Protein AF-0000000076919824 (afdb_homodimer)

Organism: Aegilops tauschii subsp. strangulata (NCBI:txid200361)

pLDDT: mean 93.97, std 6.74, range [42.75, 98.94]

InterPro domains:
  IPR000719 Protein kinase domain [PF00069] (9-227)
  IPR000719 Protein kinase domain [PS50011] (9-284)
  IPR000719 Protein kinase domain [SM00220] (9-273)
  IPR008271 Serine/threonine-protein kinase, active site [PS00108] (124-136)
  IPR011009 Protein kinase-like domain superfamily [SSF56112] (4-278)
  IPR017441 Protein kinase, ATP binding site [PS00107] (15-38)
  IPR050235 Casein kinase 1/Serine/threonine-protein kinase-like [PTHR11909] (8-278)

Secondary structure (DSSP, 8-state):
---EETTTEEEEEEEEEETTEEEEEEEETTT--EEEEEEEETTSSS--HHHHHHHHHHHTT-TTBPPEEEEEEETTEEEEEEE----BHHHHHHHTTS---HHHHHHHHHHHHHHHHHHHHTTEE-----GGGEEE--GGGTT-EEE---TT-EE-B-TTT-PBPPP--SPPP-S-TTT--HHHHTTPPP-HHHHHHHHHHHHHHHHHSS-TTSS---SSHHHHHHHHHHHHHHS-HHHHTTTS-HHHHHHHHHHHH--TTPPP-HHHHHHHHHHHHHHTT---/---EETTTEEEEEEEEEETTEEEEEEEETTT--EEEEEEEETTSSS--HHHHHHHHHHHTT-TTBPPEEEEEEETTEEEEEEE----BHHHHHHHTTS---HHHHHHHHHHHHHHHHHHHHTTEE-----GGGEEE--GGGTT-EEE---TT-EE-B-TTT-PBPPP--SPPP-S-TTT--HHHHTTPPP-HHHHHHHHHHHHHHHHHSS-TTSS---SSHHHHHHHHHHHHHHS-HHHHTTTS-HHHHHHHHHHHH--TTPPP-HHHHHHHHHHHHHHTT---

Radius of gyration: 25.81 Å; Cα contacts (8 Å, |Δi|>4): 1021; chains: 2; bounding box: 51×73×63 Å

Structure (mmCIF, N/CA/C/O backbone):
data_AF-0000000076919824-model_v1
#
loop_
_entity.id
_entity.type
_entity.pdbx_description
1 polymer 'non-specific serine/threonine protein kinase'
#
loop_
_atom_site.group_PDB
_atom_site.id
_atom_site.type_symbol
_atom_site.label_atom_id
_atom_site.label_alt_id
_atom_site.label_comp_id
_atom_site.label_asym_id
_atom_site.label_entity_id
_atom_site.label_seq_id
_atom_site.pdbx_PDB_ins_code
_atom_site.Cartn_x
_atom_site.Cartn_y
_atom_site.Cartn_z
_atom_site.occupancy
_atom_site.B_iso_or_equiv
_atom_site.auth_seq_id
_atom_site.auth_comp_id
_atom_site.auth_asym_id
_atom_site.auth_atom_id
_atom_site.pdbx_PDB_model_num
ATOM 1 N N . MET A 1 1 ? 11.969 2.91 20.094 1 42.75 1 MET A N 1
ATOM 2 C CA . MET A 1 1 ? 13.352 2.828 19.625 1 42.75 1 MET A CA 1
ATOM 3 C C . MET A 1 1 ? 13.391 2.412 18.156 1 42.75 1 MET A C 1
ATOM 5 O O . MET A 1 1 ? 12.594 1.583 17.719 1 42.75 1 MET A O 1
ATOM 9 N N . ASP A 1 2 ? 14.078 3.242 17.328 1 68.31 2 ASP A N 1
ATOM 10 C CA . ASP A 1 2 ? 14.367 2.854 15.953 1 68.31 2 ASP A CA 1
ATOM 11 C C . ASP A 1 2 ? 15.086 1.509 15.898 1 68.31 2 ASP A C 1
ATOM 13 O O . ASP A 1 2 ? 16.172 1.361 16.453 1 68.31 2 ASP A O 1
ATOM 17 N N . ARG A 1 3 ? 14.445 0.541 15.812 1 85.44 3 ARG A N 1
ATOM 18 C CA . ARG A 1 3 ? 14.953 -0.825 15.773 1 85.44 3 ARG A CA 1
ATOM 19 C C . ARG A 1 3 ? 15.836 -1.04 14.547 1 85.44 3 ARG A C 1
ATOM 21 O O . ARG A 1 3 ? 15.438 -0.716 13.422 1 85.44 3 ARG A O 1
ATOM 28 N N . ILE A 1 4 ? 17.156 -1.299 14.883 1 91 4 ILE A N 1
ATOM 29 C CA . ILE A 1 4 ? 18.078 -1.631 13.805 1 91 4 ILE A CA 1
ATOM 30 C C . ILE A 1 4 ? 18.203 -3.148 13.68 1 91 4 ILE A C 1
ATOM 32 O O . ILE A 1 4 ? 18.438 -3.842 14.672 1 91 4 ILE A O 1
ATOM 36 N N . VAL A 1 5 ? 18.062 -3.646 12.492 1 92.75 5 VAL A N 1
ATOM 37 C CA . VAL A 1 5 ? 18.203 -5.078 12.258 1 92.75 5 VAL A CA 1
ATOM 38 C C . VAL A 1 5 ? 19.422 -5.34 11.367 1 92.75 5 VAL A C 1
ATOM 40 O O . VAL A 1 5 ? 19.812 -4.48 10.578 1 92.75 5 VAL A O 1
ATOM 43 N N . GLY A 1 6 ? 20.047 -6.488 11.539 1 92.44 6 GLY A N 1
ATOM 44 C CA . GLY A 1 6 ? 21.219 -6.828 10.758 1 92.44 6 GLY A CA 1
ATOM 45 C C . GLY A 1 6 ? 22.344 -5.816 10.898 1 92.44 6 GLY A C 1
ATOM 46 O O . GLY A 1 6 ? 23.125 -5.609 9.969 1 92.44 6 GLY A O 1
ATOM 47 N N . SER A 1 7 ? 22.297 -5.066 11.898 1 90.75 7 SER A N 1
ATOM 48 C CA . SER A 1 7 ? 23.312 -4.09 12.297 1 90.75 7 SER A CA 1
ATOM 49 C C . SER A 1 7 ? 23.328 -2.898 11.344 1 90.75 7 SER A C 1
ATOM 51 O O . SER A 1 7 ? 24.016 -1.903 11.609 1 90.75 7 SER A O 1
ATOM 53 N N . LYS A 1 8 ? 22.547 -3.02 10.312 1 94.5 8 LYS A N 1
ATOM 54 C CA . LYS A 1 8 ? 22.766 -1.996 9.297 1 94.5 8 LYS A CA 1
ATOM 55 C C . LYS A 1 8 ? 21.438 -1.399 8.836 1 94.5 8 LYS A C 1
ATOM 57 O O . LYS A 1 8 ? 21.422 -0.402 8.109 1 94.5 8 LYS A O 1
ATOM 62 N N . TYR A 1 9 ? 20.359 -1.959 9.227 1 95.5 9 TYR A N 1
ATOM 63 C CA . TYR A 1 9 ? 19.094 -1.506 8.664 1 95.5 9 TYR A CA 1
ATOM 64 C C . TYR A 1 9 ? 18.172 -0.953 9.75 1 95.5 9 TYR A C 1
ATOM 66 O O . TYR A 1 9 ? 17.672 -1.702 10.594 1 95.5 9 TYR A O 1
ATOM 74 N N . LYS A 1 10 ? 18.016 0.28 9.695 1 91.81 10 LYS A N 1
ATOM 75 C CA . LYS A 1 10 ? 17.125 0.955 10.633 1 91.81 10 LYS A CA 1
ATOM 76 C C . LYS A 1 10 ? 15.672 0.829 10.203 1 91.81 10 LYS A C 1
ATOM 78 O O . LYS A 1 10 ? 15.289 1.322 9.133 1 91.81 10 LYS A O 1
ATOM 83 N N . LEU A 1 11 ? 14.82 0.204 11.055 1 90.88 11 LEU A N 1
ATOM 84 C CA . LEU A 1 11 ? 13.422 -0.028 10.711 1 90.88 11 LEU A CA 1
ATOM 85 C C . LEU A 1 11 ? 12.633 1.277 10.734 1 90.88 11 LEU A C 1
ATOM 87 O O . LEU A 1 11 ? 12.82 2.105 11.625 1 90.88 11 LEU A O 1
ATOM 91 N N . GLY A 1 12 ? 11.867 1.421 9.672 1 84.12 12 GLY A N 1
ATOM 92 C CA . GLY A 1 12 ? 10.93 2.533 9.594 1 84.12 12 GLY A CA 1
ATOM 93 C C . GLY A 1 12 ? 9.484 2.107 9.75 1 84.12 12 GLY A C 1
ATOM 94 O O . GLY A 1 12 ? 9.148 1.351 10.664 1 84.12 12 GLY A O 1
ATOM 95 N N . ARG A 1 13 ? 8.641 2.641 8.93 1 77 13 ARG A N 1
ATOM 96 C CA . ARG A 1 13 ? 7.207 2.402 9.047 1 77 13 ARG A CA 1
ATOM 97 C C . ARG A 1 13 ? 6.832 1.031 8.492 1 77 13 ARG A C 1
ATOM 99 O O . ARG A 1 13 ? 7.473 0.535 7.559 1 77 13 ARG A O 1
ATOM 106 N N . LYS A 1 14 ? 5.758 0.514 9.047 1 81.12 14 LYS A N 1
ATOM 107 C CA . LYS A 1 14 ? 5.172 -0.719 8.523 1 81.12 14 LYS A CA 1
ATOM 108 C C . LYS A 1 14 ? 4.426 -0.466 7.219 1 81.12 14 LYS A C 1
ATOM 110 O O . LYS A 1 14 ? 3.66 0.494 7.113 1 81.12 14 LYS A O 1
ATOM 115 N N . ILE A 1 15 ? 4.668 -1.283 6.211 1 79.19 15 ILE A N 1
ATOM 116 C CA . ILE A 1 15 ? 4.031 -1.035 4.926 1 79.19 15 ILE A CA 1
ATOM 117 C C . ILE A 1 15 ? 3.152 -2.227 4.543 1 79.19 15 ILE A C 1
ATOM 119 O O . ILE A 1 15 ? 2.449 -2.189 3.531 1 79.19 15 ILE A O 1
ATOM 123 N N . GLY A 1 16 ? 3.238 -3.236 5.305 1 76.62 16 GLY A N 1
ATOM 124 C 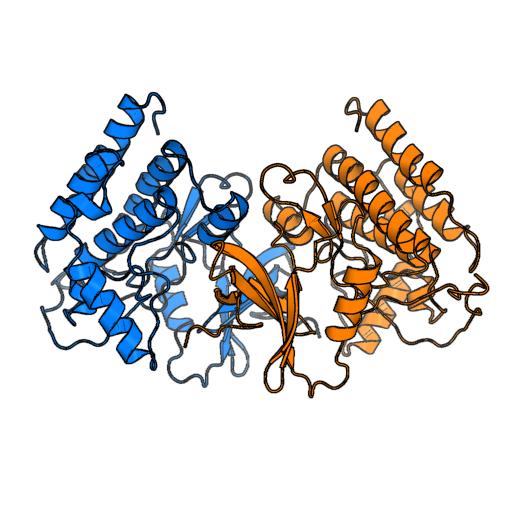CA . GLY A 1 16 ? 2.408 -4.387 4.984 1 76.62 16 GLY A CA 1
ATOM 125 C C . GLY A 1 16 ? 2.4 -5.441 6.074 1 76.62 16 GLY A C 1
ATOM 126 O O . GLY A 1 16 ? 3.232 -5.402 6.984 1 76.62 16 GLY A O 1
ATOM 127 N N . SER A 1 17 ? 1.341 -6.203 6.051 1 75.75 17 SER A N 1
ATOM 128 C CA . SER A 1 17 ? 1.255 -7.355 6.941 1 75.75 17 SER A CA 1
ATOM 129 C C . SER A 1 17 ? 0.632 -8.555 6.234 1 75.75 17 SER A C 1
ATOM 131 O O . SER A 1 17 ? -0.183 -8.391 5.324 1 75.75 17 SER A O 1
ATOM 133 N N . GLY A 1 18 ? 1.238 -9.672 6.395 1 64.25 18 GLY A N 1
ATOM 134 C CA . GLY A 1 18 ? 0.628 -10.875 5.852 1 64.25 18 GLY A CA 1
ATOM 135 C C . GLY A 1 18 ? 0.621 -12.039 6.832 1 64.25 18 GLY A C 1
ATOM 136 O O . GLY A 1 18 ? 0.884 -11.852 8.023 1 64.25 18 GLY A O 1
ATOM 137 N N . SER A 1 19 ? 0.143 -13.109 6.367 1 60.91 19 SER A N 1
ATOM 138 C CA . SER A 1 19 ? 0.034 -14.328 7.16 1 60.91 19 SER A CA 1
ATOM 139 C C . SER A 1 19 ? 1.383 -14.727 7.75 1 60.91 19 SER A C 1
ATOM 141 O O . SER A 1 19 ? 1.441 -15.391 8.789 1 60.91 19 SER A O 1
ATOM 143 N N . PHE A 1 20 ? 2.361 -14.148 7.082 1 65.62 20 PHE A N 1
ATOM 144 C CA . PHE A 1 20 ? 3.66 -14.688 7.477 1 65.62 20 PHE A CA 1
ATOM 145 C C . PHE A 1 20 ? 4.488 -13.617 8.188 1 65.62 20 PHE A C 1
ATOM 147 O O . PHE A 1 20 ? 5.652 -13.852 8.516 1 65.62 20 PHE A O 1
ATOM 154 N N . GLY A 1 21 ? 3.928 -12.578 8.32 1 78.88 21 GLY A N 1
ATOM 155 C CA . GLY A 1 21 ? 4.68 -11.586 9.062 1 78.88 21 GLY A CA 1
ATOM 156 C C . GLY A 1 21 ? 4.375 -10.164 8.633 1 78.88 21 GLY A C 1
ATOM 157 O O . GLY A 1 21 ? 3.312 -9.891 8.07 1 78.88 21 GLY A O 1
ATOM 158 N N . GLU A 1 22 ? 5.309 -9.359 9.109 1 86.94 22 GLU A N 1
ATOM 159 C CA . GLU A 1 22 ? 5.156 -7.93 8.852 1 86.94 22 GLU A CA 1
ATOM 160 C C . GLU A 1 22 ? 6.262 -7.414 7.934 1 86.94 22 GLU A C 1
ATOM 162 O O . GLU A 1 22 ? 7.367 -7.953 7.922 1 86.94 22 GLU A O 1
ATOM 167 N N . ILE A 1 23 ? 5.906 -6.422 7.129 1 89.69 23 ILE A N 1
ATOM 168 C CA . ILE A 1 23 ? 6.875 -5.824 6.215 1 89.69 23 ILE A CA 1
ATOM 169 C C . ILE A 1 23 ? 7.082 -4.352 6.574 1 89.69 23 ILE A C 1
ATOM 171 O O . ILE A 1 23 ? 6.113 -3.615 6.773 1 89.69 23 ILE A O 1
ATOM 175 N N . TYR A 1 24 ? 8.336 -3.93 6.652 1 90.25 24 TYR A N 1
ATOM 176 C CA . TYR A 1 24 ? 8.703 -2.568 7.02 1 90.25 24 TYR A CA 1
ATOM 177 C C . TYR A 1 24 ? 9.586 -1.932 5.953 1 90.25 24 TYR A C 1
ATOM 179 O O . TYR A 1 24 ? 10.328 -2.627 5.258 1 90.25 24 TYR A O 1
ATOM 187 N N . LEU A 1 25 ? 9.445 -0.603 5.883 1 89.75 25 LEU A N 1
ATOM 188 C CA . LEU A 1 25 ? 10.516 0.173 5.258 1 89.75 25 LEU A CA 1
ATOM 189 C C . LEU A 1 25 ? 11.719 0.291 6.188 1 89.75 25 LEU A C 1
ATOM 191 O O . LEU A 1 25 ? 11.555 0.384 7.406 1 89.75 25 LEU A O 1
ATOM 195 N N . ALA A 1 26 ? 12.883 0.212 5.602 1 93.12 26 ALA A N 1
ATOM 196 C CA . ALA A 1 26 ? 14.094 0.415 6.395 1 93.12 26 ALA A CA 1
ATOM 197 C C . ALA A 1 26 ? 15.148 1.176 5.598 1 93.12 26 ALA A C 1
ATOM 199 O O . ALA A 1 26 ? 15.078 1.243 4.367 1 93.12 26 ALA A O 1
ATOM 200 N N . THR A 1 27 ? 16.062 1.759 6.32 1 88.69 27 THR A N 1
ATOM 201 C CA . THR A 1 27 ? 17.125 2.543 5.715 1 88.69 27 THR A CA 1
ATOM 202 C C . THR A 1 27 ? 18.5 2.006 6.137 1 88.69 27 THR A C 1
ATOM 204 O O . THR A 1 27 ? 18.75 1.794 7.324 1 88.69 27 THR A O 1
ATOM 207 N N . HIS A 1 28 ? 19.25 1.727 5.137 1 92.88 28 HIS A N 1
ATOM 208 C CA . HIS A 1 28 ? 20.625 1.369 5.457 1 92.88 28 HIS A CA 1
ATOM 209 C C . HIS A 1 28 ? 21.359 2.523 6.141 1 92.88 28 HIS A C 1
ATOM 211 O O . HIS A 1 28 ? 21.375 3.643 5.621 1 92.88 28 HIS A O 1
ATOM 217 N N . VAL A 1 29 ? 22.047 2.201 7.18 1 88.75 29 VAL A N 1
ATOM 218 C CA . VAL A 1 29 ? 22.562 3.252 8.055 1 88.75 29 VAL A CA 1
ATOM 219 C C . VAL A 1 29 ? 23.719 3.973 7.379 1 88.75 29 VAL A C 1
ATOM 221 O O . VAL A 1 29 ? 23.938 5.168 7.602 1 88.75 29 VAL A O 1
ATOM 224 N N . ASP A 1 30 ? 24.453 3.264 6.543 1 90.06 30 ASP A N 1
ATOM 225 C CA . ASP A 1 30 ? 25.641 3.848 5.926 1 90.06 30 ASP A CA 1
ATOM 226 C C . ASP A 1 30 ? 25.297 4.461 4.566 1 90.06 30 ASP A C 1
ATOM 228 O O . ASP A 1 30 ? 25.734 5.574 4.258 1 90.06 30 ASP A O 1
ATOM 232 N N . THR A 1 31 ? 24.547 3.746 3.797 1 89.75 31 THR A N 1
ATOM 233 C CA . THR A 1 31 ? 24.344 4.141 2.408 1 89.75 31 THR A CA 1
ATOM 234 C C . THR A 1 31 ? 23.047 4.91 2.246 1 89.75 31 THR A C 1
ATOM 236 O O . THR A 1 31 ? 22.812 5.539 1.212 1 89.75 31 THR A O 1
ATOM 239 N N . TYR A 1 32 ? 22.125 4.738 3.197 1 83 32 TYR A N 1
ATOM 240 C CA . TYR A 1 32 ? 20.828 5.391 3.203 1 83 32 TYR A CA 1
ATOM 241 C C . TYR A 1 32 ? 19.906 4.793 2.141 1 83 32 TYR A C 1
ATOM 243 O O . TYR A 1 32 ? 18.891 5.383 1.79 1 83 32 TYR A O 1
ATOM 251 N N . GLU A 1 33 ? 20.391 3.719 1.608 1 88.88 33 GLU A N 1
ATOM 252 C CA . GLU A 1 33 ? 19.5 2.988 0.707 1 88.88 33 GLU A CA 1
ATOM 253 C C . GLU A 1 33 ? 18.234 2.543 1.424 1 88.88 33 GLU A C 1
ATOM 255 O O . GLU A 1 33 ? 18.281 2.07 2.561 1 88.88 33 GLU A O 1
ATOM 260 N N . ILE A 1 34 ? 17.109 2.744 0.757 1 89.31 34 ILE A N 1
ATOM 261 C CA . ILE A 1 34 ? 15.844 2.289 1.323 1 89.31 34 ILE A CA 1
ATOM 262 C C . ILE A 1 34 ? 15.562 0.859 0.87 1 89.31 34 ILE A C 1
ATOM 264 O O . ILE A 1 34 ? 15.68 0.542 -0.316 1 89.31 34 ILE A O 1
ATOM 268 N N . VAL A 1 35 ? 15.188 0.014 1.841 1 95.19 35 VAL A N 1
ATOM 269 C CA . VAL A 1 35 ? 14.961 -1.402 1.57 1 95.19 35 VAL A CA 1
ATOM 270 C C . VAL A 1 35 ? 13.68 -1.864 2.25 1 95.19 35 VAL A C 1
ATOM 272 O O . VAL A 1 35 ? 13.055 -1.104 2.996 1 95.19 35 VAL A O 1
ATOM 275 N N . ALA A 1 36 ? 13.203 -3.074 1.861 1 94.88 36 ALA A N 1
ATOM 276 C CA . ALA A 1 36 ? 12.086 -3.727 2.533 1 94.88 36 ALA A CA 1
ATOM 277 C C . ALA A 1 36 ? 12.578 -4.789 3.512 1 94.88 36 ALA A C 1
ATOM 279 O O . ALA A 1 36 ? 13.492 -5.551 3.201 1 94.88 36 ALA A O 1
ATOM 280 N N . VAL A 1 37 ? 11.984 -4.793 4.684 1 95.31 37 VAL A N 1
ATOM 281 C CA . VAL A 1 37 ? 12.336 -5.773 5.707 1 95.31 37 VAL A CA 1
ATOM 282 C C . VAL A 1 37 ? 11.102 -6.59 6.086 1 95.31 37 VAL A C 1
ATOM 284 O O . VAL A 1 37 ? 10.086 -6.031 6.508 1 95.31 37 VAL A O 1
ATOM 287 N N . LYS A 1 38 ? 11.164 -7.871 5.879 1 94.56 38 LYS A N 1
ATOM 288 C CA . LYS A 1 38 ? 10.133 -8.789 6.34 1 94.56 38 LYS A CA 1
ATOM 289 C C . LYS A 1 38 ? 10.508 -9.406 7.684 1 94.56 38 LYS A C 1
ATOM 291 O O . LYS A 1 38 ? 11.633 -9.875 7.863 1 94.56 38 LYS A O 1
ATOM 296 N N . ILE A 1 39 ? 9.609 -9.352 8.641 1 94.06 39 ILE A N 1
ATOM 297 C CA . ILE A 1 39 ? 9.859 -9.875 9.977 1 94.06 39 ILE A CA 1
ATOM 298 C C . ILE A 1 39 ? 8.797 -10.906 10.344 1 94.06 39 ILE A C 1
ATOM 300 O O . ILE A 1 39 ? 7.605 -10.688 10.109 1 94.06 39 ILE A O 1
ATOM 304 N N . GLU A 1 40 ? 9.203 -12 10.805 1 92.12 40 GLU A N 1
ATOM 305 C CA . GLU A 1 40 ? 8.336 -13.086 11.25 1 92.12 40 GLU A CA 1
ATOM 306 C C . GLU A 1 40 ? 8.75 -13.594 12.625 1 92.12 40 GLU A C 1
ATOM 308 O O . GLU A 1 40 ? 9.945 -13.703 12.914 1 92.12 40 GLU A O 1
ATOM 313 N N . ASN A 1 41 ? 7.785 -13.844 13.453 1 90.06 41 ASN A N 1
ATOM 314 C CA . ASN A 1 41 ? 8.094 -14.477 14.734 1 90.06 41 ASN A CA 1
ATOM 315 C C . ASN A 1 41 ? 8.633 -15.891 14.547 1 90.06 41 ASN A C 1
ATOM 317 O O . ASN A 1 41 ? 8.031 -16.703 13.836 1 90.06 41 ASN A O 1
ATOM 321 N N . SER A 1 42 ? 9.742 -16.188 15.219 1 87.75 42 SER A N 1
ATOM 322 C CA . SER A 1 42 ? 10.398 -17.484 15.031 1 87.75 42 SER A CA 1
ATOM 323 C C . SER A 1 42 ? 9.594 -18.609 15.672 1 87.75 42 SER A C 1
ATOM 325 O O . SER A 1 42 ? 9.797 -19.781 15.352 1 87.75 42 SER A O 1
ATOM 327 N N . LYS A 1 43 ? 8.695 -18.297 16.609 1 87.44 43 LYS A N 1
ATOM 328 C CA . LYS A 1 43 ? 7.941 -19.312 17.344 1 87.44 43 LYS A CA 1
ATOM 329 C C . LYS A 1 43 ? 6.621 -19.609 16.641 1 87.44 43 LYS A C 1
ATOM 331 O O . LYS A 1 43 ? 5.816 -20.406 17.125 1 87.44 43 LYS A O 1
ATOM 336 N N . THR A 1 44 ? 6.484 -19.031 15.438 1 84.31 44 THR A N 1
ATOM 337 C CA . THR A 1 44 ? 5.27 -19.328 14.688 1 84.31 44 THR A CA 1
ATOM 338 C C . THR A 1 44 ? 5.242 -20.781 14.258 1 84.31 44 THR A C 1
ATOM 340 O O . THR A 1 44 ? 6.285 -21.438 14.211 1 84.31 44 THR A O 1
ATOM 343 N N . ASN A 1 45 ? 4.121 -21.375 14.102 1 80.62 45 ASN A N 1
ATOM 344 C CA . ASN A 1 45 ? 3.945 -22.797 13.82 1 80.62 45 ASN A CA 1
ATOM 345 C C . ASN A 1 45 ? 4.719 -23.219 12.578 1 80.62 45 ASN A C 1
ATOM 347 O O . ASN A 1 45 ? 5.316 -24.297 12.547 1 80.62 45 ASN A O 1
ATOM 351 N N . HIS A 1 46 ? 4.688 -22.422 11.547 1 81.75 46 HIS A N 1
ATOM 352 C CA . HIS A 1 46 ? 5.367 -22.75 10.297 1 81.75 46 HIS A CA 1
ATOM 353 C C . HIS A 1 46 ? 6.211 -21.578 9.812 1 81.75 46 HIS A C 1
ATOM 355 O O . HIS A 1 46 ? 5.887 -20.953 8.805 1 81.75 46 HIS A O 1
ATOM 361 N N . PRO A 1 47 ? 7.352 -21.422 10.523 1 83.94 47 PRO A N 1
ATOM 362 C CA . PRO A 1 47 ? 8.203 -20.328 10.047 1 83.94 47 PRO A CA 1
ATOM 363 C C . PRO A 1 47 ? 8.703 -20.547 8.617 1 83.94 47 PRO A C 1
ATOM 365 O O . PRO A 1 47 ? 9.109 -21.672 8.273 1 83.94 47 PRO A O 1
ATOM 368 N N . GLN A 1 48 ? 8.609 -19.578 7.812 1 89.38 48 GLN A N 1
ATOM 369 C CA . GLN A 1 48 ? 8.898 -19.75 6.395 1 89.38 48 GLN A CA 1
ATOM 370 C C . GLN A 1 48 ? 9.953 -18.766 5.922 1 89.38 48 GLN A C 1
ATOM 372 O O . GLN A 1 48 ? 10.516 -18.922 4.836 1 89.38 48 GLN A O 1
ATOM 377 N N . LEU A 1 49 ? 10.328 -17.828 6.691 1 92.19 49 LEU A N 1
ATOM 378 C CA . LEU A 1 49 ? 11.078 -16.688 6.199 1 92.19 49 LEU A CA 1
ATOM 379 C C . LEU A 1 49 ? 12.516 -17.078 5.871 1 92.19 49 LEU A C 1
ATOM 381 O O . LEU A 1 49 ? 13.094 -16.594 4.895 1 92.19 49 LEU A O 1
ATOM 385 N N . LEU A 1 50 ? 13.141 -17.875 6.684 1 92.5 50 LEU A N 1
ATOM 386 C CA . LEU A 1 50 ? 14.508 -18.312 6.406 1 92.5 50 LEU A CA 1
ATOM 387 C C . LEU A 1 50 ? 14.562 -19.172 5.148 1 92.5 50 LEU A C 1
ATOM 389 O O . LEU A 1 50 ? 15.531 -19.094 4.387 1 92.5 50 LEU A O 1
ATOM 393 N N . TYR A 1 51 ? 13.609 -20.016 5.035 1 93.56 51 TYR A N 1
ATOM 394 C CA . TYR A 1 51 ? 13.5 -20.781 3.795 1 93.56 51 TYR A CA 1
ATOM 395 C C . TYR A 1 51 ? 13.344 -19.844 2.598 1 93.56 51 TYR A C 1
ATOM 397 O O . TYR A 1 51 ? 13.977 -20.047 1.56 1 93.56 51 TYR A O 1
ATOM 405 N N . GLU A 1 52 ? 12.469 -18.906 2.715 1 94.25 52 GLU A N 1
ATOM 406 C CA . GLU A 1 52 ? 12.281 -17.906 1.668 1 94.25 52 GLU A CA 1
ATOM 407 C C . GLU A 1 52 ? 13.594 -17.219 1.317 1 94.25 52 GLU A C 1
ATOM 409 O O . GLU A 1 52 ? 13.883 -16.969 0.143 1 94.25 52 GLU A O 1
ATOM 414 N N . ALA A 1 53 ? 14.383 -16.922 2.285 1 95.81 53 ALA A N 1
ATOM 415 C CA . ALA A 1 53 ? 15.688 -16.297 2.064 1 95.81 53 ALA A CA 1
ATOM 416 C C . ALA A 1 53 ? 16.594 -17.188 1.222 1 95.81 53 ALA A C 1
ATOM 418 O O . ALA A 1 53 ? 17.281 -16.703 0.325 1 95.81 53 ALA A O 1
ATOM 419 N N . LYS A 1 54 ? 16.609 -18.438 1.521 1 96 54 LYS A N 1
ATOM 420 C CA . LYS A 1 54 ? 17.406 -19.375 0.751 1 96 54 LYS A CA 1
ATOM 421 C C . LYS A 1 54 ? 16.984 -19.375 -0.718 1 96 54 LYS A C 1
ATOM 423 O O . LYS A 1 54 ? 17.844 -19.453 -1.606 1 96 54 LYS A O 1
ATOM 428 N N . LEU A 1 55 ? 15.766 -19.297 -0.912 1 96.56 55 LEU A N 1
ATOM 429 C CA . LEU A 1 55 ? 15.266 -19.297 -2.283 1 96.56 55 LEU A CA 1
ATOM 430 C C . LEU A 1 55 ? 15.664 -18.016 -3.006 1 96.56 55 LEU A C 1
ATOM 432 O O . LEU A 1 55 ? 16.047 -18.047 -4.18 1 96.56 55 LEU A O 1
ATOM 436 N N . TYR A 1 56 ? 15.523 -16.891 -2.326 1 97.31 56 TYR A N 1
ATOM 437 C CA . TYR A 1 56 ? 15.992 -15.641 -2.926 1 97.31 56 TYR A CA 1
ATOM 438 C C . TYR A 1 56 ? 17.453 -15.758 -3.34 1 97.31 56 TYR A C 1
ATOM 440 O O . TYR A 1 56 ? 17.844 -15.32 -4.426 1 97.31 56 TYR A O 1
ATOM 448 N N . ASN A 1 57 ? 18.203 -16.344 -2.492 1 97.12 57 ASN A N 1
ATOM 449 C CA . ASN A 1 57 ? 19.625 -16.516 -2.811 1 97.12 57 ASN A CA 1
ATOM 450 C C . ASN A 1 57 ? 19.812 -17.406 -4.043 1 97.12 57 ASN A C 1
ATOM 452 O O . ASN A 1 57 ? 20.625 -17.078 -4.918 1 97.12 57 ASN A O 1
ATOM 456 N N . ALA A 1 58 ? 19.094 -18.438 -4.098 1 95.75 58 ALA A N 1
ATOM 457 C CA . ALA A 1 58 ? 19.219 -19.375 -5.207 1 95.75 58 ALA A CA 1
ATOM 458 C C . ALA A 1 58 ? 18.75 -18.75 -6.516 1 95.75 58 ALA A C 1
ATOM 460 O O . ALA A 1 58 ? 19.188 -19.156 -7.598 1 95.75 58 ALA A O 1
ATOM 461 N N . LEU A 1 59 ? 17.922 -17.734 -6.434 1 97.62 59 LEU A N 1
ATOM 462 C CA . LEU A 1 59 ? 17.297 -17.156 -7.617 1 97.62 59 LEU A CA 1
ATOM 463 C C . LEU A 1 59 ? 17.984 -15.867 -8.023 1 97.62 59 LEU A C 1
ATOM 465 O O . LEU A 1 59 ? 17.609 -15.242 -9.023 1 97.62 59 LEU A O 1
ATOM 469 N N . GLN A 1 60 ? 18.969 -15.43 -7.273 1 97 60 GLN A N 1
ATOM 470 C CA . GLN A 1 60 ? 19.641 -14.164 -7.574 1 97 60 GLN A CA 1
ATOM 471 C C . GLN A 1 60 ? 20.141 -14.125 -9.016 1 97 60 GLN A C 1
ATOM 473 O O . GLN A 1 60 ? 20.578 -15.148 -9.547 1 97 60 GLN A O 1
ATOM 478 N N . GLY A 1 61 ? 20.047 -12.93 -9.641 1 94.5 61 GLY A N 1
ATOM 479 C CA . GLY A 1 61 ? 20.484 -12.742 -11.016 1 94.5 61 GLY A CA 1
ATOM 480 C C . GLY A 1 61 ? 19.344 -12.859 -12.016 1 94.5 61 GLY A C 1
ATOM 481 O O . GLY A 1 61 ? 19.484 -12.445 -13.172 1 94.5 61 GLY A O 1
ATOM 482 N N . GLY A 1 62 ? 18.25 -13.406 -11.594 1 97.06 62 GLY A N 1
ATOM 483 C CA . GLY A 1 62 ? 17.078 -13.484 -12.461 1 97.06 62 GLY A CA 1
ATOM 484 C C . GLY A 1 62 ? 16.375 -12.148 -12.641 1 97.06 62 GLY A C 1
ATOM 485 O O . GLY A 1 62 ? 16.297 -11.352 -11.703 1 97.06 62 GLY A O 1
ATOM 486 N N . THR A 1 63 ? 15.891 -11.945 -13.859 1 97.88 63 THR A N 1
ATOM 487 C CA . THR A 1 63 ? 15.086 -10.758 -14.117 1 97.88 63 THR A CA 1
ATOM 488 C C . THR A 1 63 ? 13.781 -10.805 -13.32 1 97.88 63 THR A C 1
ATOM 490 O O . THR A 1 63 ? 13.078 -11.82 -13.344 1 97.88 63 THR A O 1
ATOM 493 N N . GLY A 1 64 ? 13.469 -9.711 -12.594 1 98.38 64 GLY A N 1
ATOM 494 C CA . GLY A 1 64 ? 12.227 -9.656 -11.844 1 98.38 64 GLY A CA 1
ATOM 495 C C . GLY A 1 64 ? 12.312 -10.375 -10.508 1 98.38 64 GLY A C 1
ATOM 496 O O . GLY A 1 64 ? 11.297 -10.82 -9.969 1 98.38 64 GLY A O 1
ATOM 497 N N . ILE A 1 65 ? 13.539 -10.617 -10.016 1 98.69 65 ILE A N 1
ATOM 498 C CA . ILE A 1 65 ? 13.805 -11.141 -8.68 1 98.69 65 ILE A CA 1
ATOM 499 C C . ILE A 1 65 ? 14.445 -10.055 -7.82 1 98.69 65 ILE A C 1
ATOM 501 O O . ILE A 1 65 ? 15.461 -9.469 -8.203 1 98.69 65 ILE A O 1
ATOM 505 N N . ALA A 1 66 ? 13.836 -9.789 -6.695 1 97.81 66 ALA A N 1
ATOM 506 C CA . ALA A 1 66 ? 14.414 -8.797 -5.793 1 97.81 66 ALA A CA 1
ATOM 507 C C . ALA A 1 66 ? 15.758 -9.266 -5.25 1 97.81 66 ALA A C 1
ATOM 509 O O . ALA A 1 66 ? 15.93 -10.445 -4.938 1 97.81 66 ALA A O 1
ATOM 510 N N . ASN A 1 67 ? 16.656 -8.398 -5.102 1 97.5 67 ASN A N 1
ATOM 511 C CA . ASN A 1 67 ? 17.922 -8.75 -4.473 1 97.5 67 ASN A CA 1
ATOM 512 C C . ASN A 1 67 ? 17.781 -8.914 -2.965 1 97.5 67 ASN A C 1
ATOM 514 O O . ASN A 1 67 ? 17.094 -8.125 -2.314 1 97.5 67 ASN A O 1
ATOM 518 N N . ILE A 1 68 ? 18.344 -9.922 -2.494 1 97.25 68 ILE A N 1
ATOM 519 C CA . ILE A 1 68 ? 18.422 -10.094 -1.048 1 97.25 68 ILE A CA 1
ATOM 520 C C . ILE A 1 68 ? 19.641 -9.328 -0.51 1 97.25 68 ILE A C 1
ATOM 522 O O . ILE A 1 68 ? 20.719 -9.398 -1.082 1 97.25 68 ILE A O 1
ATOM 526 N N . LYS A 1 69 ? 19.422 -8.609 0.554 1 97 69 LYS A N 1
ATOM 527 C CA . LYS A 1 69 ? 20.484 -7.801 1.146 1 97 69 LYS A CA 1
ATOM 528 C C . LYS A 1 69 ? 21.031 -8.453 2.412 1 97 69 LYS A C 1
ATOM 530 O O . LYS A 1 69 ? 22.219 -8.367 2.697 1 97 69 LYS A O 1
ATOM 535 N N . TRP A 1 70 ? 20.156 -9.039 3.145 1 96.81 70 TRP A N 1
ATOM 536 C CA . TRP A 1 70 ? 20.547 -9.664 4.406 1 96.81 70 TRP A CA 1
ATOM 537 C C . TRP A 1 70 ? 19.422 -10.57 4.922 1 96.81 70 TRP A C 1
ATOM 539 O O . TRP A 1 70 ? 18.25 -10.336 4.656 1 96.81 70 TRP A O 1
ATOM 549 N N . CYS A 1 71 ? 19.797 -11.602 5.598 1 96.75 71 CYS A N 1
ATOM 550 C CA . CYS A 1 71 ? 18.859 -12.438 6.328 1 96.75 71 CYS A CA 1
ATOM 551 C C . CYS A 1 71 ? 19.469 -12.938 7.633 1 96.75 71 CYS A C 1
ATOM 553 O O . CYS A 1 71 ? 20.688 -13.133 7.719 1 96.75 71 CYS A O 1
ATOM 555 N N . GLY A 1 72 ? 18.609 -13.047 8.656 1 95.19 72 GLY A N 1
ATOM 556 C CA . GLY A 1 72 ? 19.109 -13.539 9.93 1 95.19 72 GLY A CA 1
ATOM 557 C C . GLY A 1 72 ? 18.062 -13.531 11.031 1 95.19 72 GLY A C 1
ATOM 558 O O . GLY A 1 72 ? 16.859 -13.445 10.75 1 95.19 72 GLY A O 1
ATOM 559 N N . ILE A 1 73 ? 18.547 -13.812 12.156 1 93.56 73 ILE A N 1
ATOM 560 C CA . ILE A 1 73 ? 17.703 -13.867 13.336 1 93.56 73 ILE A CA 1
ATOM 561 C C . ILE A 1 73 ? 17.984 -12.672 14.242 1 93.56 73 ILE A C 1
ATOM 563 O O . ILE A 1 73 ? 19.141 -12.32 14.469 1 93.56 73 ILE A O 1
ATOM 567 N N . ASP A 1 74 ? 17 -11.977 14.648 1 91.62 74 ASP A N 1
ATOM 568 C CA . ASP A 1 74 ? 17.047 -10.875 15.602 1 91.62 74 ASP A CA 1
ATOM 569 C C . ASP A 1 74 ? 16.141 -11.133 16.797 1 91.62 74 ASP A C 1
ATOM 571 O O . ASP A 1 74 ? 14.938 -10.883 16.734 1 91.62 74 ASP A O 1
ATOM 575 N N . GLY A 1 75 ? 16.734 -11.586 17.922 1 91.19 75 GLY A N 1
ATOM 576 C CA . GLY A 1 75 ? 15.914 -12.047 19.031 1 91.19 75 GLY A CA 1
ATOM 577 C C . GLY A 1 75 ? 15.07 -13.266 18.703 1 91.19 75 GLY A C 1
ATOM 578 O O . GLY A 1 75 ? 15.609 -14.297 18.297 1 91.19 75 GLY A O 1
ATOM 579 N N . GLU A 1 76 ? 13.797 -13.086 18.828 1 92.94 76 GLU A N 1
ATOM 580 C CA . GLU A 1 76 ? 12.875 -14.18 18.531 1 92.94 76 GLU A CA 1
ATOM 581 C C . GLU A 1 76 ? 12.242 -14.008 17.156 1 92.94 76 GLU A C 1
ATOM 583 O O . GLU A 1 76 ? 11.195 -14.594 16.859 1 92.94 76 GLU A O 1
ATOM 588 N N . GLU A 1 77 ? 12.844 -13.211 16.406 1 94.5 77 GLU A N 1
ATOM 589 C CA . GLU A 1 77 ? 12.266 -12.922 15.094 1 94.5 77 GLU A CA 1
ATOM 590 C C . GLU A 1 77 ? 13.227 -13.305 13.977 1 94.5 77 GLU A C 1
ATOM 592 O O . GLU A 1 77 ? 14.438 -13.109 14.094 1 94.5 77 GLU A O 1
ATOM 597 N N . ASN A 1 78 ? 12.688 -13.906 12.93 1 95.44 78 ASN A N 1
ATOM 598 C CA . ASN A 1 78 ? 13.398 -14.047 11.664 1 95.44 78 ASN A CA 1
ATOM 599 C C . ASN A 1 78 ? 13.266 -12.797 10.797 1 95.44 78 ASN A C 1
ATOM 601 O O . ASN A 1 78 ? 12.195 -12.195 10.734 1 95.44 78 ASN A O 1
ATOM 605 N N . VAL A 1 79 ? 14.375 -12.422 10.195 1 96.19 79 VAL A N 1
ATOM 606 C CA . VAL A 1 79 ? 14.391 -11.164 9.445 1 96.19 79 VAL A CA 1
ATOM 607 C C . VAL A 1 79 ? 14.938 -11.406 8.047 1 96.19 79 VAL A C 1
ATOM 609 O O . VAL A 1 79 ? 15.922 -12.117 7.871 1 96.19 79 VAL A O 1
ATOM 612 N N . LEU A 1 80 ? 14.273 -10.898 7.062 1 96.38 80 LEU A N 1
ATOM 613 C CA . LEU A 1 80 ? 14.688 -10.922 5.664 1 96.38 80 LEU A CA 1
ATOM 614 C C . LEU A 1 80 ? 14.68 -9.516 5.07 1 96.38 80 LEU A C 1
ATOM 616 O O . LEU A 1 80 ? 13.648 -8.836 5.09 1 96.38 80 LEU A O 1
ATOM 620 N N . VAL A 1 81 ? 15.836 -9.062 4.582 1 96.88 81 VAL A N 1
ATOM 621 C CA . VAL A 1 81 ? 15.992 -7.746 3.975 1 96.88 81 VAL A CA 1
ATOM 622 C C . VAL A 1 81 ? 16.156 -7.891 2.463 1 96.88 81 VAL A C 1
ATOM 624 O O . VAL A 1 81 ? 17.078 -8.562 1.995 1 96.88 81 VAL A O 1
ATOM 627 N N . ILE A 1 82 ? 15.289 -7.25 1.704 1 97.06 82 ILE A N 1
ATOM 628 C CA . ILE A 1 82 ? 15.344 -7.348 0.25 1 97.06 82 ILE A CA 1
ATOM 629 C C . ILE A 1 82 ? 15.141 -5.965 -0.367 1 97.06 82 ILE A C 1
ATOM 631 O O . ILE A 1 82 ? 14.844 -5 0.341 1 97.06 82 ILE A O 1
ATOM 635 N N . ASP A 1 83 ? 15.336 -5.883 -1.682 1 96.31 83 ASP A N 1
ATOM 636 C CA . ASP A 1 83 ? 15.039 -4.648 -2.404 1 96.31 83 ASP A CA 1
ATOM 637 C C . ASP A 1 83 ? 13.625 -4.164 -2.104 1 96.31 83 ASP A C 1
ATOM 639 O O . ASP A 1 83 ? 12.688 -4.965 -2.027 1 96.31 83 ASP A O 1
ATOM 643 N N . LEU A 1 84 ? 13.547 -2.893 -1.911 1 94.38 84 LEU A N 1
ATOM 644 C CA . LEU A 1 84 ? 12.211 -2.307 -1.923 1 94.38 84 LEU A CA 1
ATOM 645 C C . LEU A 1 84 ? 11.641 -2.285 -3.336 1 94.38 84 LEU A C 1
ATOM 647 O O . LEU A 1 84 ? 12.328 -1.906 -4.285 1 94.38 84 LEU A O 1
ATOM 651 N N . LEU A 1 85 ? 10.422 -2.68 -3.441 1 95 85 LEU A N 1
ATOM 652 C CA . LEU A 1 85 ? 9.742 -2.67 -4.73 1 95 85 LEU A CA 1
ATOM 653 C C . LEU A 1 85 ? 8.539 -1.732 -4.699 1 95 85 LEU A C 1
ATOM 655 O O . LEU A 1 85 ? 8.289 -1.064 -3.691 1 95 85 LEU A O 1
ATOM 659 N N . GLY A 1 86 ? 7.926 -1.554 -5.883 1 93.31 86 GLY A N 1
ATOM 660 C CA . GLY A 1 86 ? 6.746 -0.71 -6.004 1 93.31 86 GLY A CA 1
ATOM 661 C C . GLY A 1 86 ? 5.465 -1.421 -5.621 1 93.31 86 GLY A C 1
ATOM 662 O O . GLY A 1 86 ? 5.488 -2.387 -4.855 1 93.31 86 GLY A O 1
ATOM 663 N N . PRO A 1 87 ? 4.309 -0.905 -6.043 1 91.94 87 PRO A N 1
ATOM 664 C CA . PRO A 1 87 ? 3.02 -1.497 -5.688 1 91.94 87 PRO A CA 1
ATOM 665 C C . PRO A 1 87 ? 2.812 -2.879 -6.305 1 91.94 87 PRO A C 1
ATOM 667 O O . PRO A 1 87 ? 3.369 -3.174 -7.363 1 91.94 87 PRO A O 1
ATOM 670 N N . SER A 1 88 ? 2.041 -3.676 -5.594 1 94.31 88 SER A N 1
ATOM 671 C CA . SER A 1 88 ? 1.628 -4.953 -6.164 1 94.31 88 SER A CA 1
ATOM 672 C C . SER A 1 88 ? 0.658 -4.754 -7.324 1 94.31 88 SER A C 1
ATOM 674 O O . SER A 1 88 ? 0.038 -3.695 -7.445 1 94.31 88 SER A O 1
ATOM 676 N N . LEU A 1 89 ? 0.522 -5.754 -8.117 1 97.56 89 LEU A N 1
ATOM 677 C CA . LEU A 1 89 ? -0.447 -5.691 -9.211 1 97.56 89 LEU A CA 1
ATOM 678 C C . LEU A 1 89 ? -1.868 -5.586 -8.664 1 97.56 89 LEU A C 1
ATOM 680 O O . LEU A 1 89 ? -2.725 -4.945 -9.273 1 97.56 89 LEU A O 1
ATOM 684 N N . GLU A 1 90 ? -2.111 -6.199 -7.484 1 94.25 90 GLU A N 1
ATOM 685 C CA . GLU A 1 90 ? -3.42 -6.039 -6.855 1 94.25 90 GLU A CA 1
ATOM 686 C C . GLU A 1 90 ? -3.688 -4.578 -6.504 1 94.25 90 GLU A C 1
ATOM 688 O O . GLU A 1 90 ? -4.781 -4.066 -6.754 1 94.25 90 GLU A O 1
ATOM 693 N N . ASP A 1 91 ? -2.674 -3.939 -5.914 1 89.94 91 ASP A N 1
ATOM 694 C CA . ASP A 1 91 ? -2.826 -2.529 -5.574 1 89.94 91 ASP A CA 1
ATOM 695 C C . ASP A 1 91 ? -3.109 -1.689 -6.816 1 89.94 91 ASP A C 1
ATOM 697 O O . ASP A 1 91 ? -4.012 -0.851 -6.812 1 89.94 91 ASP A O 1
ATOM 701 N N . LEU A 1 92 ? -2.32 -1.867 -7.832 1 92.62 92 LEU A N 1
ATOM 702 C CA . LEU A 1 92 ? -2.496 -1.113 -9.07 1 92.62 92 LEU A CA 1
ATOM 703 C C . LEU A 1 92 ? -3.877 -1.363 -9.664 1 92.62 92 LEU A C 1
ATOM 705 O O . LEU A 1 92 ? -4.52 -0.437 -10.164 1 92.62 92 LEU A O 1
ATOM 709 N N . PHE A 1 93 ? -4.285 -2.58 -9.578 1 94.81 93 PHE A N 1
ATOM 710 C CA . PHE A 1 93 ? -5.598 -2.971 -10.086 1 94.81 93 PHE A CA 1
ATOM 711 C C . PHE A 1 93 ? -6.703 -2.203 -9.375 1 94.81 93 PHE A C 1
ATOM 713 O O . PHE A 1 93 ? -7.621 -1.69 -10.016 1 94.81 93 PHE A O 1
ATOM 720 N N . VAL A 1 94 ? -6.586 -2.129 -8.109 1 86.88 94 VAL A N 1
ATOM 721 C CA . VAL A 1 94 ? -7.555 -1.396 -7.301 1 86.88 94 VAL A CA 1
ATOM 722 C C . VAL A 1 94 ? -7.484 0.092 -7.637 1 86.88 94 VAL A C 1
ATOM 724 O O . VAL A 1 94 ? -8.516 0.746 -7.797 1 86.88 94 VAL A O 1
ATOM 727 N N . TYR A 1 95 ? -6.293 0.612 -7.82 1 84.94 95 TYR A N 1
ATOM 728 C CA . TYR A 1 95 ? -6.094 2.027 -8.109 1 84.94 95 TYR A CA 1
ATOM 729 C C . TYR A 1 95 ? -6.707 2.404 -9.453 1 84.94 95 TYR A C 1
ATOM 731 O O . TYR A 1 95 ? -7.109 3.553 -9.656 1 84.94 95 TYR A O 1
ATOM 739 N N . CYS A 1 96 ? -6.797 1.453 -10.297 1 88.06 96 CYS A N 1
ATOM 740 C CA . CYS A 1 96 ? -7.316 1.707 -11.633 1 88.06 96 CYS A CA 1
ATOM 741 C C . CYS A 1 96 ? -8.797 1.37 -11.719 1 88.06 96 CYS A C 1
ATOM 743 O O . CYS A 1 96 ? -9.336 1.175 -12.812 1 88.06 96 CYS A O 1
ATOM 745 N N . GLY A 1 97 ? -9.453 1.172 -10.625 1 82.12 97 GLY A N 1
ATOM 746 C CA . GLY A 1 97 ? -10.875 0.894 -10.609 1 82.12 97 GLY A CA 1
ATOM 747 C C . GLY A 1 97 ? -11.211 -0.535 -11 1 82.12 97 GLY A C 1
ATOM 748 O O . GLY A 1 97 ? -12.25 -0.793 -11.602 1 82.12 97 GLY A O 1
ATOM 749 N N . ARG A 1 98 ? -10.203 -1.447 -10.875 1 88.19 98 ARG A N 1
ATOM 750 C CA . ARG A 1 98 ? -10.359 -2.881 -11.094 1 88.19 98 ARG A CA 1
ATOM 751 C C . ARG A 1 98 ? -10.672 -3.176 -12.562 1 88.19 98 ARG A C 1
ATOM 753 O O . ARG A 1 98 ? -11.555 -3.982 -12.859 1 88.19 98 ARG A O 1
ATOM 760 N N . ARG A 1 99 ? -10.055 -2.447 -13.336 1 87.88 99 ARG A N 1
ATOM 761 C CA . ARG A 1 99 ? -10.117 -2.693 -14.773 1 87.88 99 ARG A CA 1
ATOM 762 C C . ARG A 1 99 ? -8.797 -2.355 -15.453 1 87.88 99 ARG A C 1
ATOM 764 O O . ARG A 1 99 ? -8.445 -1.182 -15.586 1 87.88 99 ARG A O 1
ATOM 771 N N . PHE A 1 100 ? -8.07 -3.371 -15.844 1 96.31 100 PHE A N 1
ATOM 772 C CA . PHE A 1 100 ? -6.906 -3.158 -16.703 1 96.31 100 PHE A CA 1
ATOM 773 C C . PHE A 1 100 ? -7.289 -3.229 -18.172 1 96.31 100 PHE A C 1
ATOM 775 O O . PHE A 1 100 ? -8.211 -3.961 -18.547 1 96.31 100 PHE A O 1
ATOM 782 N N . SER A 1 101 ? -6.617 -2.432 -19 1 96.06 101 SER A N 1
ATOM 783 C CA . SER A 1 101 ? -6.785 -2.562 -20.453 1 96.06 101 SER A CA 1
ATOM 784 C C . SER A 1 101 ? -6.211 -3.881 -20.953 1 96.06 101 SER A C 1
ATOM 786 O O . SER A 1 101 ? -5.348 -4.477 -20.312 1 96.06 101 SER A O 1
ATOM 788 N N . LEU A 1 102 ? -6.695 -4.309 -22.078 1 97.12 102 LEU A N 1
ATOM 789 C CA . LEU A 1 102 ? -6.148 -5.504 -22.703 1 97.12 102 LEU A CA 1
ATOM 790 C C . LEU A 1 102 ? -4.645 -5.367 -22.922 1 97.12 102 LEU A C 1
ATOM 792 O O . LEU A 1 102 ? -3.891 -6.309 -22.656 1 97.12 102 LEU A O 1
ATOM 796 N N . LYS A 1 103 ? -4.191 -4.242 -23.344 1 96.44 103 LYS A N 1
ATOM 797 C CA . LYS A 1 103 ? -2.771 -4 -23.578 1 96.44 103 LYS A CA 1
ATOM 798 C C . LYS A 1 103 ? -1.964 -4.234 -22.297 1 96.44 103 LYS A C 1
ATOM 800 O O . LYS A 1 103 ? -0.927 -4.898 -22.328 1 96.44 103 LYS A O 1
ATOM 805 N N . THR A 1 104 ? -2.441 -3.664 -21.203 1 97.25 104 THR A N 1
ATOM 806 C CA . THR A 1 104 ? -1.782 -3.83 -19.906 1 97.25 104 THR A CA 1
ATOM 807 C C . THR A 1 104 ? -1.71 -5.305 -19.531 1 97.25 104 THR A C 1
ATOM 809 O O . THR A 1 104 ? -0.655 -5.797 -19.125 1 97.25 104 THR A O 1
ATOM 812 N N . VAL A 1 105 ? -2.807 -6.027 -19.734 1 98.31 105 VAL A N 1
ATOM 813 C CA . VAL A 1 105 ? -2.877 -7.43 -19.344 1 98.31 105 VAL A CA 1
ATOM 814 C C . VAL A 1 105 ? -1.9 -8.25 -20.188 1 98.31 105 VAL A C 1
ATOM 816 O O . VAL A 1 105 ? -1.232 -9.148 -19.672 1 98.31 105 VAL A O 1
ATOM 819 N N . LEU A 1 106 ? -1.806 -7.902 -21.438 1 98.44 106 LEU A N 1
ATOM 820 C CA . LEU A 1 106 ? -0.907 -8.641 -22.328 1 98.44 106 LEU A CA 1
ATOM 821 C C . LEU A 1 106 ? 0.55 -8.391 -21.953 1 98.44 106 LEU A C 1
ATOM 823 O O . LEU A 1 106 ? 1.369 -9.312 -21.969 1 98.44 106 LEU A O 1
ATOM 827 N N . MET A 1 107 ? 0.886 -7.191 -21.578 1 98 107 MET A N 1
ATOM 828 C CA . MET A 1 107 ? 2.234 -6.871 -21.109 1 98 107 MET A CA 1
ATOM 829 C C . MET A 1 107 ? 2.564 -7.629 -19.844 1 98 107 MET A C 1
ATOM 831 O O . MET A 1 107 ? 3.666 -8.164 -19.688 1 98 107 MET A O 1
ATOM 835 N N . LEU A 1 108 ? 1.644 -7.676 -18.984 1 98.56 108 LEU A N 1
ATOM 836 C CA . LEU A 1 108 ? 1.823 -8.406 -17.734 1 98.56 108 LEU A CA 1
ATOM 837 C C . LEU A 1 108 ? 1.979 -9.906 -18 1 98.56 108 LEU A C 1
ATOM 839 O O . LEU A 1 108 ? 2.811 -10.562 -17.375 1 98.56 108 LEU A O 1
ATOM 843 N N . ALA A 1 109 ? 1.179 -10.414 -18.891 1 98.75 109 ALA A N 1
ATOM 844 C CA . ALA A 1 109 ? 1.237 -11.836 -19.203 1 98.75 109 ALA A CA 1
ATOM 845 C C . ALA A 1 109 ? 2.646 -12.242 -19.625 1 98.75 109 ALA A C 1
ATOM 847 O O . ALA A 1 109 ? 3.188 -13.234 -19.125 1 98.75 109 ALA A O 1
ATOM 848 N N . ASP A 1 110 ? 3.209 -11.453 -20.484 1 98.56 110 ASP A N 1
ATOM 849 C CA . ASP A 1 110 ? 4.547 -11.758 -20.984 1 98.56 110 ASP A CA 1
ATOM 850 C C . ASP A 1 110 ? 5.559 -11.797 -19.844 1 98.56 110 ASP A C 1
ATOM 852 O O . ASP A 1 110 ? 6.344 -12.742 -19.734 1 98.56 110 ASP A O 1
ATOM 856 N N . GLN A 1 111 ? 5.508 -10.852 -19.031 1 98.69 111 GLN A N 1
ATOM 857 C CA . GLN A 1 111 ? 6.496 -10.766 -17.969 1 98.69 111 GLN A CA 1
ATOM 858 C C . GLN A 1 111 ? 6.242 -11.828 -16.891 1 98.69 111 GLN A C 1
ATOM 860 O O . GLN A 1 111 ? 7.18 -12.461 -16.422 1 98.69 111 GLN A O 1
ATOM 865 N N . MET A 1 112 ? 4.996 -12.078 -16.562 1 98.88 112 MET A N 1
ATOM 866 C CA . MET A 1 112 ? 4.672 -13.047 -15.523 1 98.88 112 MET A CA 1
ATOM 867 C C . MET A 1 112 ? 5.066 -14.453 -15.953 1 98.88 112 MET A C 1
ATOM 869 O O . MET A 1 112 ? 5.617 -15.219 -15.156 1 98.88 112 MET A O 1
ATOM 873 N N . ILE A 1 113 ? 4.773 -14.781 -17.188 1 98.88 113 ILE A N 1
ATOM 874 C CA . ILE A 1 113 ? 5.137 -16.094 -17.703 1 98.88 113 ILE A CA 1
ATOM 875 C C . ILE A 1 113 ? 6.656 -16.25 -17.688 1 98.88 113 ILE A C 1
ATOM 877 O O . ILE A 1 113 ? 7.176 -17.312 -17.328 1 98.88 113 ILE A O 1
ATOM 881 N N . THR A 1 114 ? 7.363 -15.18 -18.016 1 98.75 114 THR A N 1
ATOM 882 C CA . THR A 1 114 ? 8.82 -15.234 -18.016 1 98.75 114 THR A CA 1
ATOM 883 C C . THR A 1 114 ? 9.359 -15.414 -16.609 1 98.75 114 THR A C 1
ATOM 885 O O . THR A 1 114 ? 10.336 -16.141 -16.391 1 98.75 114 THR A O 1
ATOM 888 N N . ARG A 1 115 ? 8.773 -14.758 -15.625 1 98.81 115 ARG A N 1
ATOM 889 C CA . ARG A 1 115 ? 9.188 -14.906 -14.234 1 98.81 115 ARG A CA 1
ATOM 890 C C . ARG A 1 115 ? 9.008 -16.344 -13.766 1 98.81 115 ARG A C 1
ATOM 892 O O . ARG A 1 115 ? 9.898 -16.922 -13.141 1 98.81 115 ARG A O 1
ATOM 899 N N . ILE A 1 116 ? 7.887 -16.938 -14.109 1 98.81 116 ILE A N 1
ATOM 900 C CA . ILE A 1 116 ? 7.586 -18.281 -13.648 1 98.81 116 ILE A CA 1
ATOM 901 C C . ILE A 1 116 ? 8.477 -19.281 -14.383 1 98.81 116 ILE A C 1
ATOM 903 O O . ILE A 1 116 ? 8.914 -20.281 -13.797 1 98.81 116 ILE A O 1
ATOM 907 N N . GLU A 1 117 ? 8.68 -19 -15.68 1 98.81 117 GLU A N 1
ATOM 908 C CA . GLU A 1 117 ? 9.594 -19.844 -16.438 1 98.81 117 GLU A CA 1
ATOM 909 C C . GLU A 1 117 ? 10.969 -19.906 -15.773 1 98.81 117 GLU A C 1
ATOM 911 O O . GLU A 1 117 ? 11.57 -20.969 -15.664 1 98.81 117 GLU A O 1
ATOM 916 N N . PHE A 1 118 ? 11.469 -18.844 -15.391 1 98.69 118 PHE A N 1
ATOM 917 C CA . PHE A 1 118 ? 12.766 -18.781 -14.727 1 98.69 118 PHE A CA 1
ATOM 918 C C . PHE A 1 118 ? 12.75 -19.594 -13.438 1 98.69 118 PHE A C 1
ATOM 920 O O . PHE A 1 118 ? 13.648 -20.391 -13.188 1 98.69 118 PHE A O 1
ATOM 927 N N . LEU A 1 119 ? 11.766 -19.406 -12.633 1 98.44 119 LEU A N 1
ATOM 928 C CA . LEU A 1 119 ? 11.633 -20.156 -11.383 1 98.44 119 LEU A CA 1
ATOM 929 C C . LEU A 1 119 ? 11.609 -21.656 -11.648 1 98.44 119 LEU A C 1
ATOM 931 O O . LEU A 1 119 ? 12.297 -22.422 -10.977 1 98.44 119 LEU A O 1
ATOM 935 N N . HIS A 1 120 ? 10.812 -22.031 -12.633 1 98.31 120 HIS A N 1
ATOM 936 C CA . HIS A 1 120 ? 10.727 -23.438 -13.023 1 98.31 120 HIS A CA 1
ATOM 937 C C . HIS A 1 120 ? 12.078 -23.969 -13.492 1 98.31 120 HIS A C 1
ATOM 939 O O . HIS A 1 120 ? 12.438 -25.109 -13.211 1 98.31 120 HIS A O 1
ATOM 945 N N . SER A 1 121 ? 12.781 -23.125 -14.227 1 97.25 121 SER A N 1
ATOM 946 C CA . SER A 1 121 ? 14.078 -23.531 -14.75 1 97.25 121 SER A CA 1
ATOM 947 C C . SER A 1 121 ? 15.07 -23.797 -13.617 1 97.25 121 SER A C 1
ATOM 949 O O . SER A 1 121 ? 16.031 -24.547 -13.797 1 97.25 121 SER A O 1
ATOM 951 N N . LYS A 1 122 ? 14.812 -23.234 -12.477 1 96.62 122 LYS A N 1
ATOM 952 C CA . LYS A 1 122 ? 15.672 -23.438 -11.312 1 96.62 122 LYS A CA 1
ATOM 953 C C . LYS A 1 122 ? 15.164 -24.594 -10.453 1 96.62 122 LYS A C 1
ATOM 955 O O . LYS A 1 122 ? 15.719 -24.875 -9.391 1 96.62 122 LYS A O 1
ATOM 960 N N . GLY A 1 123 ? 14.102 -25.203 -10.883 1 97.06 123 GLY A N 1
ATOM 961 C CA . GLY A 1 123 ? 13.625 -26.438 -10.258 1 97.06 123 GLY A CA 1
ATOM 962 C C . GLY A 1 123 ? 12.578 -26.188 -9.188 1 97.06 123 GLY A C 1
ATOM 963 O O . GLY A 1 123 ? 12.281 -27.078 -8.391 1 97.06 123 GLY A O 1
ATOM 964 N N . TYR A 1 124 ? 11.961 -24.984 -9.188 1 98.06 124 TYR A N 1
ATOM 965 C CA . TYR A 1 124 ? 11.023 -24.656 -8.125 1 98.06 124 TYR A CA 1
ATOM 966 C C . TYR A 1 124 ? 9.648 -24.312 -8.688 1 98.06 124 TYR A C 1
ATOM 968 O O . TYR A 1 124 ? 9.547 -23.734 -9.773 1 98.06 124 TYR A O 1
ATOM 976 N N . LEU A 1 125 ? 8.633 -24.719 -7.945 1 98.75 125 LEU A N 1
ATOM 977 C CA . LEU A 1 125 ? 7.281 -24.188 -8.094 1 98.75 125 LEU A CA 1
ATOM 978 C C . LEU A 1 125 ? 7.039 -23.031 -7.133 1 98.75 125 LEU A C 1
ATOM 980 O O . LEU A 1 125 ? 7.531 -23.047 -6 1 98.75 125 LEU A O 1
ATOM 984 N N . HIS A 1 126 ? 6.266 -22.031 -7.555 1 98.62 126 HIS A N 1
ATOM 985 C CA . HIS A 1 126 ? 5.926 -20.938 -6.656 1 98.62 126 HIS A CA 1
ATOM 986 C C . HIS A 1 126 ? 4.828 -21.344 -5.68 1 98.62 126 HIS A C 1
ATOM 988 O O . HIS A 1 126 ? 4.977 -21.172 -4.465 1 98.62 126 HIS A O 1
ATOM 994 N N . ARG A 1 127 ? 3.688 -21.844 -6.211 1 98.44 127 ARG A N 1
ATOM 995 C CA . ARG A 1 127 ? 2.57 -22.5 -5.531 1 98.44 127 ARG A CA 1
ATOM 996 C C . ARG A 1 127 ? 1.665 -21.469 -4.863 1 98.44 127 ARG A C 1
ATOM 998 O O . ARG A 1 127 ? 0.666 -21.812 -4.238 1 98.44 127 ARG A O 1
ATOM 1005 N N . ASP A 1 128 ? 1.891 -20.141 -5.004 1 97 128 ASP A N 1
ATOM 1006 C CA . ASP A 1 128 ? 0.999 -19.094 -4.488 1 97 128 ASP A CA 1
ATOM 1007 C C . ASP A 1 128 ? 0.918 -17.922 -5.449 1 97 128 ASP A C 1
ATOM 1009 O O . ASP A 1 128 ? 1.129 -16.766 -5.047 1 97 128 ASP A O 1
ATOM 1013 N N . ILE A 1 129 ? 0.62 -18.203 -6.648 1 98.56 129 ILE A N 1
ATOM 1014 C CA . ILE A 1 129 ? 0.454 -17.188 -7.688 1 98.56 129 ILE A CA 1
ATOM 1015 C C . ILE A 1 129 ? -0.838 -16.406 -7.449 1 98.56 129 ILE A C 1
ATOM 1017 O O . ILE A 1 129 ? -1.924 -17 -7.414 1 98.56 129 ILE A O 1
ATOM 1021 N N . LYS A 1 130 ? -0.725 -15.148 -7.238 1 97.75 130 LYS A N 1
ATOM 1022 C CA . LYS A 1 130 ? -1.798 -14.172 -7.059 1 97.75 130 LYS A CA 1
ATOM 1023 C C . LYS A 1 130 ? -1.306 -12.75 -7.332 1 97.75 130 LYS A C 1
ATOM 1025 O O . LYS A 1 130 ? -0.099 -12.5 -7.344 1 97.75 130 LYS A O 1
ATOM 1030 N N . PRO A 1 131 ? -2.209 -11.852 -7.605 1 97.44 131 PRO A N 1
ATOM 1031 C CA . PRO A 1 131 ? -1.798 -10.5 -7.977 1 97.44 131 PRO A CA 1
ATOM 1032 C C . PRO A 1 131 ? -0.903 -9.844 -6.922 1 97.44 131 PRO A C 1
ATOM 1034 O O . PRO A 1 131 ? 0.004 -9.086 -7.266 1 97.44 131 PRO A O 1
ATOM 1037 N N . ASP A 1 132 ? -1.079 -10.195 -5.613 1 94.69 132 ASP A N 1
ATOM 1038 C CA . ASP A 1 132 ? -0.333 -9.594 -4.516 1 94.69 132 ASP A CA 1
ATOM 1039 C C . ASP A 1 132 ? 1.137 -10 -4.555 1 94.69 132 ASP A C 1
ATOM 1041 O O . ASP A 1 132 ? 1.998 -9.305 -4.016 1 94.69 132 ASP A O 1
ATOM 1045 N N . ASN A 1 133 ? 1.433 -11.07 -5.227 1 96.25 133 ASN A N 1
ATOM 1046 C CA . ASN A 1 133 ? 2.787 -11.609 -5.195 1 96.25 133 ASN A CA 1
ATOM 1047 C C . ASN A 1 133 ? 3.576 -11.219 -6.441 1 96.25 133 ASN A C 1
ATOM 1049 O O . ASN A 1 133 ? 4.637 -11.781 -6.711 1 96.25 133 ASN A O 1
ATOM 1053 N N . PHE A 1 134 ? 3 -10.297 -7.191 1 98.56 134 PHE A N 1
ATOM 1054 C CA . PHE A 1 134 ? 3.693 -9.625 -8.281 1 98.56 134 PHE A CA 1
ATOM 1055 C C . PHE A 1 134 ? 3.711 -8.117 -8.062 1 98.56 134 PHE A C 1
ATOM 1057 O O . PHE A 1 134 ? 2.662 -7.5 -7.855 1 98.56 134 PHE A O 1
ATOM 1064 N N . LEU A 1 135 ? 4.863 -7.562 -8.086 1 97.44 135 LEU A N 1
ATOM 1065 C CA . LEU A 1 135 ? 5.027 -6.137 -7.836 1 97.44 135 LEU A CA 1
ATOM 1066 C C . LEU A 1 135 ? 5.746 -5.457 -8.992 1 97.44 135 LEU A C 1
ATOM 1068 O O . LEU A 1 135 ? 6.543 -6.086 -9.695 1 97.44 135 LEU A O 1
ATOM 1072 N N . MET A 1 136 ? 5.473 -4.168 -9.156 1 97 136 MET A N 1
ATOM 1073 C CA . MET A 1 136 ? 6.258 -3.377 -10.102 1 97 136 MET A CA 1
ATOM 1074 C C . MET A 1 136 ? 7.555 -2.895 -9.461 1 97 136 MET A C 1
ATOM 1076 O O . MET A 1 136 ? 7.629 -2.73 -8.242 1 97 136 MET A O 1
ATOM 1080 N N . GLY A 1 137 ? 8.57 -2.736 -10.312 1 95.94 137 GLY A N 1
ATOM 1081 C CA . GLY A 1 137 ? 9.805 -2.121 -9.844 1 95.94 137 GLY A CA 1
ATOM 1082 C C . GLY A 1 137 ? 9.664 -0.634 -9.578 1 95.94 137 GLY A C 1
ATOM 1083 O O . GLY A 1 137 ? 8.578 -0.071 -9.727 1 95.94 137 GLY A O 1
ATOM 1084 N N . LEU A 1 138 ? 10.719 -0.061 -9.148 1 91.88 138 LEU A N 1
ATOM 1085 C CA . LEU A 1 138 ? 10.773 1.369 -8.867 1 91.88 138 LEU A CA 1
ATOM 1086 C C . LEU A 1 138 ? 11.734 2.074 -9.82 1 91.88 138 LEU A C 1
ATOM 1088 O O . LEU A 1 138 ? 12.609 1.438 -10.406 1 91.88 138 LEU A O 1
ATOM 1092 N N . GLY A 1 139 ? 11.586 3.432 -9.953 1 86.38 139 GLY A N 1
ATOM 1093 C CA . GLY A 1 139 ? 12.5 4.242 -10.742 1 86.38 139 GLY A CA 1
ATOM 1094 C C . GLY A 1 139 ? 12.617 3.781 -12.188 1 86.38 139 GLY A C 1
ATOM 1095 O O . GLY A 1 139 ? 11.609 3.635 -12.875 1 86.38 139 GLY A O 1
ATOM 1096 N N . ARG A 1 140 ? 13.875 3.393 -12.586 1 87.56 140 ARG A N 1
ATOM 1097 C CA . ARG A 1 140 ? 14.141 2.975 -13.961 1 87.56 140 ARG A CA 1
ATOM 1098 C C . ARG A 1 140 ? 13.516 1.614 -14.25 1 87.56 140 ARG A C 1
ATOM 1100 O O . ARG A 1 140 ? 13.352 1.237 -15.414 1 87.56 140 ARG A O 1
ATOM 1107 N N . LYS A 1 141 ? 13.141 0.916 -13.203 1 93.06 141 LYS A N 1
ATOM 1108 C CA . LYS A 1 141 ? 12.562 -0.414 -13.359 1 93.06 141 LYS A CA 1
ATOM 1109 C C . LYS A 1 141 ? 11.055 -0.39 -13.109 1 93.06 141 LYS A C 1
ATOM 1111 O O . LYS A 1 141 ? 10.445 -1.429 -12.836 1 93.06 141 LYS A O 1
ATOM 1116 N N . ALA A 1 142 ? 10.477 0.787 -13.227 1 90.25 142 ALA A N 1
ATOM 1117 C CA . ALA A 1 142 ? 9.062 0.978 -12.906 1 90.25 142 ALA A CA 1
ATOM 1118 C C . ALA A 1 142 ? 8.18 0.114 -13.797 1 90.25 142 ALA A C 1
ATOM 1120 O O . ALA A 1 142 ? 7.043 -0.202 -13.438 1 90.25 142 ALA A O 1
ATOM 1121 N N . ASN A 1 143 ? 8.633 -0.304 -14.953 1 94.25 143 ASN A N 1
ATOM 1122 C CA . ASN A 1 143 ? 7.832 -1.096 -15.883 1 94.25 143 ASN A CA 1
ATOM 1123 C C . ASN A 1 143 ? 8.172 -2.58 -15.789 1 94.25 143 ASN A C 1
ATOM 1125 O O . ASN A 1 143 ? 7.672 -3.387 -16.578 1 94.25 143 ASN A O 1
ATOM 1129 N N . GLN A 1 144 ? 9.008 -2.93 -14.883 1 97.56 144 GLN A N 1
ATOM 1130 C CA . GLN A 1 144 ? 9.414 -4.32 -14.719 1 97.56 144 GLN A CA 1
ATOM 1131 C C . GLN A 1 144 ? 8.594 -5 -13.625 1 97.56 144 GLN A C 1
ATOM 1133 O O . GLN A 1 144 ? 8.406 -4.441 -12.539 1 97.56 144 GLN A O 1
ATOM 1138 N N . VAL A 1 145 ? 8.086 -6.215 -13.875 1 98.75 145 VAL A N 1
ATOM 1139 C CA . VAL A 1 145 ? 7.328 -7.004 -12.914 1 98.75 145 VAL A CA 1
ATOM 1140 C C . VAL A 1 145 ? 8.281 -7.871 -12.094 1 98.75 145 VAL A C 1
ATOM 1142 O O . VAL A 1 145 ? 9.18 -8.516 -12.648 1 98.75 145 VAL A O 1
ATOM 1145 N N . TYR A 1 146 ? 8.141 -7.871 -10.828 1 98.75 146 TYR A N 1
ATOM 1146 C CA . TYR A 1 146 ? 8.875 -8.719 -9.898 1 98.75 146 TYR A CA 1
ATOM 1147 C C . TYR A 1 146 ? 7.961 -9.766 -9.281 1 98.75 146 TYR A C 1
ATOM 1149 O O . TYR A 1 146 ? 6.793 -9.492 -9 1 98.75 146 TYR A O 1
ATOM 1157 N N . ILE A 1 147 ? 8.438 -10.914 -9.102 1 98.62 147 ILE A N 1
ATOM 1158 C CA . ILE A 1 147 ? 7.727 -11.969 -8.383 1 98.62 147 ILE A CA 1
ATOM 1159 C C . ILE A 1 147 ? 8.305 -12.117 -6.977 1 98.62 147 ILE A C 1
ATOM 1161 O O . ILE A 1 147 ? 9.523 -12.062 -6.793 1 98.62 147 ILE A O 1
ATOM 1165 N N . ILE A 1 148 ? 7.398 -12.164 -6.004 1 96 148 ILE A N 1
ATOM 1166 C CA . ILE A 1 148 ? 7.852 -12.227 -4.621 1 96 148 ILE A CA 1
ATOM 1167 C C . ILE A 1 148 ? 7.117 -13.352 -3.889 1 96 148 ILE A C 1
ATOM 1169 O O . ILE A 1 148 ? 6.305 -14.062 -4.488 1 96 148 ILE A O 1
ATOM 1173 N N . ASP A 1 149 ? 7.461 -13.516 -2.557 1 93.25 149 ASP A N 1
ATOM 1174 C CA . ASP A 1 149 ? 6.816 -14.414 -1.603 1 93.25 149 ASP A CA 1
ATOM 1175 C C . ASP A 1 149 ? 7.008 -15.875 -2.004 1 93.25 149 ASP A C 1
ATOM 1177 O O . ASP A 1 149 ? 6.051 -16.547 -2.396 1 93.25 149 ASP A O 1
ATOM 1181 N N . PHE A 1 150 ? 8.211 -16.422 -1.781 1 95.81 150 PHE A N 1
ATOM 1182 C CA . PHE A 1 150 ? 8.57 -17.797 -2.107 1 95.81 150 PHE A CA 1
ATOM 1183 C C . PHE A 1 150 ? 8.383 -18.703 -0.901 1 95.81 150 PHE A C 1
ATOM 1185 O O . PHE A 1 150 ? 9 -19.766 -0.817 1 95.81 150 PHE A O 1
ATOM 1192 N N . GLY A 1 151 ? 7.621 -18.328 -0.002 1 91.94 151 GLY A N 1
ATOM 1193 C CA . GLY A 1 151 ? 7.418 -19.078 1.222 1 91.94 151 GLY A CA 1
ATOM 1194 C C . GLY A 1 151 ? 6.805 -20.453 0.982 1 91.94 151 GLY A C 1
ATOM 1195 O O . GLY A 1 151 ? 7.082 -21.391 1.717 1 91.94 151 GLY A O 1
ATOM 1196 N N . LEU A 1 152 ? 6.016 -20.594 -0.024 1 94.44 152 LEU A N 1
ATOM 1197 C CA . LEU A 1 152 ? 5.344 -21.859 -0.324 1 94.44 152 LEU A CA 1
ATOM 1198 C C . LEU A 1 152 ? 6.035 -22.578 -1.475 1 94.44 152 LEU A C 1
ATOM 1200 O O . LEU A 1 152 ? 5.582 -23.656 -1.9 1 94.44 152 LEU A O 1
ATOM 1204 N N . ALA A 1 153 ? 7.102 -21.969 -1.955 1 97.12 153 ALA A N 1
ATOM 1205 C CA . ALA A 1 153 ? 7.801 -22.578 -3.082 1 97.12 153 ALA A CA 1
ATOM 1206 C C . ALA A 1 153 ? 8.312 -23.969 -2.723 1 97.12 153 ALA A C 1
ATOM 1208 O O . ALA A 1 153 ? 8.625 -24.234 -1.561 1 97.12 153 ALA A O 1
ATOM 1209 N N . LYS A 1 154 ? 8.359 -24.781 -3.703 1 96.62 154 LYS A N 1
ATOM 1210 C CA . LYS A 1 154 ? 8.773 -26.156 -3.504 1 96.62 154 LYS A CA 1
ATOM 1211 C C . LYS A 1 154 ? 9.578 -26.672 -4.695 1 96.62 154 LYS A C 1
ATOM 1213 O O . LYS A 1 154 ? 9.25 -26.375 -5.848 1 96.62 154 LYS A O 1
ATOM 1218 N N . ARG A 1 155 ? 10.531 -27.453 -4.387 1 96.88 155 ARG A N 1
ATOM 1219 C CA . ARG A 1 155 ? 11.273 -28.109 -5.465 1 96.88 155 ARG A CA 1
ATOM 1220 C C . ARG A 1 155 ? 10.422 -29.188 -6.137 1 96.88 155 ARG A C 1
ATOM 1222 O O . ARG A 1 155 ? 9.82 -30.031 -5.465 1 96.88 155 ARG A O 1
ATOM 1229 N N . TYR A 1 156 ? 10.359 -29.109 -7.457 1 97.94 156 TYR A N 1
ATOM 1230 C CA . TYR A 1 156 ? 9.586 -30.125 -8.156 1 97.94 156 TYR A CA 1
ATOM 1231 C C . TYR A 1 156 ? 10.492 -31.125 -8.859 1 97.94 156 TYR A C 1
ATOM 1233 O O . TYR A 1 156 ? 10.031 -32.125 -9.414 1 97.94 156 TYR A O 1
ATOM 1241 N N . ARG A 1 157 ? 11.773 -30.766 -8.812 1 95.12 157 ARG A N 1
ATOM 1242 C CA . ARG A 1 157 ? 12.789 -31.641 -9.391 1 95.12 157 ARG A CA 1
ATOM 1243 C C . ARG A 1 157 ? 13.969 -31.812 -8.445 1 95.12 157 ARG A C 1
ATOM 1245 O O . ARG A 1 157 ? 14.375 -30.859 -7.777 1 95.12 157 ARG A O 1
ATOM 1252 N N . ASP A 1 158 ? 14.5 -33.031 -8.461 1 91.75 158 ASP A N 1
ATOM 1253 C CA . ASP A 1 158 ? 15.711 -33.281 -7.684 1 91.75 158 ASP A CA 1
ATOM 1254 C C . ASP A 1 158 ? 16.906 -32.5 -8.258 1 91.75 158 ASP A C 1
ATOM 1256 O O . ASP A 1 158 ? 17.109 -32.5 -9.469 1 91.75 158 ASP A O 1
ATOM 1260 N N . SER A 1 159 ? 17.656 -31.891 -7.402 1 86.25 159 SER A N 1
ATOM 1261 C CA . SER A 1 159 ? 18.75 -31.016 -7.859 1 86.25 159 SER A CA 1
ATOM 1262 C C . SER A 1 159 ? 19.875 -31.828 -8.484 1 86.25 159 SER A C 1
ATOM 1264 O O . SER A 1 159 ? 20.594 -31.328 -9.352 1 86.25 159 SER A O 1
ATOM 1266 N N . THR A 1 160 ? 20 -33.031 -8.102 1 90.06 160 THR A N 1
ATOM 1267 C CA . THR A 1 160 ? 21.094 -33.875 -8.562 1 90.06 160 THR A CA 1
ATOM 1268 C C . THR A 1 160 ? 20.656 -34.75 -9.742 1 90.06 160 THR A C 1
ATOM 1270 O O . THR A 1 160 ? 21.312 -34.781 -10.781 1 90.06 160 THR A O 1
ATOM 1273 N N . THR A 1 161 ? 19.562 -35.375 -9.633 1 92.19 161 THR A N 1
ATOM 1274 C CA . THR A 1 161 ? 19.141 -36.344 -10.633 1 92.19 161 THR A CA 1
ATOM 1275 C C . THR A 1 161 ? 18.219 -35.719 -11.664 1 92.19 161 THR A C 1
ATOM 1277 O O . THR A 1 161 ? 17.969 -36.281 -12.727 1 92.19 161 THR A O 1
ATOM 1280 N N . ASN A 1 162 ? 17.672 -34.562 -11.32 1 91 162 ASN A N 1
ATOM 1281 C CA . ASN A 1 162 ? 16.734 -33.844 -12.164 1 91 162 ASN A CA 1
ATOM 1282 C C . ASN A 1 162 ? 15.43 -34.625 -12.336 1 91 162 ASN A C 1
ATOM 1284 O O . ASN A 1 162 ? 14.633 -34.312 -13.227 1 91 162 ASN A O 1
ATOM 1288 N N . ARG A 1 163 ? 15.289 -35.562 -11.453 1 95.25 163 ARG A N 1
ATOM 1289 C CA . ARG A 1 163 ? 14.047 -36.344 -11.508 1 95.25 163 ARG A CA 1
ATOM 1290 C C . ARG A 1 163 ? 12.883 -35.531 -10.945 1 95.25 163 ARG A C 1
ATOM 1292 O O . ARG A 1 163 ? 13.023 -34.875 -9.914 1 95.25 163 ARG A O 1
ATOM 1299 N N . HIS A 1 164 ? 11.773 -35.594 -11.656 1 97.44 164 HIS A N 1
ATOM 1300 C CA . HIS A 1 164 ? 10.555 -34.938 -11.195 1 97.44 164 HIS A CA 1
ATOM 1301 C C . HIS A 1 164 ? 10.016 -35.594 -9.93 1 97.44 164 HIS A C 1
ATOM 1303 O O . HIS A 1 164 ? 10.133 -36.812 -9.758 1 97.44 164 HIS A O 1
ATOM 1309 N N . ILE A 1 165 ? 9.438 -34.875 -9.07 1 97.44 165 ILE A N 1
ATOM 1310 C CA . ILE A 1 165 ? 8.789 -35.469 -7.902 1 97.44 165 ILE A CA 1
ATOM 1311 C C . ILE A 1 165 ? 7.664 -36.406 -8.344 1 97.44 165 ILE A C 1
ATOM 1313 O O . ILE A 1 165 ? 7.129 -36.25 -9.445 1 97.44 165 ILE A O 1
ATOM 1317 N N . PRO A 1 166 ? 7.344 -37.312 -7.48 1 96.69 166 PRO A N 1
ATOM 1318 C CA . PRO A 1 166 ? 6.289 -38.25 -7.879 1 96.69 166 PRO A CA 1
ATOM 1319 C C . PRO A 1 166 ? 4.895 -37.625 -7.82 1 96.69 166 PRO A C 1
ATOM 1321 O O . PRO A 1 166 ? 4.645 -36.75 -7 1 96.69 166 PRO A O 1
ATOM 1324 N N . TYR A 1 167 ? 4.02 -38.125 -8.742 1 97.69 167 TYR A N 1
ATOM 1325 C CA . TYR A 1 167 ? 2.594 -37.812 -8.688 1 97.69 167 TYR A CA 1
ATOM 1326 C C . TYR A 1 167 ? 1.967 -38.312 -7.398 1 97.69 167 TYR A C 1
ATOM 1328 O O . TYR A 1 167 ? 2.221 -39.438 -6.984 1 97.69 167 TYR A O 1
ATOM 1336 N N . ARG A 1 168 ? 1.25 -37.469 -6.668 1 98.06 168 ARG A N 1
ATOM 1337 C CA . ARG A 1 168 ? 0.541 -37.844 -5.445 1 98.06 168 ARG A CA 1
ATOM 1338 C C . ARG A 1 168 ? -0.857 -37.219 -5.418 1 98.06 168 ARG A C 1
ATOM 1340 O O . ARG A 1 168 ? -1.131 -36.25 -6.129 1 98.06 168 ARG A O 1
ATOM 1347 N N . GLU A 1 169 ? -1.769 -37.812 -4.637 1 97.75 169 GLU A N 1
ATOM 1348 C CA . GLU A 1 169 ? -3.127 -37.312 -4.445 1 97.75 169 GLU A CA 1
ATOM 1349 C C . GLU A 1 169 ? -3.43 -37.094 -2.965 1 97.75 169 GLU A C 1
ATOM 1351 O O . GLU A 1 169 ? -2.541 -37.219 -2.119 1 97.75 169 GLU A O 1
ATOM 1356 N N . ASN A 1 170 ? -4.52 -36.562 -2.678 1 97.06 170 ASN A N 1
ATOM 1357 C CA . ASN A 1 170 ? -5.008 -36.344 -1.323 1 97.06 170 ASN A CA 1
ATOM 1358 C C . ASN A 1 170 ? -4.16 -35.281 -0.599 1 97.06 170 ASN A C 1
ATOM 1360 O O . ASN A 1 170 ? -3.799 -35.469 0.563 1 97.06 170 ASN A O 1
ATOM 1364 N N . LYS A 1 171 ? -3.73 -34.344 -1.33 1 96.94 171 LYS A N 1
ATOM 1365 C CA . LYS A 1 171 ? -3.01 -33.219 -0.761 1 96.94 171 LYS A CA 1
ATOM 1366 C C . LYS A 1 171 ? -3.975 -32.125 -0.25 1 96.94 171 LYS A C 1
ATOM 1368 O O . LYS A 1 171 ? -5.062 -31.953 -0.806 1 96.94 171 LYS A O 1
ATOM 1373 N N . ASN A 1 172 ? -3.607 -31.453 0.779 1 94.56 172 ASN A N 1
ATOM 1374 C CA . ASN A 1 172 ? -4.352 -30.266 1.214 1 94.56 172 ASN A CA 1
ATOM 1375 C C . ASN A 1 172 ? -4.195 -29.109 0.23 1 94.56 172 ASN A C 1
ATOM 1377 O O . ASN A 1 172 ? -3.195 -29.031 -0.487 1 94.56 172 ASN A O 1
ATOM 1381 N N . LEU A 1 173 ? -5.199 -28.25 0.3 1 95.5 173 LEU A N 1
ATOM 1382 C CA . LEU A 1 173 ? -5.133 -27.078 -0.56 1 95.5 173 LEU A CA 1
ATOM 1383 C C . LEU A 1 173 ? -3.973 -26.172 -0.155 1 95.5 173 LEU A C 1
ATOM 1385 O O . LEU A 1 173 ? -3.854 -25.797 1.012 1 95.5 173 LEU A O 1
ATOM 1389 N N . THR A 1 174 ? -3.084 -25.875 -1.068 1 95 174 THR A N 1
ATOM 1390 C CA . THR A 1 174 ? -1.938 -25 -0.873 1 95 174 THR A CA 1
ATOM 1391 C C . THR A 1 174 ? -2.006 -23.797 -1.818 1 95 174 THR A C 1
ATOM 1393 O O . THR A 1 174 ? -2.207 -23.953 -3.023 1 95 174 THR A O 1
ATOM 1396 N N . GLY A 1 175 ? -1.826 -22.609 -1.296 1 94.62 175 GLY A N 1
ATOM 1397 C CA . GLY A 1 175 ? -1.922 -21.391 -2.08 1 94.62 175 GLY A CA 1
ATOM 1398 C C . GLY A 1 175 ? -3.189 -20.594 -1.807 1 94.62 175 GLY A C 1
ATOM 1399 O O . GLY A 1 175 ? -3.818 -20.766 -0.76 1 94.62 175 GLY A O 1
ATOM 1400 N N . THR A 1 176 ? -3.502 -19.641 -2.631 1 94.81 176 THR A N 1
ATOM 1401 C CA . THR A 1 176 ? -4.734 -18.859 -2.553 1 94.81 176 THR A CA 1
ATOM 1402 C C . THR A 1 176 ? -5.836 -19.5 -3.383 1 94.81 176 THR A C 1
ATOM 1404 O O . THR A 1 176 ? -5.746 -19.562 -4.609 1 94.81 176 THR A O 1
ATOM 1407 N N . ALA A 1 177 ? -6.875 -19.906 -2.74 1 96.06 177 ALA A N 1
ATOM 1408 C CA . ALA A 1 177 ? -7.934 -20.719 -3.336 1 96.06 177 ALA A CA 1
ATOM 1409 C C . ALA A 1 177 ? -8.461 -20.078 -4.617 1 96.06 177 ALA A C 1
ATOM 1411 O O . ALA A 1 177 ? -8.703 -20.766 -5.609 1 96.06 177 ALA A O 1
ATOM 1412 N N . ARG A 1 178 ? -8.562 -18.812 -4.688 1 95.06 178 ARG A N 1
ATOM 1413 C CA . ARG A 1 178 ? -9.125 -18.062 -5.812 1 95.06 178 ARG A CA 1
ATOM 1414 C C . ARG A 1 178 ? -8.328 -18.312 -7.086 1 95.06 178 ARG A C 1
ATOM 1416 O O . ARG A 1 178 ? -8.891 -18.359 -8.18 1 95.06 178 ARG A O 1
ATOM 1423 N N . TYR A 1 179 ? -7.039 -18.562 -6.906 1 98.44 179 TYR A N 1
ATOM 1424 C CA . TYR A 1 179 ? -6.191 -18.641 -8.094 1 98.44 179 TYR A CA 1
ATOM 1425 C C . TYR A 1 179 ? -5.582 -20.031 -8.25 1 98.44 179 TYR A C 1
ATOM 1427 O O . TYR A 1 179 ? -4.918 -20.312 -9.242 1 98.44 179 TYR A O 1
ATOM 1435 N N . ALA A 1 180 ? -5.84 -20.875 -7.285 1 98.56 180 ALA A N 1
ATOM 1436 C CA . ALA A 1 180 ? -5.277 -22.219 -7.332 1 98.56 180 ALA A CA 1
ATOM 1437 C C . ALA A 1 180 ? -5.816 -23 -8.523 1 98.56 180 ALA A C 1
ATOM 1439 O O . ALA A 1 180 ? -6.977 -22.844 -8.914 1 98.56 180 ALA A O 1
ATOM 1440 N N . SER A 1 181 ? -5 -23.859 -9.086 1 98.69 181 SER A N 1
ATOM 1441 C CA . SER A 1 181 ? -5.406 -24.672 -10.234 1 98.69 181 SER A CA 1
ATOM 1442 C C . SER A 1 181 ? -6.496 -25.656 -9.852 1 98.69 181 SER A C 1
ATOM 1444 O O . SER A 1 181 ? -6.688 -25.953 -8.672 1 98.69 181 SER A O 1
ATOM 1446 N N . CYS A 1 182 ? -7.168 -26.188 -10.859 1 98.19 182 CYS A N 1
ATOM 1447 C CA . CYS A 1 182 ? -8.164 -27.219 -10.641 1 98.19 182 CYS A CA 1
ATOM 1448 C C . CYS A 1 182 ? -7.543 -28.438 -9.969 1 98.19 182 CYS A C 1
ATOM 1450 O O . CYS A 1 182 ? -8.117 -29 -9.031 1 98.19 182 CYS A O 1
ATOM 1452 N N . ASN A 1 183 ? -6.375 -28.828 -10.422 1 98.44 183 ASN A N 1
ATOM 1453 C CA . ASN A 1 183 ? -5.684 -29.969 -9.844 1 98.44 183 ASN A CA 1
ATOM 1454 C C . ASN A 1 183 ? -5.391 -29.75 -8.359 1 98.44 183 ASN A C 1
ATOM 1456 O O . ASN A 1 183 ? -5.504 -30.688 -7.559 1 98.44 183 ASN A O 1
ATOM 1460 N N . THR A 1 184 ? -5 -28.547 -8.016 1 98.5 184 THR A N 1
ATOM 1461 C CA . THR A 1 184 ? -4.719 -28.234 -6.621 1 98.5 184 THR A CA 1
ATOM 1462 C C . THR A 1 184 ? -5.973 -28.391 -5.766 1 98.5 184 THR A C 1
ATOM 1464 O O . THR A 1 184 ? -5.914 -28.953 -4.668 1 98.5 184 THR A O 1
ATOM 1467 N N . HIS A 1 185 ? -7.094 -27.906 -6.27 1 98.06 185 HIS A N 1
ATOM 1468 C CA . HIS A 1 185 ? -8.367 -28.047 -5.566 1 98.06 185 HIS A CA 1
ATOM 1469 C C . HIS A 1 185 ? -8.734 -29.516 -5.379 1 98.06 185 HIS A C 1
ATOM 1471 O O . HIS A 1 185 ? -9.344 -29.891 -4.375 1 98.06 185 HIS A O 1
ATOM 1477 N N . LEU A 1 186 ? -8.359 -30.328 -6.285 1 97.69 186 LEU A N 1
ATOM 1478 C CA . LEU A 1 186 ? -8.711 -31.75 -6.273 1 97.69 186 LEU A CA 1
ATOM 1479 C C . LEU A 1 186 ? -7.734 -32.531 -5.41 1 97.69 186 LEU A C 1
ATOM 1481 O O . LEU A 1 186 ? -7.828 -33.781 -5.324 1 97.69 186 LEU A O 1
ATOM 1485 N N . GLY A 1 187 ? -6.746 -31.891 -4.875 1 97.94 187 GLY A N 1
ATOM 1486 C CA . GLY A 1 187 ? -5.805 -32.531 -3.973 1 97.94 187 GLY A CA 1
ATOM 1487 C C . GLY A 1 187 ? -4.668 -33.25 -4.695 1 97.94 187 GLY A C 1
ATOM 1488 O O . GLY A 1 187 ? -4.074 -34.188 -4.164 1 97.94 187 GLY A O 1
ATOM 1489 N N . ILE A 1 188 ? -4.488 -32.906 -5.883 1 98.38 188 ILE A N 1
ATOM 1490 C CA . ILE A 1 188 ? -3.402 -33.469 -6.664 1 98.38 188 ILE A CA 1
ATOM 1491 C C . ILE A 1 188 ? -2.113 -32.719 -6.41 1 98.38 188 ILE A C 1
ATOM 1493 O O . ILE A 1 188 ? -2.125 -31.469 -6.348 1 98.38 188 ILE A O 1
ATOM 1497 N N . GLU A 1 189 ? -1 -33.438 -6.344 1 98.56 189 GLU A N 1
ATOM 1498 C CA . GLU A 1 189 ? 0.317 -32.812 -6.199 1 98.56 189 GLU A CA 1
ATOM 1499 C C . GLU A 1 189 ? 0.56 -31.766 -7.273 1 98.56 189 GLU A C 1
ATOM 1501 O O . GLU A 1 189 ? 0.314 -32 -8.461 1 98.56 189 GLU A O 1
ATOM 1506 N N . GLN A 1 190 ? 1.036 -30.562 -6.824 1 98.69 190 GLN A N 1
ATOM 1507 C CA . GLN A 1 190 ? 1.235 -29.484 -7.773 1 98.69 190 GLN A CA 1
ATOM 1508 C C . GLN A 1 190 ? 2.486 -29.703 -8.617 1 98.69 190 GLN A C 1
ATOM 1510 O O . GLN A 1 190 ? 3.471 -30.281 -8.141 1 98.69 190 GLN A O 1
ATOM 1515 N N . SER A 1 191 ? 2.475 -29.312 -9.805 1 98.69 191 SER A N 1
ATOM 1516 C CA . SER A 1 191 ? 3.594 -29.281 -10.734 1 98.69 191 SER A CA 1
ATOM 1517 C C . SER A 1 191 ? 3.609 -27.969 -11.531 1 98.69 191 SER A C 1
ATOM 1519 O O . SER A 1 191 ? 2.883 -27.031 -11.203 1 98.69 191 SER A O 1
ATOM 1521 N N . ARG A 1 192 ? 4.457 -27.844 -12.547 1 98.69 192 ARG A N 1
ATOM 1522 C CA . ARG A 1 192 ? 4.664 -26.609 -13.297 1 98.69 192 ARG A CA 1
ATOM 1523 C C . ARG A 1 192 ? 3.361 -26.125 -13.922 1 98.69 192 ARG A C 1
ATOM 1525 O O . ARG A 1 192 ? 3.104 -24.922 -13.984 1 98.69 192 ARG A O 1
ATOM 1532 N N . ARG A 1 193 ? 2.539 -27.047 -14.359 1 98.88 193 ARG A N 1
ATOM 1533 C CA . ARG A 1 193 ? 1.284 -26.719 -15.023 1 98.88 193 ARG A CA 1
ATOM 1534 C C . ARG A 1 193 ? 0.367 -25.938 -14.086 1 98.88 193 ARG A C 1
ATOM 1536 O O . ARG A 1 193 ? -0.419 -25.094 -14.539 1 98.88 193 ARG A O 1
ATOM 1543 N N . ASP A 1 194 ? 0.43 -26.156 -12.797 1 98.94 194 ASP A N 1
ATOM 1544 C CA . ASP A 1 194 ? -0.46 -25.531 -11.828 1 98.94 194 ASP A CA 1
ATOM 1545 C C . ASP A 1 194 ? -0.13 -24.047 -11.648 1 98.94 194 ASP A C 1
ATOM 1547 O O . ASP A 1 194 ? -1.031 -23.219 -11.562 1 98.94 194 ASP A O 1
ATOM 1551 N N . ASP A 1 195 ? 1.179 -23.719 -11.633 1 98.94 195 ASP A N 1
ATOM 1552 C CA . ASP A 1 195 ? 1.58 -22.312 -11.617 1 98.94 195 ASP A CA 1
ATOM 1553 C C . ASP A 1 195 ? 1.052 -21.594 -12.852 1 98.94 195 ASP A C 1
ATOM 1555 O O . ASP A 1 195 ? 0.566 -20.453 -12.75 1 98.94 195 ASP A O 1
ATOM 1559 N N . LEU A 1 196 ? 1.131 -22.266 -13.938 1 98.94 196 LEU A N 1
ATOM 1560 C CA . LEU A 1 196 ? 0.728 -21.641 -15.195 1 98.94 196 LEU A CA 1
ATOM 1561 C C . LEU A 1 196 ? -0.782 -21.438 -15.242 1 98.94 196 LEU A C 1
ATOM 1563 O O . LEU A 1 196 ? -1.257 -20.391 -15.695 1 98.94 196 LEU A O 1
ATOM 1567 N N . GLU A 1 197 ? -1.529 -22.406 -14.797 1 98.94 197 GLU A N 1
ATOM 1568 C CA . GLU A 1 197 ? -2.977 -22.234 -14.734 1 98.94 197 GLU A CA 1
ATOM 1569 C C . GLU A 1 197 ? -3.348 -21.062 -13.828 1 98.94 197 GLU A C 1
ATOM 1571 O O . GLU A 1 197 ? -4.23 -20.266 -14.156 1 98.94 197 GLU A O 1
ATOM 1576 N N . SER A 1 198 ? -2.693 -20.953 -12.695 1 98.94 198 SER A N 1
ATOM 1577 C CA . SER A 1 198 ? -2.934 -19.859 -11.758 1 98.94 198 SER A 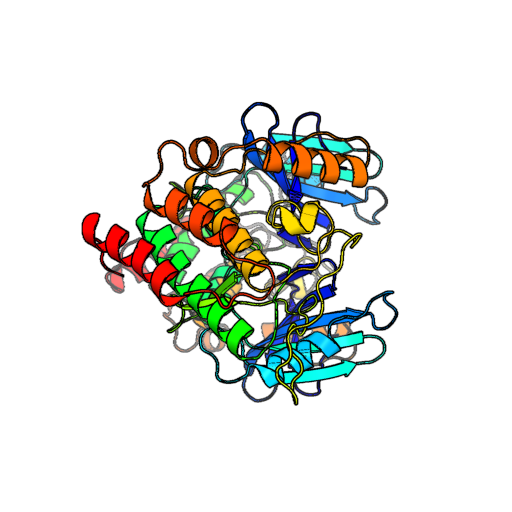CA 1
ATOM 1578 C C . SER A 1 198 ? -2.668 -18.516 -12.414 1 98.94 198 SER A C 1
ATOM 1580 O O . SER A 1 198 ? -3.41 -17.547 -12.195 1 98.94 198 SER A O 1
ATOM 1582 N N . ILE A 1 199 ? -1.578 -18.422 -13.219 1 98.94 199 ILE A N 1
ATOM 1583 C CA . ILE A 1 199 ? -1.3 -17.188 -13.953 1 98.94 199 ILE A CA 1
ATOM 1584 C C . ILE A 1 199 ? -2.486 -16.844 -14.852 1 98.94 199 ILE A C 1
ATOM 1586 O O . ILE A 1 199 ? -2.898 -15.688 -14.93 1 98.94 199 ILE A O 1
ATOM 1590 N N . GLY A 1 200 ? -3.012 -17.859 -15.492 1 98.88 200 GLY A N 1
ATOM 1591 C CA . GLY A 1 200 ? -4.188 -17.641 -16.312 1 98.88 200 GLY A CA 1
ATOM 1592 C C . GLY A 1 200 ? -5.344 -17.016 -15.555 1 98.88 200 GLY A C 1
ATOM 1593 O O . GLY A 1 200 ? -5.988 -16.094 -16.047 1 98.88 200 GLY A O 1
ATOM 1594 N N . TYR A 1 201 ? -5.629 -17.516 -14.359 1 98.81 201 TYR A N 1
ATOM 1595 C CA . TYR A 1 201 ? -6.703 -16.969 -13.547 1 98.81 201 TYR A CA 1
ATOM 1596 C C . TYR A 1 201 ? -6.418 -15.516 -13.172 1 98.81 201 TYR A C 1
ATOM 1598 O O . TYR A 1 201 ? -7.328 -14.688 -13.148 1 98.81 201 TYR A O 1
ATOM 1606 N N . VAL A 1 202 ? -5.16 -15.188 -12.859 1 98.81 202 VAL A N 1
ATOM 1607 C CA . VAL A 1 202 ? -4.785 -13.812 -12.523 1 98.81 202 VAL A CA 1
ATOM 1608 C C . VAL A 1 202 ? -5.035 -12.906 -13.727 1 98.81 202 VAL A C 1
ATOM 1610 O O . VAL A 1 202 ? -5.582 -11.812 -13.578 1 98.81 202 VAL A O 1
ATOM 1613 N N . LEU A 1 203 ? -4.641 -13.367 -14.922 1 98.75 203 LEU A N 1
ATOM 1614 C CA . LEU A 1 203 ? -4.824 -12.562 -16.125 1 98.75 203 LEU A CA 1
ATOM 1615 C C . LEU A 1 203 ? -6.309 -12.328 -16.391 1 98.75 203 LEU A C 1
ATOM 1617 O O . LEU A 1 203 ? -6.715 -11.211 -16.719 1 98.75 203 LEU A O 1
ATOM 1621 N N . LEU A 1 204 ? -7.129 -13.328 -16.219 1 98.38 204 LEU A N 1
ATOM 1622 C CA . LEU A 1 204 ? -8.562 -13.172 -16.438 1 98.38 204 LEU A CA 1
ATOM 1623 C C . LEU A 1 204 ? -9.18 -12.281 -15.359 1 98.38 204 LEU A C 1
ATOM 1625 O O . LEU A 1 204 ? -10.102 -11.508 -15.641 1 98.38 204 LEU A O 1
ATOM 1629 N N . TYR A 1 205 ? -8.734 -12.445 -14.141 1 97.81 205 TYR A N 1
ATOM 1630 C CA . TYR A 1 205 ? -9.156 -11.562 -13.062 1 97.81 205 TYR A CA 1
ATOM 1631 C C . TYR A 1 205 ? -8.953 -10.102 -13.445 1 97.81 205 TYR A C 1
ATOM 1633 O O . TYR A 1 205 ? -9.852 -9.273 -13.25 1 97.81 205 TYR A O 1
ATOM 1641 N N . PHE A 1 206 ? -7.789 -9.766 -14.039 1 97.94 206 PHE A N 1
ATOM 1642 C CA . PHE A 1 206 ? -7.461 -8.398 -14.43 1 97.94 206 PHE A CA 1
ATOM 1643 C C . PHE A 1 206 ? -8.352 -7.941 -15.578 1 97.94 206 PHE A C 1
ATOM 1645 O O . PHE A 1 206 ? -8.68 -6.754 -15.68 1 97.94 206 PHE A O 1
ATOM 1652 N N . LEU A 1 207 ? -8.789 -8.852 -16.406 1 96.88 207 LEU A N 1
ATOM 1653 C CA . LEU A 1 207 ? -9.609 -8.5 -17.562 1 96.88 207 LEU A CA 1
ATOM 1654 C C . LEU A 1 207 ? -11.078 -8.383 -17.172 1 96.88 207 LEU A C 1
ATOM 1656 O O . LEU A 1 207 ? -11.789 -7.496 -17.641 1 96.88 207 LEU A O 1
ATOM 1660 N N . ARG A 1 208 ? -11.5 -9.242 -16.219 1 94.81 208 ARG A N 1
ATOM 1661 C CA . ARG A 1 208 ? -12.914 -9.367 -15.898 1 94.81 208 ARG A CA 1
ATOM 1662 C C . ARG A 1 208 ? -13.297 -8.461 -14.742 1 94.81 208 ARG A C 1
ATOM 1664 O O . ARG A 1 208 ? -14.477 -8.117 -14.57 1 94.81 208 ARG A O 1
ATOM 1671 N N . GLY A 1 209 ? -12.328 -8.195 -14 1 92.06 209 GLY A N 1
ATOM 1672 C CA . GLY A 1 209 ? -12.648 -7.477 -12.773 1 92.06 209 GLY A CA 1
ATOM 1673 C C . GLY A 1 209 ? -12.914 -8.398 -11.594 1 92.06 209 GLY A C 1
ATOM 1674 O O . GLY A 1 209 ? -12.719 -8.008 -10.438 1 92.06 209 GLY A O 1
ATOM 1675 N N . SER A 1 210 ? -13.414 -9.562 -11.898 1 91.62 210 SER A N 1
ATOM 1676 C CA . SER A 1 210 ? -13.688 -10.578 -10.891 1 91.62 210 SER A CA 1
ATOM 1677 C C . SER A 1 210 ? -13.727 -11.977 -11.508 1 91.62 210 SER A C 1
ATOM 1679 O O . SER A 1 210 ? -13.906 -12.117 -12.719 1 91.62 210 SER A O 1
ATOM 1681 N N . LEU A 1 211 ? -13.508 -12.93 -10.68 1 95.25 211 LEU A N 1
ATOM 1682 C CA . LEU A 1 211 ? -13.656 -14.32 -11.102 1 95.25 211 LEU A CA 1
ATOM 1683 C C . LEU A 1 211 ? -15 -14.883 -10.648 1 95.25 211 LEU A C 1
ATOM 1685 O O . LEU A 1 211 ? -15.547 -14.461 -9.625 1 95.25 211 LEU A O 1
ATOM 1689 N N . PRO A 1 212 ? -15.562 -15.844 -11.383 1 95.88 212 PRO A N 1
ATOM 1690 C CA . PRO A 1 212 ? -16.922 -16.328 -11.117 1 95.88 212 PRO A CA 1
ATOM 1691 C C . PRO A 1 212 ? -17.062 -16.969 -9.734 1 95.88 212 PRO A C 1
ATOM 1693 O O . PRO A 1 212 ? -18.172 -17.109 -9.227 1 95.88 212 PRO A O 1
ATOM 1696 N N . TRP A 1 213 ? -16 -17.375 -9.18 1 96.5 213 TRP A N 1
ATOM 1697 C CA . TRP A 1 213 ? -16.062 -18.094 -7.914 1 96.5 213 TRP A CA 1
ATOM 1698 C C . TRP A 1 213 ? -15.656 -17.188 -6.754 1 96.5 213 TRP A C 1
ATOM 1700 O O . TRP A 1 213 ? -15.203 -17.672 -5.715 1 96.5 213 TRP A O 1
ATOM 1710 N N . GLN A 1 214 ? -15.781 -15.93 -6.945 1 89.31 214 GLN A N 1
ATOM 1711 C CA . GLN A 1 214 ? -15.578 -14.969 -5.867 1 89.31 214 GLN A CA 1
ATOM 1712 C C . GLN A 1 214 ? -16.891 -14.641 -5.16 1 89.31 214 GLN A C 1
ATOM 1714 O O . GLN A 1 214 ? -17.953 -14.695 -5.766 1 89.31 214 GLN A O 1
ATOM 1719 N N . GLY A 1 215 ? -16.828 -14.328 -3.938 1 81.25 215 GLY A N 1
ATOM 1720 C CA . GLY A 1 215 ? -17.984 -13.844 -3.184 1 81.25 215 GLY A CA 1
ATOM 1721 C C . GLY A 1 215 ? -18.922 -14.953 -2.768 1 81.25 215 GLY A C 1
ATOM 1722 O O . GLY A 1 215 ? -20.094 -14.703 -2.461 1 81.25 215 GLY A O 1
ATOM 1723 N N . LEU A 1 216 ? -18.453 -16.109 -2.785 1 85.88 216 LEU A N 1
ATOM 1724 C CA . LEU A 1 216 ? -19.281 -17.234 -2.393 1 85.88 216 LEU A CA 1
ATOM 1725 C C . LEU A 1 216 ? -19.438 -17.312 -0.876 1 85.88 216 LEU A C 1
ATOM 1727 O O . LEU A 1 216 ? -18.469 -17.078 -0.144 1 85.88 216 LEU A O 1
ATOM 1731 N N . LYS A 1 217 ? -20.641 -17.594 -0.445 1 82.38 217 LYS A N 1
ATOM 1732 C CA . LYS A 1 217 ? -20.922 -17.656 0.985 1 82.38 217 LYS A CA 1
ATOM 1733 C C . LYS A 1 217 ? -20.812 -19.094 1.501 1 82.38 217 LYS A C 1
ATOM 1735 O O . LYS A 1 217 ? -21.219 -20.031 0.826 1 82.38 217 LYS A O 1
ATOM 1740 N N . ALA A 1 218 ? -20.156 -19.203 2.58 1 87.56 218 ALA A N 1
ATOM 1741 C CA . ALA A 1 218 ? -20.047 -20.5 3.232 1 87.56 218 ALA A CA 1
ATOM 1742 C C . ALA A 1 218 ? -19.891 -20.344 4.742 1 87.56 218 ALA A C 1
ATOM 1744 O O . ALA A 1 218 ? -19.453 -19.297 5.223 1 87.56 218 ALA A O 1
ATOM 1745 N N . ALA A 1 219 ? -20.266 -21.359 5.473 1 86.94 219 ALA A N 1
ATOM 1746 C CA . ALA A 1 219 ? -20.25 -21.312 6.934 1 86.94 219 ALA A CA 1
ATOM 1747 C C . ALA A 1 219 ? -18.828 -21.469 7.461 1 86.94 219 ALA A C 1
ATOM 1749 O O . ALA A 1 219 ? -18.469 -20.922 8.508 1 86.94 219 ALA A O 1
ATOM 1750 N N . THR A 1 220 ? -18.109 -22.297 6.812 1 89.56 220 THR A N 1
ATOM 1751 C CA . THR A 1 220 ? -16.75 -22.562 7.242 1 89.56 220 THR A CA 1
ATOM 1752 C C . THR A 1 220 ? -15.766 -22.312 6.102 1 89.56 220 THR A C 1
ATOM 1754 O O . THR A 1 220 ? -16.156 -22.25 4.938 1 89.56 220 THR A O 1
ATOM 1757 N N . LYS A 1 221 ? -14.547 -22.188 6.445 1 85.69 221 LYS A N 1
ATOM 1758 C CA . LYS A 1 221 ? -13.492 -22.031 5.453 1 85.69 221 LYS A CA 1
ATOM 1759 C C . LYS A 1 221 ? -13.438 -23.234 4.52 1 85.69 221 LYS A C 1
ATOM 1761 O O . LYS A 1 221 ? -13.266 -23.094 3.309 1 85.69 221 LYS A O 1
ATOM 1766 N N . LYS A 1 222 ? -13.508 -24.406 5.062 1 89.88 222 LYS A N 1
ATOM 1767 C CA . LYS A 1 222 ? -13.477 -25.625 4.27 1 89.88 222 LYS A CA 1
ATOM 1768 C C . LYS A 1 222 ? -14.617 -25.656 3.256 1 89.88 222 LYS A C 1
ATOM 1770 O O . LYS A 1 222 ? -14.406 -26 2.088 1 89.88 222 LYS A O 1
ATOM 1775 N N . GLN A 1 223 ? -15.773 -25.297 3.67 1 93.44 223 GLN A N 1
ATOM 1776 C CA . GLN A 1 223 ? -16.922 -25.25 2.779 1 93.44 223 GLN A CA 1
ATOM 1777 C C . GLN A 1 223 ? -16.719 -24.234 1.666 1 93.44 223 GLN A C 1
ATOM 1779 O O . GLN A 1 223 ? -17.141 -24.453 0.529 1 93.44 223 GLN A O 1
ATOM 1784 N N . LYS A 1 224 ? -16.156 -23.141 2.016 1 91.69 224 LYS A N 1
ATOM 1785 C CA . LYS A 1 224 ? -15.883 -22.109 1.021 1 91.69 224 LYS A CA 1
ATOM 1786 C C . LYS A 1 224 ? -14.945 -22.625 -0.067 1 91.69 224 LYS A C 1
ATOM 1788 O O . LYS A 1 224 ? -15.18 -22.406 -1.256 1 91.69 224 LYS A O 1
ATOM 1793 N N . TYR A 1 225 ? -13.883 -23.328 0.374 1 93.88 225 TYR A N 1
ATOM 1794 C CA . TYR A 1 225 ? -12.938 -23.891 -0.583 1 93.88 225 TYR A CA 1
ATOM 1795 C C . TYR A 1 225 ? -13.609 -24.922 -1.477 1 93.88 225 TYR A C 1
ATOM 1797 O O . TYR A 1 225 ? -13.336 -24.984 -2.676 1 93.88 225 TYR A O 1
ATOM 1805 N N . ASP A 1 226 ? -14.469 -25.641 -0.9 1 95.75 226 ASP A N 1
ATOM 1806 C CA . ASP A 1 226 ? -15.211 -26.625 -1.675 1 95.75 226 ASP A CA 1
ATOM 1807 C C . ASP A 1 226 ? -16.094 -25.953 -2.719 1 95.75 226 ASP A C 1
ATOM 1809 O O . ASP A 1 226 ? -16.203 -26.422 -3.855 1 95.75 226 ASP A O 1
ATOM 1813 N N . LYS A 1 227 ? -16.703 -24.906 -2.311 1 96.56 227 LYS A N 1
ATOM 1814 C CA . LYS A 1 227 ? -17.578 -24.188 -3.232 1 96.56 227 LYS A CA 1
ATOM 1815 C C . LYS A 1 227 ? -16.781 -23.562 -4.371 1 96.56 227 LYS A C 1
ATOM 1817 O O . LYS A 1 227 ? -17.219 -23.578 -5.523 1 96.56 227 LYS A O 1
ATOM 1822 N N . ILE A 1 228 ? -15.641 -23.016 -4.02 1 96.94 228 ILE A N 1
ATOM 1823 C CA . ILE A 1 228 ? -14.766 -22.453 -5.039 1 96.94 228 ILE A CA 1
ATOM 1824 C C . ILE A 1 228 ? -14.352 -23.531 -6.023 1 96.94 228 ILE A C 1
ATOM 1826 O O . ILE A 1 228 ? -14.422 -23.344 -7.238 1 96.94 228 ILE A O 1
ATOM 1830 N N . SER A 1 229 ? -13.977 -24.672 -5.461 1 97.75 229 SER A N 1
ATOM 1831 C CA . SER A 1 229 ? -13.57 -25.812 -6.281 1 97.75 229 SER A CA 1
ATOM 1832 C C . SER A 1 229 ? -14.695 -26.25 -7.211 1 97.75 229 SER A C 1
ATOM 1834 O O . SER A 1 229 ? -14.484 -26.406 -8.414 1 97.75 229 SER A O 1
ATOM 1836 N N . GLU A 1 230 ? -15.82 -26.391 -6.652 1 97.88 230 GLU A N 1
ATOM 1837 C CA . GLU A 1 230 ? -16.984 -26.844 -7.426 1 97.88 230 GLU A CA 1
ATOM 1838 C C . GLU A 1 230 ? -17.297 -25.875 -8.562 1 97.88 230 GLU A C 1
ATOM 1840 O O . GLU A 1 230 ? -17.516 -26.297 -9.695 1 97.88 230 GLU A O 1
ATOM 1845 N N . LYS A 1 231 ? -17.328 -24.641 -8.227 1 97.94 231 LYS A N 1
ATOM 1846 C CA . LYS A 1 231 ? -17.641 -23.641 -9.242 1 97.94 231 LYS A CA 1
ATOM 1847 C C . LYS A 1 231 ? -16.578 -23.594 -10.32 1 97.94 231 LYS A C 1
ATOM 1849 O O . LYS A 1 231 ? -16.891 -23.469 -11.508 1 97.94 231 LYS A O 1
ATOM 1854 N N . LYS A 1 232 ? -15.359 -23.641 -9.938 1 97.75 232 LYS A N 1
ATOM 1855 C CA . LYS A 1 232 ? -14.25 -23.641 -10.883 1 97.75 232 LYS A CA 1
ATOM 1856 C C . LYS A 1 232 ? -14.344 -24.828 -11.844 1 97.75 232 LYS A C 1
ATOM 1858 O O . LYS A 1 232 ? -14.211 -24.672 -13.055 1 97.75 232 LYS A O 1
ATOM 1863 N N . LEU A 1 233 ? -14.547 -26.031 -11.312 1 97.12 233 LEU A N 1
ATOM 1864 C CA . LEU A 1 233 ? -14.586 -27.266 -12.094 1 97.12 233 LEU A CA 1
ATOM 1865 C C . LEU A 1 233 ? -15.797 -27.297 -13.008 1 97.12 233 LEU A C 1
ATOM 1867 O O . LEU A 1 233 ? -15.766 -27.922 -14.07 1 97.12 233 LEU A O 1
ATOM 1871 N N . SER A 1 234 ? -16.797 -26.562 -12.609 1 97.69 234 SER A N 1
ATOM 1872 C CA . SER A 1 234 ? -18.031 -26.594 -13.398 1 97.69 234 SER A CA 1
ATOM 1873 C C . SER A 1 234 ? -18.062 -25.438 -14.406 1 97.69 234 SER A C 1
ATOM 1875 O O . SER A 1 234 ? -19 -25.312 -15.18 1 97.69 234 SER A O 1
ATOM 1877 N N . THR A 1 235 ? -17.109 -24.562 -14.391 1 97.94 235 THR A N 1
ATOM 1878 C CA . THR A 1 235 ? -17.047 -23.453 -15.336 1 97.94 235 THR A CA 1
ATOM 1879 C C . THR A 1 235 ? -16.188 -23.812 -16.531 1 97.94 235 THR A C 1
ATOM 1881 O O . THR A 1 235 ? -14.953 -23.828 -16.453 1 97.94 235 THR A O 1
ATOM 1884 N N . PRO A 1 236 ? -16.844 -24.062 -17.656 1 97.75 236 PRO A N 1
ATOM 1885 C CA . PRO A 1 236 ? -16.031 -24.359 -18.844 1 97.75 236 PRO A CA 1
ATOM 1886 C C . PRO A 1 236 ? -15.133 -23.188 -19.25 1 97.75 236 PRO A C 1
ATOM 1888 O O . PRO A 1 236 ? -15.484 -22.031 -19.031 1 97.75 236 PRO A O 1
ATOM 1891 N N . ILE A 1 237 ? -14.031 -23.516 -19.891 1 98.31 237 ILE A N 1
ATOM 1892 C CA . ILE A 1 237 ? -13.055 -22.531 -20.328 1 98.31 237 ILE A CA 1
ATOM 1893 C C . ILE A 1 237 ? -13.727 -21.5 -21.234 1 98.31 237 ILE A C 1
ATOM 1895 O O . ILE A 1 237 ? -13.469 -20.297 -21.125 1 98.31 237 ILE A O 1
ATOM 1899 N N . GLU A 1 238 ? -14.633 -21.969 -22.078 1 97.81 238 GLU A N 1
ATOM 1900 C CA . GLU A 1 238 ? -15.312 -21.109 -23.031 1 97.81 238 GLU A CA 1
ATOM 1901 C C . GLU A 1 238 ? -16.188 -20.078 -22.312 1 97.81 238 GLU A C 1
ATOM 1903 O O . GLU A 1 238 ? -16.328 -18.938 -22.781 1 97.81 238 GLU A O 1
ATOM 1908 N N . VAL A 1 239 ? -16.75 -20.469 -21.188 1 97.75 239 VAL A N 1
ATOM 1909 C CA . VAL A 1 239 ? -17.578 -19.562 -20.391 1 97.75 239 VAL A CA 1
ATOM 1910 C C . VAL A 1 239 ? -16.672 -18.578 -19.641 1 97.75 239 VAL A C 1
ATOM 1912 O O . VAL A 1 239 ? -16.953 -17.375 -19.594 1 97.75 239 VAL A O 1
ATOM 1915 N N . LEU A 1 240 ? -15.609 -19.078 -19.094 1 97.81 240 LEU A N 1
ATOM 1916 C CA . LEU A 1 240 ? -14.656 -18.266 -18.344 1 97.81 240 LEU A CA 1
ATOM 1917 C C . LEU A 1 240 ? -14.047 -17.188 -19.234 1 97.81 240 LEU A C 1
ATOM 1919 O O . LEU A 1 240 ? -13.852 -16.047 -18.797 1 97.81 240 LEU A O 1
ATOM 1923 N N . CYS A 1 241 ? -13.742 -17.484 -20.406 1 98.12 241 CYS A N 1
ATOM 1924 C CA . CYS A 1 241 ? -13.047 -16.594 -21.328 1 98.12 241 CYS A CA 1
ATOM 1925 C C . CYS A 1 241 ? -14.023 -15.938 -22.297 1 98.12 241 CYS A C 1
ATOM 1927 O O . CYS A 1 241 ? -13.617 -15.398 -23.328 1 98.12 241 CYS A O 1
ATOM 1929 N N . LYS A 1 242 ? -15.32 -15.984 -21.844 1 94.44 242 LYS A N 1
ATOM 1930 C CA . LYS A 1 242 ? -16.344 -15.461 -22.75 1 94.44 242 LYS A CA 1
ATOM 1931 C C . LYS A 1 242 ? -16.125 -13.977 -23.016 1 94.44 242 LYS A C 1
ATOM 1933 O O . LYS A 1 242 ? -15.812 -13.211 -22.094 1 94.44 242 LYS A O 1
ATOM 1938 N N . THR A 1 243 ? -16.141 -13.414 -24.125 1 94 243 THR A N 1
ATOM 1939 C CA . THR A 1 243 ? -16.078 -12.031 -24.578 1 94 243 THR A CA 1
ATOM 1940 C C . THR A 1 243 ? -14.633 -11.531 -24.594 1 94 243 THR A C 1
ATOM 1942 O O . THR A 1 243 ? -14.383 -10.328 -24.672 1 94 243 THR A O 1
ATOM 1945 N N . HIS A 1 244 ? -13.695 -12.391 -24.25 1 96.81 244 HIS A N 1
ATOM 1946 C CA . HIS A 1 244 ? -12.273 -12.062 -24.312 1 96.81 244 HIS A CA 1
ATOM 1947 C C . HIS A 1 244 ? -11.617 -12.734 -25.516 1 96.81 244 HIS A C 1
ATOM 1949 O O . HIS A 1 244 ? -12.172 -13.672 -26.094 1 96.81 244 HIS A O 1
ATOM 1955 N N . PRO A 1 245 ? -10.508 -12.211 -25.969 1 97.38 245 PRO A N 1
ATOM 1956 C CA . PRO A 1 245 ? -9.828 -12.797 -27.141 1 97.38 245 PRO A CA 1
ATOM 1957 C C . PRO A 1 245 ? -9.594 -14.297 -26.984 1 97.38 245 PRO A C 1
ATOM 1959 O O . PRO A 1 245 ? -9.328 -14.773 -25.875 1 97.38 245 PRO A O 1
ATOM 1962 N N . VAL A 1 246 ? -9.656 -15.023 -28.016 1 97.62 246 VAL A N 1
ATOM 1963 C CA . VAL A 1 246 ? -9.648 -16.484 -28.062 1 97.62 246 VAL A CA 1
ATOM 1964 C C . VAL A 1 246 ? -8.328 -17 -27.484 1 97.62 246 VAL A C 1
ATOM 1966 O O . VAL A 1 246 ? -8.258 -18.141 -27.016 1 97.62 246 VAL A O 1
ATOM 1969 N N . GLU A 1 247 ? -7.277 -16.188 -27.547 1 98.31 247 GLU A N 1
ATOM 1970 C CA . GLU A 1 247 ? -5.961 -16.562 -27.047 1 98.31 247 GLU A CA 1
ATOM 1971 C C . GLU A 1 247 ? -6.02 -16.953 -25.562 1 98.31 247 GLU A C 1
ATOM 1973 O O . GLU A 1 247 ? -5.266 -17.812 -25.109 1 98.31 247 GLU A O 1
ATOM 1978 N N . PHE A 1 248 ? -6.93 -16.391 -24.812 1 98.69 248 PHE A N 1
ATOM 1979 C CA . PHE A 1 248 ? -7.062 -16.734 -23.406 1 98.69 248 PHE A CA 1
ATOM 1980 C C . PHE A 1 248 ? -7.613 -18.156 -23.234 1 98.69 248 PHE A C 1
ATOM 1982 O O . PHE A 1 248 ? -7.141 -18.906 -22.391 1 98.69 248 PHE A O 1
ATOM 1989 N N . ALA A 1 249 ? -8.617 -18.453 -24.031 1 98.69 249 ALA A N 1
ATOM 1990 C CA . ALA A 1 249 ? -9.109 -19.828 -24 1 98.69 249 ALA A CA 1
ATOM 1991 C C . ALA A 1 249 ? -8.023 -20.812 -24.422 1 98.69 249 ALA A C 1
ATOM 1993 O O . ALA A 1 249 ? -7.859 -21.875 -23.797 1 98.69 249 ALA A O 1
ATOM 1994 N N . SER A 1 250 ? -7.285 -20.469 -25.484 1 98.69 250 SER A N 1
ATOM 1995 C CA . SER A 1 250 ? -6.188 -21.312 -25.953 1 98.69 250 SER A CA 1
ATOM 1996 C C . SER A 1 250 ? -5.156 -21.531 -24.859 1 98.69 250 SER A C 1
ATOM 1998 O O . SER A 1 250 ? -4.629 -22.641 -24.703 1 98.69 250 SER A O 1
ATOM 2000 N N . TYR A 1 251 ? -4.848 -20.516 -24.141 1 98.81 251 TYR A N 1
ATOM 2001 C CA . TYR A 1 251 ? -3.926 -20.594 -23.016 1 98.81 251 TYR A CA 1
ATOM 2002 C C . TYR A 1 251 ? -4.383 -21.656 -22.016 1 98.81 251 TYR A C 1
ATOM 2004 O O . TYR A 1 251 ? -3.602 -22.516 -21.625 1 98.81 251 TYR A O 1
ATOM 2012 N N . PHE A 1 252 ? -5.621 -21.625 -21.609 1 98.81 252 PHE A N 1
ATOM 2013 C CA . PHE A 1 252 ? -6.145 -22.547 -20.609 1 98.81 252 PHE A CA 1
ATOM 2014 C C . PHE A 1 252 ? -6.203 -23.969 -21.156 1 98.81 252 PHE A C 1
ATOM 2016 O O . PHE A 1 252 ? -5.906 -24.938 -20.453 1 98.81 252 PHE A O 1
ATOM 2023 N N . HIS A 1 253 ? -6.625 -24.062 -22.406 1 98.81 253 HIS A N 1
ATOM 2024 C CA . HIS A 1 253 ? -6.637 -25.375 -23.016 1 98.81 253 HIS A CA 1
ATOM 2025 C C . HIS A 1 253 ? -5.246 -26 -23 1 98.81 253 HIS A C 1
ATOM 2027 O O . HIS A 1 253 ? -5.105 -27.203 -22.703 1 98.81 253 HIS A O 1
ATOM 2033 N N . TYR A 1 254 ? -4.285 -25.234 -23.359 1 98.81 254 TYR A N 1
ATOM 2034 C CA . TYR A 1 254 ? -2.914 -25.719 -23.328 1 98.81 254 TYR A CA 1
ATOM 2035 C C . TYR A 1 254 ? -2.521 -26.172 -21.922 1 98.81 254 TYR A C 1
ATOM 2037 O O . TYR A 1 254 ? -1.999 -27.266 -21.75 1 98.81 254 TYR A O 1
ATOM 2045 N N . CYS A 1 255 ? -2.791 -25.344 -20.891 1 98.69 255 CYS A N 1
ATOM 2046 C CA . CYS A 1 255 ? -2.441 -25.688 -19.516 1 98.69 255 CYS A CA 1
ATOM 2047 C C . CYS A 1 255 ? -3.109 -26.984 -19.094 1 98.69 255 CYS A C 1
ATOM 2049 O O . CYS A 1 255 ? -2.48 -27.828 -18.438 1 98.69 255 CYS A O 1
ATOM 2051 N N . HIS A 1 256 ? -4.336 -27.109 -19.5 1 98.25 256 HIS A N 1
ATOM 2052 C CA . HIS A 1 256 ? -5.105 -28.297 -19.109 1 98.25 256 HIS A CA 1
ATOM 2053 C C . HIS A 1 256 ? -4.633 -29.531 -19.844 1 98.25 256 HIS A C 1
ATOM 2055 O O . HIS A 1 256 ? -4.906 -30.656 -19.422 1 98.25 256 HIS A O 1
ATOM 2061 N N . SER A 1 257 ? -3.996 -29.328 -20.969 1 98.56 257 SER A N 1
ATOM 2062 C CA . SER A 1 257 ? -3.527 -30.469 -21.75 1 98.56 257 SER A CA 1
ATOM 2063 C C . SER A 1 257 ? -2.225 -31.031 -21.203 1 98.56 257 SER A C 1
ATOM 2065 O O . SER A 1 257 ? -1.815 -32.125 -21.547 1 98.56 257 SER A O 1
ATOM 2067 N N . LEU A 1 258 ? -1.548 -30.297 -20.359 1 98.75 258 LEU A N 1
ATOM 2068 C CA . LEU A 1 258 ? -0.26 -30.719 -19.812 1 98.75 258 LEU A CA 1
ATOM 2069 C C . LEU A 1 258 ? -0.435 -31.844 -18.797 1 98.75 258 LEU A C 1
ATOM 2071 O O . LEU A 1 258 ? -1.311 -31.781 -17.938 1 98.75 258 LEU A O 1
ATOM 2075 N N . THR A 1 259 ? 0.383 -32.844 -18.938 1 98.25 259 THR A N 1
ATOM 2076 C CA . THR A 1 259 ? 0.427 -33.875 -17.922 1 98.25 259 THR A CA 1
ATOM 2077 C C . THR A 1 259 ? 1.253 -33.438 -16.719 1 98.25 259 THR A C 1
ATOM 2079 O O . THR A 1 259 ? 1.899 -32.375 -16.766 1 98.25 259 THR A O 1
ATOM 2082 N N . PHE A 1 260 ? 1.26 -34.25 -15.742 1 98.44 260 PHE A N 1
ATOM 2083 C CA . PHE A 1 260 ? 1.859 -33.875 -14.461 1 98.44 260 PHE A CA 1
ATOM 2084 C C . PHE A 1 260 ? 3.328 -33.531 -14.633 1 98.44 260 PHE A C 1
ATOM 2086 O O . PHE A 1 260 ? 3.793 -32.531 -14.102 1 98.44 260 PHE A O 1
ATOM 2093 N N . ASP A 1 261 ? 4.09 -34.281 -15.383 1 97.69 261 ASP A N 1
ATOM 2094 C CA . ASP A 1 261 ? 5.539 -34.094 -15.422 1 97.69 261 ASP A CA 1
ATOM 2095 C C . ASP A 1 261 ? 5.98 -33.5 -16.75 1 97.69 261 ASP A C 1
ATOM 2097 O O . ASP A 1 261 ? 7.18 -33.406 -17.031 1 97.69 261 ASP A O 1
ATOM 2101 N N . GLN A 1 262 ? 5.02 -33.125 -17.594 1 98.06 262 GLN A N 1
ATOM 2102 C CA . GLN A 1 262 ? 5.344 -32.562 -18.891 1 98.06 262 GLN A CA 1
ATOM 2103 C C . GLN A 1 262 ? 5.949 -31.172 -18.766 1 98.06 262 GLN A C 1
ATOM 2105 O O . GLN A 1 262 ? 5.469 -30.344 -18 1 98.06 262 GLN A O 1
ATOM 2110 N N . ARG A 1 263 ? 7.074 -30.938 -19.469 1 97.88 263 ARG A N 1
ATOM 2111 C CA . ARG A 1 263 ? 7.633 -29.594 -19.516 1 97.88 263 ARG A CA 1
ATOM 2112 C C . ARG A 1 263 ? 6.766 -28.672 -20.375 1 97.88 263 ARG A C 1
ATOM 2114 O O . ARG A 1 263 ? 6.516 -28.953 -21.547 1 97.88 263 ARG A O 1
ATOM 2121 N N . PRO A 1 264 ? 6.289 -27.531 -19.828 1 98.81 264 PRO A N 1
ATOM 2122 C CA . PRO A 1 264 ? 5.48 -26.594 -20.625 1 98.81 264 PRO A CA 1
ATOM 2123 C C . PRO A 1 264 ? 6.277 -25.906 -21.734 1 98.81 264 PRO A C 1
ATOM 2125 O O . PRO A 1 264 ? 7.484 -25.688 -21.578 1 98.81 264 PRO A O 1
ATOM 2128 N N . ASP A 1 265 ? 5.625 -25.609 -22.812 1 98.81 265 ASP A N 1
ATOM 2129 C CA . ASP A 1 265 ? 6.172 -24.719 -23.844 1 98.81 265 ASP A CA 1
ATOM 2130 C C . ASP A 1 265 ? 5.887 -23.266 -23.5 1 98.81 265 ASP A C 1
ATOM 2132 O O . ASP A 1 265 ? 4.941 -22.672 -24.031 1 98.81 265 ASP A O 1
ATOM 2136 N N . TYR A 1 266 ? 6.781 -22.719 -22.672 1 98.81 266 TYR A N 1
ATOM 2137 C CA . TYR A 1 266 ? 6.605 -21.344 -22.219 1 98.81 266 TYR A CA 1
ATOM 2138 C C . TYR A 1 266 ? 6.617 -20.375 -23.406 1 98.81 266 TYR A C 1
ATOM 2140 O O . TYR A 1 266 ? 5.883 -19.391 -23.406 1 98.81 266 TYR A O 1
ATOM 2148 N N . GLY A 1 267 ? 7.512 -20.641 -24.312 1 98.44 267 GLY A N 1
ATOM 2149 C CA . GLY A 1 267 ? 7.574 -19.812 -25.516 1 98.44 267 GLY A CA 1
ATOM 2150 C C . GLY A 1 267 ? 6.262 -19.75 -26.266 1 98.44 267 GLY A C 1
ATOM 2151 O O . GLY A 1 267 ? 5.855 -18.688 -26.734 1 98.44 267 GLY A O 1
ATOM 2152 N N . PHE A 1 268 ? 5.625 -20.891 -26.406 1 98.5 268 PHE A N 1
ATOM 2153 C CA . PHE A 1 268 ? 4.316 -20.953 -27.047 1 98.5 268 PHE A CA 1
ATOM 2154 C C . PHE A 1 268 ? 3.32 -20.047 -26.312 1 98.5 268 PHE A C 1
ATOM 2156 O O . PHE A 1 268 ? 2.588 -19.281 -26.953 1 98.5 268 PHE A O 1
ATOM 2163 N N . LEU A 1 269 ? 3.271 -20.156 -24.984 1 98.62 269 LEU A N 1
ATOM 2164 C CA . LEU A 1 269 ? 2.34 -19.375 -24.172 1 98.62 269 LEU A CA 1
ATOM 2165 C C . LEU A 1 269 ? 2.59 -17.875 -24.344 1 98.62 269 LEU A C 1
ATOM 2167 O O . LEU A 1 269 ? 1.645 -17.094 -24.484 1 98.62 269 LEU A O 1
ATOM 2171 N N . ARG A 1 270 ? 3.818 -17.469 -24.359 1 98.31 270 ARG A N 1
ATOM 2172 C CA . ARG A 1 270 ? 4.16 -16.062 -24.547 1 98.31 270 ARG A CA 1
ATOM 2173 C C . ARG A 1 270 ? 3.783 -15.602 -25.953 1 98.31 270 ARG A C 1
ATOM 2175 O O . ARG A 1 270 ? 3.266 -14.5 -26.141 1 98.31 270 ARG A O 1
ATOM 2182 N N . ARG A 1 271 ? 4.035 -16.438 -26.953 1 97.94 271 ARG A N 1
ATOM 2183 C CA . ARG A 1 271 ? 3.734 -16.094 -28.328 1 97.94 271 ARG A CA 1
ATOM 2184 C C . ARG A 1 271 ? 2.236 -15.891 -28.531 1 97.94 271 ARG A C 1
ATOM 2186 O O . ARG A 1 271 ? 1.819 -15.055 -29.344 1 97.94 271 ARG A O 1
ATOM 2193 N N . LEU A 1 272 ? 1.424 -16.703 -27.859 1 97.75 272 LEU A N 1
ATOM 2194 C CA . LEU A 1 272 ? -0.022 -16.531 -27.922 1 97.75 272 LEU A CA 1
ATOM 2195 C C . LEU A 1 272 ? -0.405 -15.078 -27.641 1 97.75 272 LEU A C 1
ATOM 2197 O O . LEU A 1 272 ? -1.188 -14.484 -28.391 1 97.75 272 LEU A O 1
ATOM 2201 N N . PHE A 1 273 ? 0.2 -14.5 -26.609 1 97.75 273 PHE A N 1
ATOM 2202 C CA . PHE A 1 273 ? -0.196 -13.164 -26.172 1 97.75 273 PHE A CA 1
ATOM 2203 C C . PHE A 1 273 ? 0.539 -12.094 -26.969 1 97.75 273 PHE A C 1
ATOM 2205 O O . PHE A 1 273 ? -0.006 -11.016 -27.219 1 97.75 273 PHE A O 1
ATOM 2212 N N . ARG A 1 274 ? 1.741 -12.352 -27.406 1 97.12 274 ARG A N 1
ATOM 2213 C CA . ARG A 1 274 ? 2.461 -11.422 -28.266 1 97.12 274 ARG A CA 1
ATOM 2214 C C . ARG A 1 274 ? 1.758 -11.25 -29.609 1 97.12 274 ARG A C 1
ATOM 2216 O O . ARG A 1 274 ? 1.641 -10.133 -30.125 1 97.12 274 ARG A O 1
ATOM 2223 N N . ASP A 1 275 ? 1.328 -12.383 -30.141 1 96.44 275 ASP A N 1
ATOM 2224 C CA . ASP A 1 275 ? 0.587 -12.328 -31.406 1 96.44 275 ASP A CA 1
ATOM 2225 C C . ASP A 1 275 ? -0.697 -11.516 -31.25 1 96.44 275 ASP A C 1
ATOM 2227 O O . ASP A 1 275 ? -1.054 -10.742 -32.125 1 96.44 275 ASP A O 1
ATOM 2231 N N . LEU A 1 276 ? -1.379 -11.773 -30.203 1 97.06 276 LEU A N 1
ATOM 2232 C CA . LEU A 1 276 ? -2.588 -11.008 -29.922 1 97.06 276 LEU A CA 1
ATOM 2233 C C . LEU A 1 276 ? -2.273 -9.523 -29.797 1 97.06 276 LEU A C 1
ATOM 2235 O O . LEU A 1 276 ? -3.016 -8.68 -30.328 1 97.06 276 LEU A O 1
ATOM 2239 N N . SER A 1 277 ? -1.225 -9.188 -29.062 1 96.06 277 SER A N 1
ATOM 2240 C CA . SER A 1 277 ? -0.815 -7.793 -28.906 1 96.06 277 SER A CA 1
ATOM 2241 C C . SER A 1 277 ? -0.543 -7.145 -30.266 1 96.06 277 SER A C 1
ATOM 2243 O O . SER A 1 277 ? -0.938 -6 -30.5 1 96.06 277 SER A O 1
ATOM 2245 N N . ASP A 1 278 ? 0.116 -7.844 -31.141 1 94.81 278 ASP A N 1
ATOM 2246 C CA . ASP A 1 278 ? 0.405 -7.355 -32.469 1 94.81 278 ASP A CA 1
ATOM 2247 C C . ASP A 1 278 ? -0.883 -7.09 -33.25 1 94.81 278 ASP A C 1
ATOM 2249 O O . ASP A 1 278 ? -1.012 -6.062 -33.938 1 94.81 278 ASP A O 1
ATOM 2253 N N . ARG A 1 279 ? -1.747 -7.992 -33.188 1 94.5 279 ARG A N 1
ATOM 2254 C CA . ARG A 1 279 ? -3.016 -7.863 -33.875 1 94.5 279 ARG A CA 1
ATOM 2255 C C . ARG A 1 279 ? -3.811 -6.664 -33.375 1 94.5 279 ARG A C 1
ATOM 2257 O O . ARG A 1 279 ? -4.535 -6.023 -34.156 1 94.5 279 ARG A O 1
ATOM 2264 N N . GLU A 1 280 ? -3.662 -6.391 -32.094 1 93 280 GLU A N 1
ATOM 2265 C CA . GLU A 1 280 ? -4.375 -5.273 -31.484 1 93 280 GLU A CA 1
ATOM 2266 C C . GLU A 1 280 ? -3.648 -3.955 -31.719 1 93 280 GLU A C 1
ATOM 2268 O O . GLU A 1 280 ? -4.113 -2.896 -31.297 1 93 280 GLU A O 1
ATOM 2273 N N . GLY A 1 281 ? -2.441 -3.92 -32.406 1 88.31 281 GLY A N 1
ATOM 2274 C CA . GLY A 1 281 ? -1.708 -2.717 -32.75 1 88.31 281 GLY A CA 1
ATOM 2275 C C . GLY A 1 281 ? -0.884 -2.156 -31.609 1 88.31 281 GLY A C 1
ATOM 2276 O O . GLY A 1 281 ? -0.586 -0.959 -31.594 1 88.31 281 GLY A O 1
ATOM 2277 N N . ALA A 1 282 ? -0.67 -2.971 -30.609 1 84.94 282 ALA A N 1
ATOM 2278 C CA . ALA A 1 282 ? 0.13 -2.555 -29.469 1 84.94 282 ALA A CA 1
ATOM 2279 C C . ALA A 1 282 ? 1.185 -3.604 -29.125 1 84.94 282 ALA A C 1
ATOM 2281 O O . ALA A 1 282 ? 1.102 -4.258 -28.078 1 84.94 282 ALA A O 1
ATOM 2282 N N . PRO A 1 283 ? 2.275 -3.617 -30.016 1 83.19 283 PRO A N 1
ATOM 2283 C CA . PRO A 1 283 ? 3.271 -4.672 -29.812 1 83.19 283 PRO A CA 1
ATOM 2284 C C . PRO A 1 283 ? 4.004 -4.543 -28.484 1 83.19 283 PRO A C 1
ATOM 2286 O O . PRO A 1 283 ? 4.289 -3.43 -28.031 1 83.19 283 PRO A O 1
ATOM 2289 N N . ILE A 1 284 ? 4.293 -5.707 -27.828 1 83 284 ILE A N 1
ATOM 2290 C CA . ILE A 1 284 ? 4.957 -5.75 -26.531 1 83 284 ILE A CA 1
ATOM 2291 C C . ILE A 1 284 ? 6.316 -6.43 -26.672 1 83 284 ILE A C 1
ATOM 2293 O O . ILE A 1 284 ? 6.52 -7.254 -27.562 1 83 284 ILE A O 1
ATOM 2297 N N . MET B 1 1 ? -14.406 -16.891 7.406 1 42.78 1 MET B N 1
ATOM 2298 C CA . MET B 1 1 ? -15.695 -16.344 6.973 1 42.78 1 MET B CA 1
ATOM 2299 C C . MET B 1 1 ? -15.539 -14.93 6.441 1 42.78 1 MET B C 1
ATOM 2301 O O . MET B 1 1 ? -14.758 -14.141 6.98 1 42.78 1 MET B O 1
ATOM 2305 N N . ASP B 1 2 ? -16 -14.719 5.18 1 67.75 2 ASP B N 1
ATOM 2306 C CA . ASP B 1 2 ? -16.125 -13.367 4.648 1 67.75 2 ASP B CA 1
ATOM 2307 C C . ASP B 1 2 ? -16.922 -12.477 5.59 1 67.75 2 ASP B C 1
ATOM 2309 O O . ASP B 1 2 ? -18.094 -12.75 5.867 1 67.75 2 ASP B O 1
ATOM 2313 N N . ARG B 1 3 ? -16.359 -11.883 6.414 1 85.44 3 ARG B N 1
ATOM 2314 C CA . ARG B 1 3 ? -16.969 -11.008 7.414 1 85.44 3 ARG B CA 1
ATOM 2315 C C . ARG B 1 3 ? -17.656 -9.82 6.75 1 85.44 3 ARG B C 1
ATOM 2317 O O . ARG B 1 3 ? -17.062 -9.141 5.91 1 85.44 3 ARG B O 1
ATOM 2324 N N . ILE B 1 4 ? -19.016 -9.836 6.949 1 91.19 4 ILE B N 1
ATOM 2325 C CA . ILE B 1 4 ? -19.797 -8.695 6.461 1 91.19 4 ILE B CA 1
ATOM 2326 C C . ILE B 1 4 ? -20.016 -7.695 7.594 1 91.19 4 ILE B C 1
ATOM 2328 O O . ILE B 1 4 ? -20.453 -8.07 8.688 1 91.19 4 ILE B O 1
ATOM 2332 N N . VAL B 1 5 ? -19.719 -6.469 7.34 1 92.81 5 VAL B N 1
ATOM 2333 C CA . VAL B 1 5 ? -19.938 -5.426 8.336 1 92.81 5 VAL B CA 1
ATOM 2334 C C . VAL B 1 5 ? -21.016 -4.461 7.855 1 92.81 5 VAL B C 1
ATOM 2336 O O . VAL B 1 5 ? -21.219 -4.297 6.648 1 92.81 5 VAL B O 1
ATOM 2339 N N . GLY B 1 6 ? -21.734 -3.875 8.789 1 92.56 6 GLY B N 1
ATOM 2340 C CA . GLY B 1 6 ? -22.797 -2.949 8.43 1 92.56 6 GLY B CA 1
ATOM 2341 C C . GLY B 1 6 ? -23.859 -3.564 7.527 1 92.56 6 GLY B C 1
ATOM 2342 O O . GLY B 1 6 ? -24.453 -2.873 6.703 1 92.56 6 GLY B O 1
ATOM 2343 N N . SER B 1 7 ? -23.906 -4.812 7.488 1 90.88 7 SER B N 1
ATOM 2344 C CA . SER B 1 7 ? -24.891 -5.625 6.773 1 90.88 7 SER B CA 1
ATOM 2345 C C . SER B 1 7 ? -24.672 -5.551 5.266 1 90.88 7 SER B C 1
ATOM 2347 O O . SER B 1 7 ? -25.312 -6.289 4.508 1 90.88 7 SER B O 1
ATOM 2349 N N . LYS B 1 8 ? -23.766 -4.719 4.902 1 94.5 8 LYS B N 1
ATOM 2350 C CA . LYS B 1 8 ? -23.734 -4.477 3.463 1 94.5 8 LYS B CA 1
ATOM 2351 C C . LYS B 1 8 ? -22.312 -4.566 2.92 1 94.5 8 LYS B C 1
ATOM 2353 O O . LYS B 1 8 ? -22.109 -4.562 1.705 1 94.5 8 LYS B O 1
ATOM 2358 N N . TYR B 1 9 ? -21.344 -4.645 3.764 1 95.5 9 TYR B N 1
ATOM 2359 C CA . TYR B 1 9 ? -19.984 -4.555 3.27 1 95.5 9 TYR B CA 1
ATOM 2360 C C . TYR B 1 9 ? -19.203 -5.828 3.582 1 95.5 9 TYR B C 1
ATOM 2362 O O . TYR B 1 9 ? -18.906 -6.113 4.746 1 95.5 9 TYR B O 1
ATOM 2370 N N . LYS B 1 10 ? -18.938 -6.516 2.584 1 91.81 10 LYS B N 1
ATOM 2371 C CA . LYS B 1 10 ? -18.156 -7.742 2.715 1 91.81 10 LYS B CA 1
ATOM 2372 C C . LYS B 1 10 ? -16.672 -7.438 2.791 1 91.81 10 LYS B C 1
ATOM 2374 O O . LYS B 1 10 ? -16.094 -6.902 1.842 1 91.81 10 LYS B O 1
ATOM 2379 N N . LEU B 1 11 ? -16.016 -7.824 3.912 1 90.94 11 LEU B N 1
ATOM 2380 C CA . LEU B 1 11 ? -14.602 -7.523 4.117 1 90.94 11 LEU B CA 1
ATOM 2381 C C . LEU B 1 11 ? -13.727 -8.375 3.199 1 90.94 11 LEU B C 1
ATOM 2383 O O . LEU B 1 11 ? -13.984 -9.57 3.016 1 90.94 11 LEU B O 1
ATOM 2387 N N . GLY B 1 12 ? -12.797 -7.668 2.59 1 84.31 12 GLY B N 1
ATOM 2388 C CA . GLY B 1 12 ? -11.773 -8.336 1.793 1 84.31 12 GLY B CA 1
ATOM 2389 C C . GLY B 1 12 ? -10.406 -8.328 2.447 1 84.31 12 GLY B C 1
ATOM 2390 O O . GLY B 1 12 ? -10.273 -8.656 3.629 1 84.31 12 GLY B O 1
ATOM 2391 N N . ARG B 1 13 ? -9.406 -8.039 1.679 1 77.12 13 ARG B N 1
ATOM 2392 C CA . ARG B 1 13 ? -8.031 -8.109 2.16 1 77.12 13 ARG B CA 1
ATOM 2393 C C . ARG B 1 13 ? -7.684 -6.887 3.004 1 77.12 13 ARG B C 1
ATOM 2395 O O . ARG B 1 13 ? -8.211 -5.797 2.775 1 77.12 13 ARG B O 1
ATOM 2402 N N . LYS B 1 14 ? -6.754 -7.113 3.896 1 81.25 14 LYS B N 1
ATOM 2403 C CA . LYS B 1 14 ? -6.195 -6.016 4.684 1 81.25 14 LYS B CA 1
ATOM 2404 C C . LYS B 1 14 ? -5.238 -5.172 3.85 1 81.25 14 LYS B C 1
ATOM 2406 O O . LYS B 1 14 ? -4.391 -5.711 3.133 1 81.25 14 LYS B O 1
ATOM 2411 N N . ILE B 1 15 ? -5.379 -3.865 3.902 1 79.25 15 ILE B N 1
ATOM 2412 C CA . ILE B 1 15 ? -4.531 -3.023 3.062 1 79.25 15 ILE B CA 1
ATOM 2413 C C . ILE B 1 15 ? -3.703 -2.088 3.941 1 79.25 15 ILE B C 1
ATOM 2415 O O . ILE B 1 15 ? -2.848 -1.354 3.441 1 79.25 15 ILE B O 1
ATOM 2419 N N . GLY B 1 16 ? -3.992 -2.096 5.176 1 76.62 16 GLY B N 1
ATOM 2420 C CA . GLY B 1 16 ? -3.217 -1.226 6.047 1 76.62 16 GLY B CA 1
ATOM 2421 C C . GLY B 1 16 ? -3.453 -1.493 7.52 1 76.62 16 GLY B C 1
ATOM 2422 O O . GLY B 1 16 ? -4.402 -2.186 7.887 1 76.62 16 GLY B O 1
ATOM 2423 N N . SER B 1 17 ? -2.463 -1.115 8.273 1 75.88 17 SER B N 1
ATOM 2424 C CA . SER B 1 17 ? -2.6 -1.165 9.727 1 75.88 17 SER B CA 1
ATOM 2425 C C . SER B 1 17 ? -1.973 0.06 10.383 1 75.88 17 SER B C 1
ATOM 2427 O O . SER B 1 17 ? -1.016 0.631 9.852 1 75.88 17 SER B O 1
ATOM 2429 N N . GLY B 1 18 ? -2.678 0.637 11.281 1 64.31 18 GLY B N 1
ATOM 2430 C CA . GLY B 1 18 ? -2.09 1.735 12.031 1 64.31 18 GLY B CA 1
ATOM 2431 C C . GLY B 1 18 ? -2.318 1.627 13.523 1 64.31 18 GLY B C 1
ATOM 2432 O O . GLY B 1 18 ? -2.732 0.577 14.023 1 64.31 18 GLY B O 1
ATOM 2433 N N . SER B 1 19 ? -1.867 2.596 14.195 1 60.84 19 SER B N 1
ATOM 2434 C CA . SER B 1 19 ? -1.972 2.668 15.656 1 60.84 19 SER B CA 1
ATOM 2435 C C . SER B 1 19 ? -3.418 2.516 16.109 1 60.84 19 SER B C 1
ATOM 2437 O O . SER B 1 19 ? -3.676 2.064 17.234 1 60.84 19 SER B O 1
ATOM 2439 N N . PHE B 1 20 ? -4.246 2.783 15.117 1 65.25 20 PHE B N 1
ATOM 2440 C CA . PHE B 1 20 ? -5.625 2.867 15.586 1 65.25 20 PHE B CA 1
ATOM 2441 C C . PHE B 1 20 ? -6.465 1.734 15.008 1 65.25 20 PHE B C 1
ATOM 2443 O O . PHE B 1 20 ? -7.676 1.687 15.211 1 65.25 20 PHE B O 1
ATOM 2450 N N . GLY B 1 21 ? -5.848 0.987 14.32 1 78.69 21 GLY B N 1
ATOM 2451 C CA . GLY B 1 21 ? -6.629 -0.138 13.828 1 78.69 21 GLY B CA 1
ATOM 2452 C C . GLY B 1 21 ? -6.152 -0.65 12.484 1 78.69 21 GLY B C 1
ATOM 2453 O O . GLY B 1 21 ? -4.992 -0.45 12.109 1 78.69 21 GLY B O 1
ATOM 2454 N N . GLU B 1 22 ? -7.086 -1.422 11.961 1 86.94 22 GLU B N 1
ATOM 2455 C CA . GLU B 1 22 ? -6.785 -2.064 10.688 1 86.94 22 GLU B CA 1
ATOM 2456 C C . GLU B 1 22 ? -7.691 -1.54 9.578 1 86.94 22 GLU B C 1
ATOM 2458 O O . GLU B 1 22 ? -8.82 -1.119 9.836 1 86.94 22 GLU B O 1
ATOM 2463 N N . ILE B 1 23 ? -7.145 -1.499 8.367 1 89.62 23 ILE B N 1
ATOM 2464 C CA . ILE B 1 23 ? -7.914 -1.039 7.219 1 89.62 23 ILE B CA 1
ATOM 2465 C C . ILE B 1 23 ? -8.055 -2.174 6.207 1 89.62 23 ILE B C 1
ATOM 2467 O O . ILE B 1 23 ? -7.078 -2.846 5.875 1 89.62 23 ILE B O 1
ATOM 2471 N N . TYR B 1 24 ? -9.266 -2.375 5.723 1 90.19 24 TYR B N 1
ATOM 2472 C CA . TYR B 1 24 ? -9.586 -3.443 4.781 1 90.19 24 TYR B CA 1
ATOM 2473 C C . TYR B 1 24 ? -10.234 -2.885 3.52 1 90.19 24 TYR B C 1
ATOM 2475 O O . TYR B 1 24 ? -10.914 -1.858 3.568 1 90.19 24 TYR B O 1
ATOM 2483 N N . LEU B 1 25 ? -9.977 -3.623 2.434 1 89.88 25 LEU B N 1
ATOM 2484 C CA . LEU B 1 25 ? -10.859 -3.49 1.285 1 89.88 25 LEU B CA 1
ATOM 2485 C C . LEU B 1 25 ? -12.188 -4.211 1.535 1 89.88 25 LEU B C 1
ATOM 2487 O O . LEU B 1 25 ? -12.211 -5.262 2.18 1 89.88 25 LEU B O 1
ATOM 2491 N N . ALA B 1 26 ? -13.25 -3.594 1.08 1 93.06 26 ALA B N 1
ATOM 2492 C CA . ALA B 1 26 ? -14.555 -4.254 1.184 1 93.06 26 ALA B CA 1
ATOM 2493 C C . ALA B 1 26 ? -15.406 -3.973 -0.047 1 93.06 26 ALA B C 1
ATOM 2495 O O . ALA B 1 26 ? -15.148 -3.025 -0.791 1 93.06 26 ALA B O 1
ATOM 2496 N N . THR B 1 27 ? -16.375 -4.824 -0.244 1 88.81 27 THR B N 1
ATOM 2497 C CA . THR B 1 27 ? -17.281 -4.707 -1.384 1 88.81 27 THR B CA 1
ATOM 2498 C C . THR B 1 27 ? -18.734 -4.625 -0.917 1 88.81 27 THR B C 1
ATOM 2500 O O . THR B 1 27 ? -19.172 -5.438 -0.103 1 88.81 27 THR B O 1
ATOM 2503 N N . HIS B 1 28 ? -19.344 -3.604 -1.379 1 92.94 28 HIS B N 1
ATOM 2504 C CA . HIS B 1 28 ? -20.781 -3.543 -1.115 1 92.94 28 HIS B CA 1
ATOM 2505 C C . HIS B 1 28 ? -21.5 -4.715 -1.762 1 92.94 28 HIS B C 1
ATOM 2507 O O . HIS B 1 28 ? -21.359 -4.957 -2.961 1 92.94 28 HIS B O 1
ATOM 2513 N N . VAL B 1 29 ? -22.375 -5.301 -1.02 1 89 29 VAL B N 1
ATOM 2514 C CA . VAL B 1 29 ? -22.938 -6.582 -1.439 1 89 29 VAL B CA 1
ATOM 2515 C C . VAL B 1 29 ? -23.922 -6.367 -2.586 1 89 29 VAL B C 1
ATOM 2517 O O . VAL B 1 29 ? -24.062 -7.23 -3.455 1 89 29 VAL B O 1
ATOM 2520 N N . ASP B 1 30 ? -24.562 -5.219 -2.607 1 90.31 30 ASP B N 1
ATOM 2521 C CA . ASP B 1 30 ? -25.594 -4.973 -3.613 1 90.31 30 ASP B CA 1
ATOM 2522 C C . ASP B 1 30 ? -25 -4.27 -4.836 1 90.31 30 ASP B C 1
ATOM 2524 O O . ASP B 1 30 ? -25.297 -4.637 -5.973 1 90.31 30 ASP B O 1
ATOM 2528 N N . THR B 1 31 ? -24.188 -3.301 -4.586 1 89.94 31 THR B N 1
ATOM 2529 C CA . THR B 1 31 ? -23.75 -2.43 -5.668 1 89.94 31 THR B CA 1
ATOM 2530 C C . THR B 1 31 ? -22.375 -2.854 -6.18 1 89.94 31 THR B C 1
ATOM 2532 O O . THR B 1 31 ? -21.938 -2.412 -7.246 1 89.94 31 THR B O 1
ATOM 2535 N N . TYR B 1 32 ? -21.641 -3.59 -5.359 1 83.19 32 TYR B N 1
ATOM 2536 C CA . TYR B 1 32 ? -20.297 -4.078 -5.684 1 83.19 32 TYR B CA 1
ATOM 2537 C C . TYR B 1 32 ? -19.281 -2.943 -5.672 1 83.19 32 TYR B C 1
ATOM 2539 O O . TYR B 1 32 ? -18.172 -3.086 -6.195 1 83.19 32 TYR B O 1
ATOM 2547 N N . GLU B 1 33 ? -19.75 -1.844 -5.176 1 88.88 33 GLU B N 1
ATOM 2548 C CA . GLU B 1 33 ? -18.797 -0.758 -4.969 1 88.88 33 GLU B CA 1
ATOM 2549 C C . GLU B 1 33 ? -17.688 -1.173 -4.004 1 88.88 33 GLU B C 1
ATOM 2551 O O . GLU B 1 33 ? -17.953 -1.809 -2.982 1 88.88 33 GLU B O 1
ATOM 2556 N N . ILE B 1 34 ? -16.469 -0.845 -4.375 1 89.5 34 ILE B N 1
ATOM 2557 C CA . ILE B 1 34 ? -15.344 -1.134 -3.496 1 89.5 34 ILE B CA 1
ATOM 2558 C C . ILE B 1 34 ? -15.109 0.048 -2.559 1 89.5 34 ILE B C 1
ATOM 2560 O O . ILE B 1 34 ? -15.07 1.2 -2.998 1 89.5 34 ILE B O 1
ATOM 2564 N N . VAL B 1 35 ? -14.953 -0.267 -1.261 1 95.19 35 VAL B N 1
ATOM 2565 C CA . VAL B 1 35 ? -14.805 0.763 -0.238 1 95.19 35 VAL B CA 1
ATOM 2566 C C . VAL B 1 35 ? -13.68 0.382 0.72 1 95.19 35 VAL B C 1
ATOM 2568 O O . VAL B 1 35 ? -13.125 -0.716 0.631 1 95.19 35 VAL B O 1
ATOM 2571 N N . ALA B 1 36 ? -13.25 1.364 1.547 1 94.94 36 ALA B N 1
ATOM 2572 C CA . ALA B 1 36 ? -12.297 1.117 2.629 1 94.94 36 ALA B CA 1
ATOM 2573 C C . ALA B 1 36 ? -13.016 0.993 3.971 1 94.94 36 ALA B C 1
ATOM 2575 O O . ALA B 1 36 ? -13.93 1.766 4.266 1 94.94 36 ALA B O 1
ATOM 2576 N N . VAL B 1 37 ? -12.617 0.009 4.738 1 95.38 37 VAL B N 1
ATOM 2577 C CA . VAL B 1 37 ? -13.195 -0.209 6.059 1 95.38 37 VAL B CA 1
ATOM 2578 C C . VAL B 1 37 ? -12.102 -0.135 7.121 1 95.38 37 VAL B C 1
ATOM 2580 O O . VAL B 1 37 ? -11.133 -0.888 7.07 1 95.38 37 VAL B O 1
ATOM 2583 N N . LYS B 1 38 ? -12.227 0.78 8.016 1 94.56 38 LYS B N 1
ATOM 2584 C CA . LYS B 1 38 ? -11.359 0.868 9.188 1 94.56 38 LYS B CA 1
ATOM 2585 C C . LYS B 1 38 ? -11.984 0.178 10.391 1 94.56 38 LYS B C 1
ATOM 2587 O O . LYS B 1 38 ? -13.156 0.396 10.695 1 94.56 38 LYS B O 1
ATOM 2592 N N . ILE B 1 39 ? -11.242 -0.688 11.031 1 94 39 ILE B N 1
ATOM 2593 C CA . ILE B 1 39 ? -11.742 -1.438 12.18 1 94 39 ILE B CA 1
ATOM 2594 C C . ILE B 1 39 ? -10.828 -1.21 13.383 1 94 39 ILE B C 1
ATOM 2596 O O . ILE B 1 39 ? -9.602 -1.254 13.258 1 94 39 ILE B O 1
ATOM 2600 N N . GLU B 1 40 ? -11.391 -0.912 14.469 1 92.12 40 GLU B N 1
ATOM 2601 C CA . GLU B 1 40 ? -10.688 -0.705 15.734 1 92.12 40 GLU B CA 1
ATOM 2602 C C . GLU B 1 40 ? -11.352 -1.482 16.875 1 92.12 40 GLU B C 1
ATOM 2604 O O . GLU B 1 40 ? -12.578 -1.555 16.938 1 92.12 40 GLU B O 1
ATOM 2609 N N . ASN B 1 41 ? -10.539 -2.078 17.688 1 90 41 ASN B N 1
ATOM 2610 C CA . ASN B 1 41 ? -11.086 -2.719 18.891 1 90 41 ASN B CA 1
ATOM 2611 C C . ASN B 1 41 ? -11.695 -1.697 19.844 1 90 41 ASN B C 1
ATOM 2613 O O . ASN B 1 41 ? -11.062 -0.697 20.172 1 90 41 ASN B O 1
ATOM 2617 N N . SER B 1 42 ? -12.914 -1.975 20.297 1 87.69 42 SER B N 1
ATOM 2618 C CA . SER B 1 42 ? -13.633 -1.019 21.141 1 87.69 42 SER B CA 1
ATOM 2619 C C . SER B 1 42 ? -13.023 -0.934 22.531 1 87.69 42 SER B C 1
ATOM 2621 O O . SER B 1 42 ? -13.273 0.027 23.266 1 87.69 42 SER B O 1
ATOM 2623 N N . LYS B 1 43 ? -12.273 -1.946 22.953 1 87 43 LYS B N 1
ATOM 2624 C CA . LYS B 1 43 ? -11.719 -1.991 24.297 1 87 43 LYS B CA 1
ATOM 2625 C C . LYS B 1 43 ? -10.336 -1.346 24.344 1 87 43 LYS B C 1
ATOM 2627 O O . LYS B 1 43 ? -9.68 -1.34 25.391 1 87 43 LYS B O 1
ATOM 2632 N N . THR B 1 44 ? -9.977 -0.737 23.203 1 83.88 44 THR B N 1
ATOM 2633 C CA . THR B 1 44 ? -8.695 -0.052 23.203 1 83.88 44 THR B CA 1
ATOM 2634 C C . THR B 1 44 ? -8.711 1.146 24.141 1 83.88 44 THR B C 1
ATOM 2636 O O . THR B 1 44 ? -9.781 1.652 24.484 1 83.88 44 THR B O 1
ATOM 2639 N N . ASN B 1 45 ? -7.633 1.533 24.688 1 80.12 45 ASN B N 1
ATOM 2640 C CA . ASN B 1 45 ? -7.523 2.58 25.703 1 80.12 45 ASN B CA 1
ATOM 2641 C C . ASN B 1 45 ? -8.125 3.895 25.219 1 80.12 45 ASN B C 1
ATOM 2643 O O . ASN B 1 45 ? -8.781 4.602 25.984 1 80.12 45 ASN B O 1
ATOM 2647 N N . HIS B 1 46 ? -7.883 4.238 23.984 1 81.56 46 HIS B N 1
ATOM 2648 C CA . HIS B 1 46 ? -8.383 5.492 23.438 1 81.56 46 HIS B CA 1
ATOM 2649 C C . HIS B 1 46 ? -9.047 5.266 22.078 1 81.56 46 HIS B C 1
ATOM 2651 O O . HIS B 1 46 ? -8.516 5.672 21.047 1 81.56 46 HIS B O 1
ATOM 2657 N N . PRO B 1 47 ? -10.273 4.695 22.188 1 83.69 47 PRO B N 1
ATOM 2658 C CA . PRO B 1 47 ? -10.953 4.516 20.891 1 83.69 47 PRO B CA 1
ATOM 2659 C C . PRO B 1 47 ? -11.234 5.84 20.188 1 83.69 47 PRO B C 1
ATOM 2661 O O . PRO B 1 47 ? -11.656 6.809 20.828 1 83.69 47 PRO B O 1
ATOM 2664 N N . GLN B 1 48 ? -10.93 5.902 18.953 1 89.31 48 GLN B N 1
ATOM 2665 C CA . GLN B 1 48 ? -11.008 7.176 18.234 1 89.31 48 GLN B CA 1
ATOM 2666 C C . GLN B 1 48 ? -11.898 7.062 17 1 89.31 48 GLN B C 1
ATOM 2668 O O . GLN B 1 48 ? -12.297 8.07 16.422 1 89.31 48 GLN B O 1
ATOM 2673 N N . LEU B 1 49 ? -12.312 5.922 16.641 1 92.19 49 LEU B N 1
ATOM 2674 C CA . LEU B 1 49 ? -12.891 5.707 15.312 1 92.19 49 LEU B CA 1
ATOM 2675 C C . LEU B 1 49 ? -14.281 6.312 15.227 1 92.19 49 LEU B C 1
ATOM 2677 O O . LEU B 1 49 ? -14.656 6.859 14.18 1 92.19 49 LEU B O 1
ATOM 2681 N N . LEU B 1 50 ? -15.086 6.191 16.25 1 92.31 50 LEU B N 1
ATOM 2682 C CA . LEU B 1 50 ? -16.422 6.773 16.219 1 92.31 50 LEU B CA 1
ATOM 2683 C C . LEU B 1 50 ? -16.344 8.297 16.188 1 92.31 50 LEU B C 1
ATOM 2685 O O . LEU B 1 50 ? -17.172 8.945 15.547 1 92.31 50 LEU B O 1
ATOM 2689 N N . TYR B 1 51 ? -15.445 8.805 16.938 1 93.56 51 TYR B N 1
ATOM 2690 C CA . TYR B 1 51 ? -15.211 10.242 16.859 1 93.56 51 TYR B CA 1
ATOM 2691 C C . TYR B 1 51 ? -14.797 10.648 15.453 1 93.56 51 TYR B C 1
ATOM 2693 O O . TYR B 1 51 ? -15.273 11.656 14.922 1 93.56 51 TYR B O 1
ATOM 2701 N N . GLU B 1 52 ? -13.875 9.922 14.891 1 94.25 52 GLU B N 1
ATOM 2702 C CA . GLU B 1 52 ? -13.453 10.164 13.516 1 94.25 52 GLU B CA 1
ATOM 2703 C C . GLU B 1 52 ? -14.641 10.148 12.562 1 94.25 52 GLU B C 1
ATOM 2705 O O . GLU B 1 52 ? -14.719 10.977 11.648 1 94.25 52 GLU B O 1
ATOM 2710 N N . ALA B 1 53 ? -15.547 9.258 12.766 1 95.81 53 ALA B N 1
ATOM 2711 C CA . ALA B 1 53 ? -16.75 9.172 11.93 1 95.81 53 ALA B CA 1
ATOM 2712 C C . ALA B 1 53 ? -17.578 10.453 12.031 1 95.81 53 ALA B C 1
ATOM 2714 O O . ALA B 1 53 ? -18.094 10.945 11.023 1 95.81 53 ALA B O 1
ATOM 2715 N N . LYS B 1 54 ? -17.734 10.945 13.203 1 95.94 54 LYS B N 1
ATOM 2716 C CA . LYS B 1 54 ? -18.469 12.188 13.406 1 95.94 54 LYS B CA 1
ATOM 2717 C C . LYS B 1 54 ? -17.844 13.336 12.625 1 95.94 54 LYS B C 1
ATOM 2719 O O . LYS B 1 54 ? -18.547 14.156 12.039 1 95.94 54 LYS B O 1
ATOM 2724 N N . LEU B 1 55 ? -16.594 13.336 12.625 1 96.56 55 LEU B N 1
ATOM 2725 C CA . LEU B 1 55 ? -15.891 14.398 11.914 1 96.56 55 LEU B CA 1
ATOM 2726 C C . LEU B 1 55 ? -16.062 14.266 10.406 1 96.56 55 LEU B C 1
ATOM 2728 O O . LEU B 1 55 ? -16.266 15.258 9.711 1 96.56 55 LEU B O 1
ATOM 2732 N N . TYR B 1 56 ? -15.953 13.039 9.914 1 97.31 56 TYR B N 1
ATOM 2733 C CA . TYR B 1 56 ? -16.234 12.828 8.5 1 97.31 56 TYR B CA 1
ATOM 2734 C C . TYR B 1 56 ? -17.609 13.352 8.133 1 97.31 56 TYR B C 1
ATOM 2736 O O . TYR B 1 56 ? -17.781 13.992 7.094 1 97.31 56 TYR B O 1
ATOM 2744 N N . ASN B 1 57 ? -18.531 13.086 8.984 1 97.12 57 ASN B N 1
ATOM 2745 C CA . ASN B 1 57 ? -19.891 13.562 8.727 1 97.12 57 ASN B CA 1
ATOM 2746 C C . ASN B 1 57 ? -19.953 15.086 8.703 1 97.12 57 ASN B C 1
ATOM 2748 O O . ASN B 1 57 ? -20.578 15.664 7.816 1 97.12 57 ASN B O 1
ATOM 2752 N N . ALA B 1 58 ? -19.312 15.672 9.609 1 95.75 58 ALA B N 1
ATOM 2753 C CA . ALA B 1 58 ? -19.328 17.125 9.719 1 95.75 58 ALA B CA 1
ATOM 2754 C C . ALA B 1 58 ? -18.625 17.781 8.531 1 95.75 58 ALA B C 1
ATOM 2756 O O . ALA B 1 58 ? -18.922 18.922 8.18 1 95.75 58 ALA B O 1
ATOM 2757 N N . LEU B 1 59 ? -17.75 17.047 7.883 1 97.62 59 LEU B N 1
ATOM 2758 C CA . LEU B 1 59 ? -16.906 17.609 6.84 1 97.62 59 LEU B CA 1
ATOM 2759 C C . LEU B 1 59 ? -17.422 17.234 5.457 1 97.62 59 LEU B C 1
ATOM 2761 O O . LEU B 1 59 ? -16.844 17.641 4.441 1 97.62 59 LEU B O 1
ATOM 2765 N N . GLN B 1 60 ? -18.469 16.453 5.395 1 96.88 60 GLN B N 1
ATOM 2766 C CA . GLN B 1 60 ? -18.984 15.992 4.105 1 96.88 60 GLN B CA 1
ATOM 2767 C C . GLN B 1 60 ? -19.25 17.172 3.172 1 96.88 60 GLN B C 1
ATOM 2769 O O . GLN B 1 60 ? -19.688 18.234 3.613 1 96.88 60 GLN B O 1
ATOM 2774 N N . GLY B 1 61 ? -18.969 16.953 1.868 1 94.38 61 GLY B N 1
ATOM 2775 C CA . GLY B 1 61 ? -19.172 17.984 0.863 1 94.38 61 GLY B CA 1
ATOM 2776 C C . GLY B 1 61 ? -17.906 18.781 0.551 1 94.38 61 GLY B C 1
ATOM 2777 O O . GLY B 1 61 ? -17.828 19.469 -0.469 1 94.38 61 GLY B O 1
ATOM 2778 N N . GLY B 1 62 ? -16.938 18.672 1.396 1 97.06 62 GLY B N 1
ATOM 2779 C CA . GLY B 1 62 ? -15.664 19.328 1.145 1 97.06 62 GLY B CA 1
ATOM 2780 C C . GLY B 1 62 ? -14.836 18.625 0.076 1 97.06 62 GLY B C 1
ATOM 2781 O O . GLY B 1 62 ? -14.836 17.406 -0.013 1 97.06 62 GLY B O 1
ATOM 2782 N N . THR B 1 63 ? -14.156 19.453 -0.709 1 97.88 63 THR B N 1
ATOM 2783 C CA . THR B 1 63 ? -13.227 18.891 -1.688 1 97.88 63 THR B CA 1
ATOM 2784 C C . THR B 1 63 ? -12.07 18.188 -0.992 1 97.88 63 THR B C 1
ATOM 2786 O O . THR B 1 63 ? -11.453 18.734 -0.081 1 97.88 63 THR B O 1
ATOM 2789 N N . GLY B 1 64 ? -11.781 16.938 -1.412 1 98.38 64 GLY B N 1
ATOM 2790 C CA . GLY B 1 64 ? -10.672 16.188 -0.833 1 98.38 64 GLY B CA 1
ATOM 2791 C C . GLY B 1 64 ? -11.016 15.539 0.494 1 98.38 64 GLY B C 1
ATOM 2792 O O . GLY B 1 64 ? -10.133 15.289 1.314 1 98.38 64 GLY B O 1
ATOM 2793 N N . ILE B 1 65 ? -12.32 15.391 0.781 1 98.69 65 ILE B N 1
ATOM 2794 C CA . ILE B 1 65 ? -12.828 14.648 1.929 1 98.69 65 ILE B CA 1
ATOM 2795 C C . ILE B 1 65 ? -13.516 13.367 1.452 1 98.69 65 ILE B C 1
ATOM 2797 O O . ILE B 1 65 ? -14.406 13.414 0.604 1 98.69 65 ILE B O 1
ATOM 2801 N N . ALA B 1 66 ? -13.062 12.25 1.963 1 97.88 66 ALA B N 1
ATOM 2802 C CA . ALA B 1 66 ? -13.695 10.992 1.593 1 97.88 66 ALA B CA 1
ATOM 2803 C C . ALA B 1 66 ? -15.141 10.938 2.074 1 97.88 66 ALA B C 1
ATOM 2805 O O . ALA B 1 66 ? -15.453 11.398 3.176 1 97.88 66 ALA B O 1
ATOM 2806 N N . ASN B 1 67 ? -15.984 10.375 1.33 1 97.5 67 ASN B N 1
ATOM 2807 C CA . ASN B 1 67 ? -17.359 10.172 1.777 1 97.5 67 ASN B CA 1
ATOM 2808 C C . ASN B 1 67 ? -17.453 9.039 2.795 1 97.5 67 ASN B C 1
ATOM 2810 O O . ASN B 1 67 ? -16.812 8 2.637 1 97.5 67 ASN B O 1
ATOM 2814 N N . ILE B 1 68 ? -18.156 9.297 3.795 1 97.25 68 ILE B N 1
ATOM 2815 C CA . ILE B 1 68 ? -18.484 8.242 4.742 1 97.25 68 ILE B CA 1
ATOM 2816 C C . ILE B 1 68 ? -19.703 7.461 4.25 1 97.25 68 ILE B C 1
ATOM 2818 O O . ILE B 1 68 ? -20.688 8.055 3.816 1 97.25 68 ILE B O 1
ATOM 2822 N N . LYS B 1 69 ? -19.594 6.176 4.305 1 97 69 LYS B N 1
ATOM 2823 C CA . LYS B 1 69 ? -20.672 5.312 3.83 1 97 69 LYS B CA 1
ATOM 2824 C C . LYS B 1 69 ? -21.453 4.719 4.996 1 97 69 LYS B C 1
ATOM 2826 O O . LYS B 1 69 ? -22.672 4.539 4.906 1 97 69 LYS B O 1
ATOM 2831 N N . TRP B 1 70 ? -20.766 4.398 6.023 1 96.88 70 TRP B N 1
ATOM 2832 C CA . TRP B 1 70 ? -21.375 3.781 7.191 1 96.88 70 TRP B CA 1
ATOM 2833 C C . TRP B 1 70 ? -20.438 3.807 8.391 1 96.88 70 TRP B C 1
ATOM 2835 O O . TRP B 1 70 ? -19.219 3.789 8.227 1 96.88 70 TRP B O 1
ATOM 2845 N N . CYS B 1 71 ? -20.984 3.891 9.547 1 96.75 71 CYS B N 1
ATOM 2846 C CA . CYS B 1 71 ? -20.25 3.719 10.781 1 96.75 71 CYS B CA 1
ATOM 2847 C C . CYS B 1 71 ? -21.094 3.008 11.836 1 96.75 71 CYS B C 1
ATOM 2849 O O . CYS B 1 71 ? -22.312 3.156 11.859 1 96.75 71 CYS B O 1
ATOM 2851 N N . GLY B 1 72 ? -20.391 2.176 12.641 1 95.19 72 GLY B N 1
ATOM 2852 C CA . GLY B 1 72 ? -21.125 1.479 13.688 1 95.19 72 GLY B CA 1
ATOM 2853 C C . GLY B 1 72 ? -20.266 0.508 14.469 1 95.19 72 GLY B C 1
ATOM 2854 O O . GLY B 1 72 ? -19.031 0.585 14.43 1 95.19 72 GLY B O 1
ATOM 2855 N N . ILE B 1 73 ? -20.938 -0.187 15.266 1 93.5 73 ILE B N 1
ATOM 2856 C CA . ILE B 1 73 ? -20.297 -1.172 16.125 1 93.5 73 ILE B CA 1
ATOM 2857 C C . ILE B 1 73 ? -20.609 -2.58 15.625 1 93.5 73 ILE B C 1
ATOM 2859 O O . ILE B 1 73 ? -21.766 -2.877 15.297 1 93.5 73 ILE B O 1
ATOM 2863 N N . ASP B 1 74 ? -19.641 -3.398 15.453 1 91.5 74 ASP B N 1
ATOM 2864 C CA . ASP B 1 74 ? -19.766 -4.809 15.109 1 91.5 74 ASP B CA 1
ATOM 2865 C C . ASP B 1 74 ? -19.078 -5.691 16.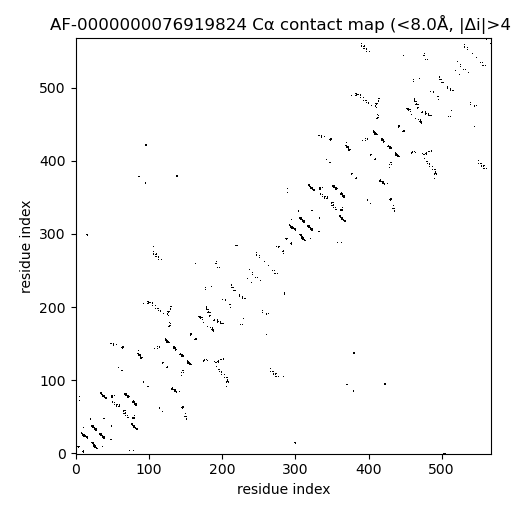141 1 91.5 74 ASP B C 1
ATOM 2867 O O . ASP B 1 74 ? -17.859 -5.879 16.094 1 91.5 74 ASP B O 1
ATOM 2871 N N . GLY B 1 75 ? -19.859 -6.285 17.062 1 91.19 75 GLY B N 1
ATOM 2872 C CA . GLY B 1 75 ? -19.266 -6.977 18.188 1 91.19 75 GLY B CA 1
ATOM 2873 C C . GLY B 1 75 ? -18.484 -6.059 19.109 1 91.19 75 GLY B C 1
ATOM 2874 O O . GLY B 1 75 ? -19.016 -5.086 19.641 1 91.19 75 GLY B O 1
ATOM 2875 N N . GLU B 1 76 ? -17.234 -6.371 19.234 1 92.94 76 GLU B N 1
ATOM 2876 C CA . GLU B 1 76 ? -16.359 -5.566 20.094 1 92.94 76 GLU B CA 1
ATOM 2877 C C . GLU B 1 76 ? -15.523 -4.605 19.266 1 92.94 76 GLU B C 1
ATOM 2879 O O . GLU B 1 76 ? -14.492 -4.117 19.719 1 92.94 76 GLU B O 1
ATOM 2884 N N . GLU B 1 77 ? -15.938 -4.422 18.094 1 94.44 77 GLU B N 1
ATOM 2885 C CA . GLU B 1 77 ? -15.148 -3.586 17.203 1 94.44 77 GLU B CA 1
ATOM 2886 C C . GLU B 1 77 ? -15.945 -2.379 16.719 1 94.44 77 GLU B C 1
ATOM 2888 O O . GLU B 1 77 ? -17.141 -2.488 16.438 1 94.44 77 GLU B O 1
ATOM 2893 N N . ASN B 1 78 ? -15.289 -1.22 16.688 1 95.38 78 ASN B N 1
ATOM 2894 C CA . ASN B 1 78 ? -15.812 -0.058 15.969 1 95.38 78 ASN B CA 1
ATOM 2895 C C . ASN B 1 78 ? -15.445 -0.105 14.484 1 95.38 78 ASN B C 1
ATOM 2897 O O . ASN B 1 78 ? -14.336 -0.498 14.125 1 95.38 78 ASN B O 1
ATOM 2901 N N . VAL B 1 79 ? -16.422 0.25 13.664 1 96.19 79 VAL B N 1
ATOM 2902 C CA . VAL B 1 79 ? -16.219 0.116 12.227 1 96.19 79 VAL B CA 1
ATOM 2903 C C . VAL B 1 79 ? -16.547 1.433 11.531 1 96.19 79 VAL B C 1
ATOM 2905 O O . VAL B 1 79 ? -17.562 2.072 11.852 1 96.19 79 VAL B O 1
ATOM 2908 N N . LEU B 1 80 ? -15.711 1.86 10.656 1 96.38 80 LEU B N 1
ATOM 2909 C CA . LEU B 1 80 ? -15.906 3.033 9.812 1 96.38 80 LEU B CA 1
ATOM 2910 C C . LEU B 1 80 ? -15.703 2.682 8.344 1 96.38 80 LEU B C 1
ATOM 2912 O O . LEU B 1 80 ? -14.641 2.186 7.965 1 96.38 80 LEU B O 1
ATOM 2916 N N . VAL B 1 81 ? -16.719 2.9 7.527 1 96.94 81 VAL B N 1
ATOM 2917 C CA . VAL B 1 81 ? -16.688 2.629 6.094 1 96.94 81 VAL B CA 1
ATOM 2918 C C . VAL B 1 81 ? -16.625 3.945 5.32 1 96.94 81 VAL B C 1
ATOM 2920 O O . VAL B 1 81 ? -17.516 4.793 5.453 1 96.94 81 VAL B O 1
ATOM 2923 N N . ILE B 1 82 ? -15.602 4.113 4.504 1 97.06 82 ILE B N 1
ATOM 2924 C CA . ILE B 1 82 ? -15.43 5.348 3.74 1 97.06 82 ILE B CA 1
ATOM 2925 C C . ILE B 1 82 ? -15.023 5.016 2.305 1 97.06 82 ILE B C 1
ATOM 2927 O O . ILE B 1 82 ? -14.766 3.854 1.979 1 97.06 82 ILE B O 1
ATOM 2931 N N . ASP B 1 83 ? -15.008 6.035 1.458 1 96.31 83 ASP B N 1
ATOM 2932 C CA . ASP B 1 83 ? -14.508 5.871 0.096 1 96.31 83 ASP B CA 1
ATOM 2933 C C . ASP B 1 83 ? -13.117 5.23 0.094 1 96.31 83 ASP B C 1
ATOM 2935 O O . ASP B 1 83 ? -12.273 5.562 0.928 1 96.31 83 ASP B O 1
ATOM 2939 N N . LEU B 1 84 ? -12.977 4.332 -0.816 1 94.5 84 LEU B N 1
ATOM 2940 C CA . LEU B 1 84 ? -11.617 3.887 -1.091 1 94.5 84 LEU B CA 1
ATOM 2941 C C . LEU B 1 84 ? -10.828 4.965 -1.831 1 94.5 84 LEU B C 1
ATOM 2943 O O . LEU B 1 84 ? -11.336 5.559 -2.787 1 94.5 84 LEU B O 1
ATOM 2947 N N . LEU B 1 85 ? -9.648 5.191 -1.384 1 95.06 85 LEU B N 1
ATOM 2948 C CA . LEU B 1 85 ? -8.773 6.172 -2.023 1 95.06 85 LEU B CA 1
ATOM 2949 C C . LEU B 1 85 ? -7.52 5.5 -2.576 1 95.06 85 LEU B C 1
ATOM 2951 O O . LEU B 1 85 ? -7.379 4.277 -2.506 1 95.06 85 LEU B O 1
ATOM 2955 N N . GLY B 1 86 ? -6.719 6.301 -3.297 1 93.38 86 GLY B N 1
ATOM 2956 C CA . GLY B 1 86 ? -5.473 5.809 -3.865 1 93.38 86 GLY B CA 1
ATOM 2957 C C . GLY B 1 86 ? -4.32 5.812 -2.875 1 93.38 86 GLY B C 1
ATOM 2958 O O . GLY B 1 86 ? -4.539 5.758 -1.662 1 93.38 86 GLY B O 1
ATOM 2959 N N . PRO B 1 87 ? -3.084 5.754 -3.35 1 91.94 87 PRO B N 1
ATOM 2960 C CA . PRO B 1 87 ? -1.914 5.715 -2.471 1 91.94 87 PRO B CA 1
ATOM 2961 C C . PRO B 1 87 ? -1.722 7.008 -1.68 1 91.94 87 PRO B C 1
ATOM 2963 O O . PRO B 1 87 ? -2.131 8.078 -2.135 1 91.94 87 PRO B O 1
ATOM 2966 N N . SER B 1 88 ? -1.135 6.852 -0.523 1 94.31 88 SER B N 1
ATOM 2967 C CA . SER B 1 88 ? -0.74 8.031 0.245 1 94.31 88 SER B CA 1
ATOM 2968 C C . SER B 1 88 ? 0.411 8.766 -0.427 1 94.31 88 SER B C 1
ATOM 2970 O O . SER B 1 88 ? 1.126 8.195 -1.252 1 94.31 88 SER B O 1
ATOM 2972 N N . LEU B 1 89 ? 0.589 9.977 -0.058 1 97.56 89 LEU B N 1
ATOM 2973 C CA . LEU B 1 89 ? 1.719 10.742 -0.579 1 97.56 89 LEU B CA 1
ATOM 2974 C C . LEU B 1 89 ? 3.041 10.133 -0.131 1 97.56 89 LEU B C 1
ATOM 2976 O O . LEU B 1 89 ? 4.031 10.18 -0.864 1 97.56 89 LEU B O 1
ATOM 2980 N N . GLU B 1 90 ? 3.043 9.523 1.067 1 94.19 90 GLU B N 1
ATOM 2981 C CA . GLU B 1 90 ? 4.246 8.82 1.502 1 94.19 90 GLU B CA 1
ATOM 2982 C C . GLU B 1 90 ? 4.574 7.656 0.569 1 94.19 90 GLU B C 1
ATOM 2984 O O . GLU B 1 90 ? 5.73 7.473 0.183 1 94.19 90 GLU B O 1
ATOM 2989 N N . ASP B 1 91 ? 3.537 6.887 0.241 1 89.94 91 ASP B N 1
ATOM 2990 C CA . ASP B 1 91 ? 3.746 5.773 -0.677 1 89.94 91 ASP B CA 1
ATOM 2991 C C . ASP B 1 91 ? 4.281 6.258 -2.02 1 89.94 91 ASP B C 1
ATOM 2993 O O . ASP B 1 91 ? 5.238 5.691 -2.555 1 89.94 91 ASP B O 1
ATOM 2997 N N . LEU B 1 92 ? 3.65 7.238 -2.582 1 92.56 92 LEU B N 1
ATOM 2998 C CA . LEU B 1 92 ? 4.074 7.777 -3.869 1 92.56 92 LEU B CA 1
ATOM 2999 C C . LEU B 1 92 ? 5.508 8.297 -3.797 1 92.56 92 LEU B C 1
ATOM 3001 O O . LEU B 1 92 ? 6.289 8.109 -4.73 1 92.56 92 LEU B O 1
ATOM 3005 N N . PHE B 1 93 ? 5.793 8.914 -2.705 1 94.75 93 PHE B N 1
ATOM 3006 C CA . PHE B 1 93 ? 7.133 9.453 -2.479 1 94.75 93 PHE B CA 1
ATOM 3007 C C . PHE B 1 93 ? 8.172 8.336 -2.518 1 94.75 93 PHE B C 1
ATOM 3009 O O . PHE B 1 93 ?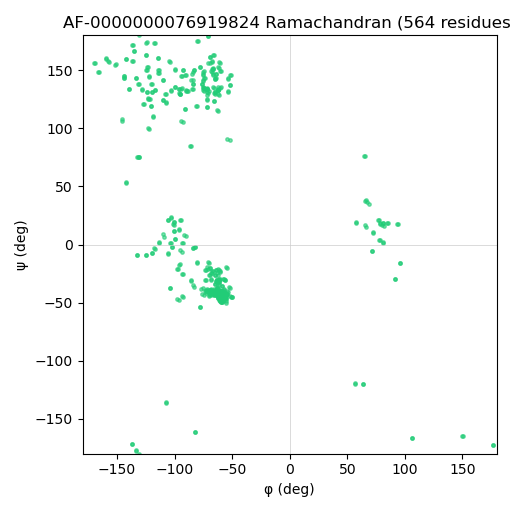 9.219 8.484 -3.152 1 94.75 93 PHE B O 1
ATOM 3016 N N . VAL B 1 94 ? 7.867 7.293 -1.875 1 86.75 94 VAL B N 1
ATOM 3017 C CA . VAL B 1 94 ? 8.758 6.133 -1.854 1 86.75 94 VAL B CA 1
ATOM 3018 C C . VAL B 1 94 ? 8.859 5.535 -3.256 1 86.75 94 VAL B C 1
ATOM 3020 O O . VAL B 1 94 ? 9.953 5.199 -3.717 1 86.75 94 VAL B O 1
ATOM 3023 N N . TYR B 1 95 ? 7.754 5.469 -3.957 1 85 95 TYR B N 1
ATOM 3024 C CA . TYR B 1 95 ? 7.715 4.887 -5.297 1 85 95 TYR B CA 1
ATOM 3025 C C . TYR B 1 95 ? 8.555 5.707 -6.27 1 85 95 TYR B C 1
ATOM 3027 O O . TYR B 1 95 ? 9.078 5.172 -7.25 1 85 95 TYR B O 1
ATOM 3035 N N . CYS B 1 96 ? 8.703 6.938 -5.977 1 88.12 96 CYS B N 1
ATOM 3036 C CA . CYS B 1 96 ? 9.438 7.836 -6.863 1 88.12 96 CYS B CA 1
ATOM 3037 C C . CYS B 1 96 ? 10.883 7.98 -6.414 1 88.12 96 CYS B C 1
ATOM 3039 O O . CYS B 1 96 ? 11.562 8.945 -6.785 1 88.12 96 CYS B O 1
ATOM 3041 N N . GLY B 1 97 ? 11.344 7.16 -5.531 1 82.25 97 GLY B N 1
ATOM 3042 C CA . GLY B 1 97 ? 12.727 7.203 -5.086 1 82.25 97 GLY B CA 1
ATOM 3043 C C . GLY B 1 97 ? 13 8.32 -4.098 1 82.25 97 GLY B C 1
ATOM 3044 O O . GLY B 1 97 ? 14.094 8.883 -4.074 1 82.25 97 GLY B O 1
ATOM 3045 N N . ARG B 1 98 ? 11.914 8.82 -3.439 1 88.12 98 ARG B N 1
ATOM 3046 C CA . ARG B 1 98 ? 11.984 9.828 -2.387 1 88.12 98 ARG B CA 1
ATOM 3047 C C . ARG B 1 98 ? 12.484 11.164 -2.934 1 88.12 98 ARG B C 1
ATOM 3049 O O . ARG B 1 98 ? 13.328 11.812 -2.316 1 88.12 98 ARG B O 1
ATOM 3056 N N . ARG B 1 99 ? 12.062 11.406 -4.059 1 87.81 99 ARG B N 1
ATOM 3057 C CA . ARG B 1 99 ? 12.328 12.703 -4.668 1 87.81 99 ARG B CA 1
ATOM 3058 C C . ARG B 1 99 ? 11.156 13.148 -5.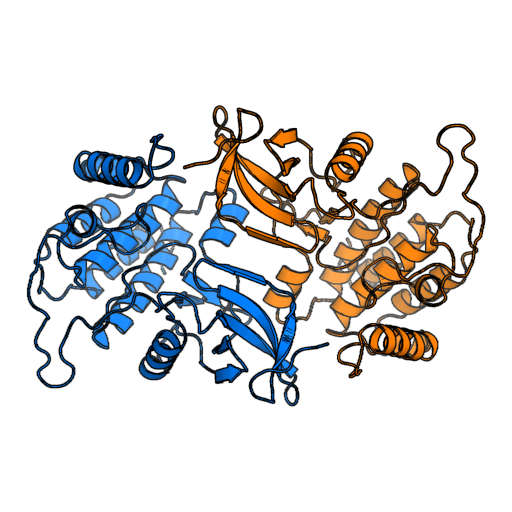535 1 87.81 99 ARG B C 1
ATOM 3060 O O . ARG B 1 99 ? 10.914 12.586 -6.605 1 87.81 99 ARG B O 1
ATOM 3067 N N . PHE B 1 100 ? 10.422 14.133 -5.062 1 96.25 100 PHE B N 1
ATOM 3068 C CA . PHE B 1 100 ? 9.422 14.781 -5.902 1 96.25 100 PHE B CA 1
ATOM 3069 C C . PHE B 1 100 ? 10.023 15.977 -6.633 1 96.25 100 PHE B C 1
ATOM 3071 O O . PHE B 1 100 ? 10.93 16.641 -6.117 1 96.25 100 PHE B O 1
ATOM 3078 N N . SER B 1 101 ? 9.562 16.234 -7.855 1 96 101 SER B N 1
ATOM 3079 C CA . SER B 1 101 ? 9.945 17.469 -8.555 1 96 101 SER B CA 1
ATOM 3080 C C . SER B 1 101 ? 9.352 18.688 -7.871 1 96 101 SER B C 1
ATOM 3082 O O . SER B 1 101 ? 8.352 18.594 -7.152 1 96 101 SER B O 1
ATOM 3084 N N . LEU B 1 102 ? 9.961 19.812 -8.102 1 97.06 102 LEU B N 1
ATOM 3085 C CA . LEU B 1 102 ? 9.422 21.062 -7.582 1 97.06 102 LEU B CA 1
ATOM 3086 C C . LEU B 1 102 ? 7.984 21.281 -8.039 1 97.06 102 LEU B C 1
ATOM 3088 O O . LEU B 1 102 ? 7.129 21.672 -7.25 1 97.06 102 LEU B O 1
ATOM 3092 N N . LYS B 1 103 ? 7.695 21 -9.258 1 96.38 103 LYS B N 1
ATOM 3093 C CA . LYS B 1 103 ? 6.348 21.156 -9.805 1 96.38 103 LYS B CA 1
ATOM 3094 C C . LYS B 1 103 ? 5.34 20.328 -9.008 1 96.38 103 LYS B C 1
ATOM 3096 O O . LYS B 1 103 ? 4.27 20.812 -8.648 1 96.38 103 LYS B O 1
ATOM 3101 N N . THR B 1 104 ? 5.684 19.062 -8.758 1 97.25 104 THR B N 1
ATOM 3102 C CA . THR B 1 104 ? 4.824 18.172 -7.988 1 97.25 104 THR B CA 1
ATOM 3103 C C . THR B 1 104 ? 4.578 18.734 -6.59 1 97.25 104 THR B C 1
ATOM 3105 O O . THR B 1 104 ? 3.438 18.781 -6.125 1 97.25 104 THR B O 1
ATOM 3108 N N . VAL B 1 105 ? 5.637 19.234 -5.965 1 98.31 105 VAL B N 1
ATOM 3109 C CA . VAL B 1 105 ? 5.539 19.75 -4.602 1 98.31 105 VAL B CA 1
ATOM 3110 C C . VAL B 1 105 ? 4.641 20.984 -4.578 1 98.31 105 VAL B C 1
ATOM 3112 O O . VAL B 1 105 ? 3.834 21.156 -3.662 1 98.31 105 VAL B O 1
ATOM 3115 N N . LEU B 1 106 ? 4.773 21.797 -5.582 1 98.44 106 LEU B N 1
ATOM 3116 C CA . LEU B 1 106 ? 3.967 23.016 -5.633 1 98.44 106 LEU B CA 1
ATOM 3117 C C . LEU B 1 106 ? 2.494 22.672 -5.844 1 98.44 106 LEU B C 1
ATOM 3119 O O . LEU B 1 106 ? 1.619 23.297 -5.242 1 98.44 106 LEU B O 1
ATOM 3123 N N . MET B 1 107 ? 2.197 21.703 -6.648 1 97.94 107 MET B N 1
ATOM 3124 C CA . MET B 1 107 ? 0.824 21.25 -6.852 1 97.94 107 MET B CA 1
ATOM 3125 C C . MET B 1 107 ? 0.241 20.688 -5.559 1 97.94 107 MET B C 1
ATOM 3127 O O . MET B 1 107 ? -0.909 20.969 -5.215 1 97.94 107 MET B O 1
ATOM 3131 N N . LEU B 1 108 ? 1.008 19.953 -4.891 1 98.56 108 LEU B N 1
ATOM 3132 C CA . LEU B 1 108 ? 0.582 19.391 -3.615 1 98.56 108 LEU B CA 1
ATOM 3133 C C . LEU B 1 108 ? 0.352 20.5 -2.586 1 98.56 108 LEU B C 1
ATOM 3135 O O . LEU B 1 108 ? -0.616 20.438 -1.824 1 98.56 108 LEU B O 1
ATOM 3139 N N . ALA B 1 109 ? 1.24 21.453 -2.555 1 98.75 109 ALA B N 1
ATOM 3140 C CA . ALA B 1 109 ? 1.121 22.547 -1.602 1 98.75 109 ALA B CA 1
ATOM 3141 C C . ALA B 1 109 ? -0.234 23.234 -1.728 1 98.75 109 ALA B C 1
ATOM 3143 O O . ALA B 1 109 ? -0.921 23.453 -0.727 1 98.75 109 ALA B O 1
ATOM 3144 N N . ASP B 1 110 ? -0.591 23.516 -2.943 1 98.56 110 ASP B N 1
ATOM 3145 C CA . ASP B 1 110 ? -1.857 24.188 -3.189 1 98.56 110 ASP B CA 1
ATOM 3146 C C . ASP B 1 110 ? -3.033 23.375 -2.662 1 98.56 110 ASP B C 1
ATOM 3148 O O . ASP B 1 110 ? -3.9 23.906 -1.962 1 98.56 110 ASP B O 1
ATOM 3152 N N . GLN B 1 111 ? -3.031 22.172 -2.955 1 98.69 111 GLN B N 1
ATOM 3153 C CA . GLN B 1 111 ? -4.16 21.328 -2.564 1 98.69 111 GLN B CA 1
ATOM 3154 C C . GLN B 1 111 ? -4.16 21.078 -1.061 1 98.69 111 GLN B C 1
ATOM 3156 O O . GLN B 1 111 ? -5.211 21.125 -0.416 1 98.69 111 GLN B O 1
ATOM 3161 N N . MET B 1 112 ? -3.006 20.859 -0.477 1 98.88 112 MET B N 1
ATOM 3162 C CA . MET B 1 112 ? -2.922 20.562 0.952 1 98.88 112 MET B CA 1
ATOM 3163 C C . MET B 1 112 ? -3.359 21.766 1.78 1 98.88 112 MET B C 1
ATOM 3165 O O . MET B 1 112 ? -4.082 21.609 2.768 1 98.88 112 MET B O 1
ATOM 3169 N N . ILE B 1 113 ? -2.902 22.938 1.373 1 98.88 113 ILE B N 1
ATOM 3170 C CA . ILE B 1 113 ? -3.287 24.141 2.09 1 98.88 113 ILE B CA 1
ATOM 3171 C C . ILE B 1 113 ? -4.797 24.344 1.986 1 98.88 113 ILE B C 1
ATOM 3173 O O . ILE B 1 113 ? -5.449 24.719 2.967 1 98.88 113 ILE B O 1
ATOM 3177 N N . THR B 1 114 ? -5.359 24.031 0.823 1 98.75 114 THR B N 1
ATOM 3178 C CA . THR B 1 114 ? -6.797 24.172 0.639 1 98.75 114 THR B CA 1
ATOM 3179 C C . THR B 1 114 ? -7.559 23.188 1.512 1 98.75 114 THR B C 1
ATOM 3181 O O . THR B 1 114 ? -8.609 23.516 2.064 1 98.75 114 THR B O 1
ATOM 3184 N N . ARG B 1 115 ? -7.082 21.969 1.638 1 98.88 115 ARG B N 1
ATOM 3185 C CA . ARG B 1 115 ? -7.723 20.969 2.49 1 98.88 115 ARG B CA 1
ATOM 3186 C C . ARG B 1 115 ? -7.727 21.422 3.949 1 98.88 115 ARG B C 1
ATOM 3188 O O . ARG B 1 115 ? -8.75 21.312 4.633 1 98.88 115 ARG B O 1
ATOM 3195 N N . ILE B 1 116 ? -6.613 21.938 4.395 1 98.81 116 ILE B N 1
ATOM 3196 C CA . ILE B 1 116 ? -6.492 22.344 5.793 1 98.81 116 ILE B CA 1
ATOM 3197 C C . ILE B 1 116 ? -7.336 23.594 6.043 1 98.81 116 ILE B C 1
ATOM 3199 O O . ILE B 1 116 ? -7.934 23.734 7.109 1 98.81 116 ILE B O 1
ATOM 3203 N N . GLU B 1 117 ? -7.316 24.5 5.043 1 98.81 117 GLU B N 1
ATOM 3204 C CA . GLU B 1 117 ? -8.164 25.672 5.16 1 98.81 117 GLU B CA 1
ATOM 3205 C C . GLU B 1 117 ? -9.625 25.281 5.363 1 98.81 117 GLU B C 1
ATOM 3207 O O . GLU B 1 117 ? -10.32 25.875 6.191 1 98.81 117 GLU B O 1
ATOM 3212 N N . PHE B 1 118 ? -10.094 24.375 4.645 1 98.69 118 PHE B N 1
ATOM 3213 C CA . PHE B 1 118 ? -11.469 23.922 4.781 1 98.69 118 PHE B CA 1
ATOM 3214 C C . PHE B 1 118 ? -11.711 23.359 6.18 1 98.69 118 PHE B C 1
ATOM 3216 O O . PHE B 1 118 ? -12.695 23.703 6.828 1 98.69 118 PHE B O 1
ATOM 3223 N N . LEU B 1 119 ? -10.852 22.531 6.641 1 98.44 119 LEU B N 1
ATOM 3224 C CA . LEU B 1 119 ? -10.977 21.953 7.977 1 98.44 119 LEU B CA 1
ATOM 3225 C C . LEU B 1 119 ? -11.031 23.047 9.039 1 98.44 119 LEU B C 1
ATOM 3227 O O . LEU B 1 119 ? -11.875 23 9.938 1 98.44 119 LEU B O 1
ATOM 3231 N N . HIS B 1 120 ? -10.117 24 8.898 1 98.31 120 HIS B N 1
ATOM 3232 C CA . HIS B 1 120 ? -10.086 25.125 9.82 1 98.31 120 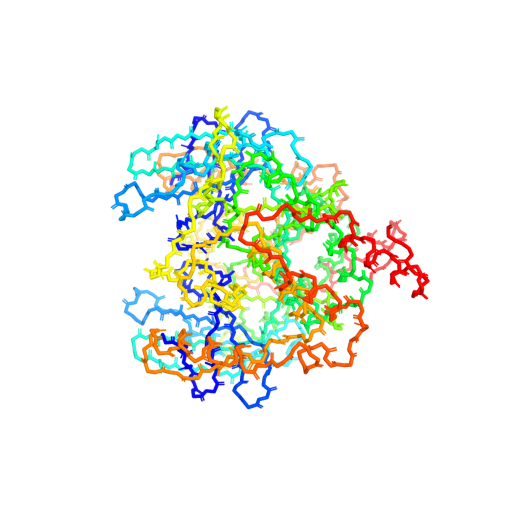HIS B CA 1
ATOM 3233 C C . HIS B 1 120 ? -11.383 25.922 9.766 1 98.31 120 HIS B C 1
ATOM 3235 O O . HIS B 1 120 ? -11.875 26.391 10.789 1 98.31 120 HIS B O 1
ATOM 3241 N N . SER B 1 121 ? -11.898 26.062 8.562 1 97.25 121 SER B N 1
ATOM 3242 C CA . SER B 1 121 ? -13.133 26.828 8.391 1 97.25 121 SER B CA 1
ATOM 3243 C C . SER B 1 121 ? -14.305 26.156 9.102 1 97.25 121 SER B C 1
ATOM 3245 O O . SER B 1 121 ? -15.289 26.828 9.445 1 97.25 121 SER B O 1
ATOM 3247 N N . LYS B 1 122 ? -14.18 24.891 9.336 1 96.62 122 LYS B N 1
ATOM 3248 C CA . LYS B 1 122 ? -15.219 24.141 10.031 1 96.62 122 LYS B CA 1
ATOM 3249 C C . LYS B 1 122 ? -14.945 24.094 11.531 1 96.62 122 LYS B C 1
ATOM 3251 O O . LYS B 1 122 ? -15.68 23.453 12.289 1 96.62 122 LYS B O 1
ATOM 3256 N N . GLY B 1 123 ? -13.883 24.719 11.961 1 97.06 123 GLY B N 1
ATOM 3257 C CA . GLY B 1 123 ? -13.602 24.891 13.375 1 97.06 123 GLY B CA 1
ATOM 3258 C C . GLY B 1 123 ? -12.719 23.797 13.945 1 97.06 123 GLY B C 1
ATOM 3259 O O . GLY B 1 123 ? -12.609 23.656 15.164 1 97.06 123 GLY B O 1
ATOM 3260 N N . TYR B 1 124 ? -12.023 23.047 13.07 1 98.06 124 TYR B N 1
ATOM 3261 C CA . TYR B 1 124 ? -11.234 21.922 13.562 1 98.06 124 TYR B CA 1
ATOM 3262 C C . TYR B 1 124 ? -9.773 22.062 13.172 1 98.06 124 TYR B C 1
ATOM 3264 O O . TYR B 1 124 ? -9.453 22.578 12.102 1 98.06 124 TYR B O 1
ATOM 3272 N N . LEU B 1 125 ? -8.914 21.609 14.078 1 98.75 125 LEU B N 1
ATOM 3273 C CA . LEU B 1 125 ? -7.52 21.312 13.773 1 98.75 125 LEU B CA 1
ATOM 3274 C C . LEU B 1 125 ? -7.336 19.844 13.43 1 98.75 125 LEU B C 1
ATOM 3276 O O . LEU B 1 125 ? -8 18.984 14.008 1 98.75 125 LEU B O 1
ATOM 3280 N N . HIS B 1 126 ? -6.43 19.531 12.508 1 98.62 126 HIS B N 1
ATOM 3281 C CA . HIS B 1 126 ? -6.145 18.141 12.195 1 98.62 126 HIS B CA 1
ATOM 3282 C C . HIS B 1 126 ? -5.246 17.5 13.25 1 98.62 126 HIS B C 1
ATOM 3284 O O . HIS B 1 126 ? -5.562 16.438 13.781 1 98.62 126 HIS B O 1
ATOM 3290 N N . ARG B 1 127 ? -4.086 18.156 13.523 1 98.5 127 ARG B N 1
ATOM 3291 C CA . ARG B 1 127 ? -3.143 17.891 14.602 1 98.5 127 ARG B CA 1
ATOM 3292 C C . ARG B 1 127 ? -2.275 16.672 14.297 1 98.5 127 ARG B C 1
ATOM 3294 O O . ARG B 1 127 ? -1.413 16.297 15.094 1 98.5 127 ARG B O 1
ATOM 3301 N N . ASP B 1 128 ? -2.375 16.016 13.109 1 97 128 ASP B N 1
ATOM 3302 C CA . ASP B 1 128 ? -1.495 14.93 12.711 1 97 128 ASP B CA 1
ATOM 3303 C C . ASP B 1 128 ? -1.173 15 11.219 1 97 128 ASP B C 1
ATOM 3305 O O . ASP B 1 128 ? -1.354 14.016 10.492 1 97 128 ASP B O 1
ATOM 3309 N N . ILE B 1 129 ? -0.715 16.109 10.812 1 98.56 129 ILE B N 1
ATOM 3310 C CA . ILE B 1 129 ? -0.313 16.344 9.43 1 98.56 129 ILE B CA 1
ATOM 3311 C C . ILE B 1 129 ? 0.983 15.586 9.133 1 98.56 129 ILE B C 1
ATOM 3313 O O . ILE B 1 129 ? 2 15.812 9.797 1 98.56 129 ILE B O 1
ATOM 3317 N N . LYS B 1 130 ? 0.938 14.68 8.211 1 97.75 130 LYS B N 1
ATOM 3318 C CA . LYS B 1 130 ? 2.045 13.883 7.695 1 97.75 130 LYS B CA 1
ATOM 3319 C C . LYS B 1 130 ? 1.713 13.312 6.316 1 97.75 130 LYS B C 1
ATOM 3321 O O . LYS B 1 130 ? 0.546 13.266 5.922 1 97.75 130 LYS B O 1
ATOM 3326 N N . PRO B 1 131 ? 2.719 12.93 5.578 1 97.44 131 PRO B N 1
ATOM 3327 C CA . PRO B 1 131 ? 2.477 12.461 4.207 1 97.44 131 PRO B CA 1
ATOM 3328 C C . PRO B 1 131 ? 1.483 11.305 4.148 1 97.44 131 PRO B C 1
ATOM 3330 O O . PRO B 1 131 ? 0.699 11.211 3.199 1 97.44 131 PRO B O 1
ATOM 3333 N N . ASP B 1 132 ? 1.426 10.445 5.203 1 94.69 132 ASP B N 1
ATOM 3334 C CA . ASP B 1 132 ? 0.569 9.258 5.227 1 94.69 132 ASP B CA 1
ATOM 3335 C C . ASP B 1 132 ? -0.905 9.656 5.309 1 94.69 132 ASP B C 1
ATOM 3337 O O . ASP B 1 132 ? -1.78 8.875 4.918 1 94.69 132 ASP B O 1
ATOM 3341 N N . ASN B 1 133 ? -1.175 10.852 5.738 1 96.31 133 ASN B N 1
ATOM 3342 C CA . ASN B 1 133 ? -2.557 11.25 5.984 1 96.31 133 ASN B CA 1
ATOM 3343 C C . ASN B 1 133 ? -3.111 12.086 4.836 1 96.31 133 ASN B C 1
ATOM 3345 O O . ASN B 1 133 ? -4.16 12.719 4.973 1 96.31 133 ASN B O 1
ATOM 3349 N N . PHE B 1 134 ? -2.352 12.094 3.752 1 98.56 134 PHE B N 1
ATOM 3350 C CA . PHE B 1 134 ? -2.814 12.633 2.479 1 98.56 134 PHE B CA 1
ATOM 3351 C C . PHE B 1 134 ? -2.75 11.57 1.386 1 98.56 134 PHE B C 1
ATOM 3353 O O . PHE B 1 134 ? -1.702 10.953 1.17 1 98.56 134 PHE B O 1
ATOM 3360 N N . LEU B 1 135 ? -3.844 11.352 0.756 1 97.5 135 LEU B N 1
ATOM 3361 C CA . LEU B 1 135 ? -3.932 10.32 -0.273 1 97.5 135 LEU B CA 1
ATOM 3362 C C . LEU B 1 135 ? -4.406 10.914 -1.596 1 97.5 135 LEU B C 1
ATOM 3364 O O . LEU B 1 135 ? -5.129 11.914 -1.61 1 97.5 135 LEU B O 1
ATOM 3368 N N . MET B 1 136 ? -4.008 10.266 -2.68 1 97 136 MET B N 1
ATOM 3369 C CA . MET B 1 136 ? -4.566 10.633 -3.979 1 97 136 MET B CA 1
ATOM 3370 C C . MET B 1 136 ? -5.906 9.945 -4.207 1 97 136 MET B C 1
ATOM 3372 O O . MET B 1 136 ? -6.164 8.875 -3.652 1 97 136 MET B O 1
ATOM 3376 N N . GLY B 1 137 ? -6.766 10.617 -4.973 1 95.94 137 GLY B N 1
ATOM 3377 C CA . GLY B 1 137 ? -8 9.977 -5.395 1 95.94 137 GLY B CA 1
ATOM 3378 C C . GLY B 1 137 ? -7.785 8.883 -6.418 1 95.94 137 GLY B C 1
ATOM 3379 O O . GLY B 1 137 ? -6.648 8.578 -6.789 1 95.94 137 GLY B O 1
ATOM 3380 N N . LEU B 1 138 ? -8.844 8.281 -6.801 1 91.88 138 LEU B N 1
ATOM 3381 C CA . LEU B 1 138 ? -8.836 7.215 -7.797 1 91.88 138 LEU B CA 1
ATOM 3382 C C . LEU B 1 138 ? -9.578 7.645 -9.055 1 91.88 138 LEU B C 1
ATOM 3384 O O . LEU B 1 138 ? -10.398 8.562 -9.016 1 91.88 138 LEU B O 1
ATOM 3388 N N . GLY B 1 139 ? -9.305 6.949 -10.195 1 86.38 139 GLY B N 1
ATOM 3389 C CA . GLY B 1 139 ? -10.023 7.18 -11.438 1 86.38 139 GLY B CA 1
ATOM 3390 C C . GLY B 1 139 ? -9.961 8.617 -11.906 1 86.38 139 GLY B C 1
ATOM 3391 O O . GLY B 1 139 ? -8.875 9.188 -12.031 1 86.38 139 GLY B O 1
ATOM 3392 N N . ARG B 1 140 ? -11.164 9.273 -12.031 1 87.62 140 ARG B N 1
ATOM 3393 C CA . ARG B 1 140 ? -11.258 10.648 -12.516 1 87.62 140 ARG B CA 1
ATOM 3394 C C . ARG B 1 140 ? -10.703 11.633 -11.492 1 87.62 140 ARG B C 1
ATOM 3396 O O . ARG B 1 140 ? -10.391 12.773 -11.828 1 87.62 140 ARG B O 1
ATOM 3403 N N . LYS B 1 141 ? -10.547 11.164 -10.273 1 93.06 141 LYS B N 1
ATOM 3404 C CA . LYS B 1 141 ? -10.062 12.031 -9.203 1 93.06 141 LYS B CA 1
ATOM 3405 C C . LYS B 1 141 ? -8.609 11.695 -8.852 1 93.06 141 LYS B C 1
ATOM 3407 O O . LYS B 1 141 ? -8.141 12.039 -7.766 1 93.06 141 LYS B O 1
ATOM 3412 N N . ALA B 1 142 ? -7.934 11.055 -9.773 1 90.19 142 ALA B N 1
ATOM 3413 C CA . ALA B 1 142 ? -6.578 10.578 -9.531 1 90.19 142 ALA B CA 1
ATOM 3414 C C . ALA B 1 142 ? -5.633 11.734 -9.203 1 90.19 142 ALA B C 1
ATOM 3416 O O . ALA B 1 142 ? -4.602 11.539 -8.562 1 90.19 142 ALA B O 1
ATOM 3417 N N . ASN B 1 143 ? -5.93 12.945 -9.602 1 94.19 143 ASN B N 1
ATOM 3418 C CA . ASN B 1 143 ? -5.059 14.086 -9.367 1 94.19 143 ASN B CA 1
ATOM 3419 C C . ASN B 1 143 ? -5.52 14.914 -8.172 1 94.19 143 ASN B C 1
ATOM 3421 O O . ASN B 1 143 ? -4.957 15.969 -7.887 1 94.19 143 ASN B O 1
ATOM 3425 N N . GLN B 1 144 ? -6.512 14.453 -7.5 1 97.56 144 GLN B N 1
ATOM 3426 C CA . GLN B 1 144 ? -7.039 15.164 -6.34 1 97.56 144 GLN B CA 1
ATOM 3427 C C . GLN B 1 144 ? -6.453 14.609 -5.043 1 97.56 144 GLN B C 1
ATOM 3429 O O . GLN B 1 144 ? -6.387 13.398 -4.852 1 97.56 144 GLN B O 1
ATOM 3434 N N . VAL B 1 145 ? -6.008 15.492 -4.137 1 98.75 145 VAL B N 1
ATOM 3435 C CA . VAL B 1 145 ? -5.477 15.117 -2.832 1 98.75 145 VAL B CA 1
ATOM 3436 C C . VAL B 1 145 ? -6.609 15.039 -1.812 1 98.75 145 VAL B C 1
ATOM 3438 O O . VAL B 1 145 ? -7.457 15.93 -1.751 1 98.75 145 VAL B O 1
ATOM 3441 N N . TYR B 1 146 ? -6.66 14.008 -1.069 1 98.75 146 TYR B N 1
ATOM 3442 C CA . TYR B 1 146 ? -7.594 13.82 0.033 1 98.75 146 TYR B CA 1
ATOM 3443 C C . TYR B 1 146 ? -6.875 13.867 1.375 1 98.75 146 TYR B C 1
ATOM 3445 O O . TYR B 1 146 ? -5.746 13.383 1.497 1 98.75 146 TYR B O 1
ATOM 3453 N N . ILE B 1 147 ? -7.457 14.43 2.328 1 98.62 147 ILE B N 1
ATOM 3454 C CA . ILE B 1 147 ? -6.953 14.414 3.697 1 98.62 147 ILE B CA 1
ATOM 3455 C C . ILE B 1 147 ? -7.75 13.414 4.527 1 98.62 147 IL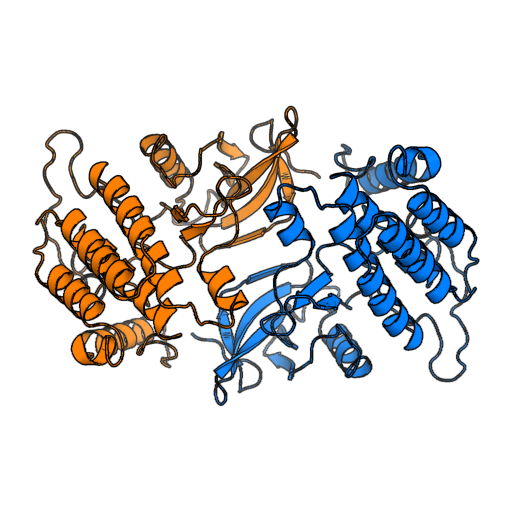E B C 1
ATOM 3457 O O . ILE B 1 147 ? -8.977 13.336 4.41 1 98.62 147 ILE B O 1
ATOM 3461 N N . ILE B 1 148 ? -7.016 12.586 5.27 1 96.06 148 ILE B N 1
ATOM 3462 C CA . ILE B 1 148 ? -7.68 11.547 6.047 1 96.06 148 ILE B CA 1
ATOM 3463 C C . ILE B 1 148 ? -7.16 11.562 7.48 1 96.06 148 ILE B C 1
ATOM 3465 O O . ILE B 1 148 ? -6.324 12.398 7.84 1 96.06 148 ILE B O 1
ATOM 3469 N N . ASP B 1 149 ? -7.723 10.609 8.328 1 93.31 149 ASP B N 1
ATOM 3470 C CA . ASP B 1 149 ? -7.305 10.32 9.695 1 93.31 149 ASP B CA 1
ATOM 3471 C C . ASP B 1 149 ? -7.551 11.516 10.609 1 93.31 149 ASP B C 1
ATOM 3473 O O . ASP B 1 149 ? -6.602 12.156 11.078 1 93.31 149 ASP B O 1
ATOM 3477 N N . PHE B 1 150 ? -8.797 11.75 10.992 1 95.81 150 PHE B N 1
ATOM 3478 C CA . PHE B 1 150 ? -9.211 12.852 11.852 1 95.81 150 PHE B CA 1
ATOM 3479 C C . PHE B 1 150 ? -9.281 12.398 13.305 1 95.81 150 PHE B C 1
ATOM 3481 O O . PHE B 1 150 ? -9.984 13.008 14.117 1 95.81 150 PHE B O 1
ATOM 3488 N N . GLY B 1 151 ? -8.641 11.391 13.633 1 92 151 GLY B N 1
ATOM 3489 C CA . GLY B 1 151 ? -8.695 10.828 14.977 1 92 151 GLY B CA 1
ATOM 3490 C C . GLY B 1 151 ? -8.164 11.773 16.031 1 92 151 GLY B C 1
ATOM 3491 O O . GLY B 1 151 ? -8.625 11.758 17.172 1 92 151 GLY B O 1
ATOM 3492 N N . LEU B 1 152 ? -7.254 12.625 15.703 1 94.5 152 LEU B N 1
ATOM 3493 C CA . LEU B 1 152 ? -6.645 13.547 16.656 1 94.5 152 LEU B CA 1
ATOM 3494 C C . LEU B 1 152 ? -7.203 14.953 16.469 1 94.5 152 LEU B C 1
ATOM 3496 O O . LEU B 1 152 ? -6.777 15.891 17.156 1 94.5 152 LEU B O 1
ATOM 3500 N N . ALA B 1 153 ? -8.125 15.07 15.539 1 97.12 153 ALA B N 1
ATOM 3501 C CA . ALA B 1 153 ? -8.688 16.391 15.281 1 97.12 153 ALA B CA 1
ATOM 3502 C C . ALA B 1 153 ? -9.352 16.953 16.531 1 97.12 153 ALA B C 1
ATOM 3504 O O . ALA B 1 153 ? -9.859 16.203 17.359 1 97.12 153 ALA B O 1
ATOM 3505 N N . LYS B 1 154 ? -9.305 18.219 16.609 1 96.62 154 LYS B N 1
ATOM 3506 C CA . LYS B 1 154 ? -9.852 18.906 17.781 1 96.62 154 LYS B CA 1
ATOM 3507 C C . LYS B 1 154 ? -10.5 20.234 17.375 1 96.62 154 LYS B C 1
ATOM 3509 O O . LYS B 1 154 ? -9.977 20.953 16.531 1 96.62 154 LYS B O 1
ATOM 3514 N N . ARG B 1 155 ? -11.547 20.531 18.031 1 96.88 155 ARG B N 1
ATOM 3515 C CA . ARG B 1 155 ? -12.156 21.844 17.828 1 96.88 155 ARG B CA 1
ATOM 3516 C C . ARG B 1 155 ? -11.289 22.938 18.438 1 96.88 155 ARG B C 1
ATOM 3518 O O . ARG B 1 155 ? -10.859 22.844 19.594 1 96.88 155 ARG B O 1
ATOM 3525 N N . TYR B 1 156 ? -11.023 23.953 17.656 1 97.88 156 TYR B N 1
ATOM 3526 C CA . TYR B 1 156 ? -10.234 25.062 18.188 1 97.88 156 TYR B CA 1
ATOM 3527 C C . TYR B 1 156 ? -11.102 26.281 18.453 1 97.88 156 TYR B C 1
ATOM 3529 O O . TYR B 1 156 ? -10.633 27.266 19.016 1 97.88 156 TYR B O 1
ATOM 3537 N N . ARG B 1 157 ? -12.336 26.125 17.984 1 95.06 157 ARG B N 1
ATOM 3538 C CA . ARG B 1 157 ? -13.312 27.188 18.203 1 95.06 157 ARG B CA 1
ATOM 3539 C C . ARG B 1 157 ? -14.641 26.625 18.703 1 95.06 157 ARG B C 1
ATOM 3541 O O . ARG B 1 157 ? -15.07 25.562 18.266 1 95.06 157 ARG B O 1
ATOM 3548 N N . ASP B 1 158 ? -15.25 27.391 19.594 1 91.69 158 ASP B N 1
ATOM 3549 C CA . ASP B 1 158 ? -16.578 27.016 20.062 1 91.69 158 ASP B CA 1
ATOM 3550 C C . ASP B 1 158 ? -17.609 27.109 18.922 1 91.69 158 ASP B C 1
ATOM 3552 O O . ASP B 1 158 ? -17.625 28.094 18.188 1 91.69 158 ASP B O 1
ATOM 3556 N N . SER B 1 159 ? -18.438 26.125 18.797 1 86.25 159 SER B N 1
ATOM 3557 C CA . SER B 1 159 ? -19.375 26.047 17.672 1 86.25 159 SER B CA 1
ATOM 3558 C C . SER B 1 159 ? -20.453 27.125 17.781 1 86.25 159 SER B C 1
ATOM 3560 O O . SER B 1 159 ? -20.984 27.578 16.766 1 86.25 159 SER B O 1
ATOM 3562 N N . THR B 1 160 ? -20.719 27.547 18.969 1 90.12 160 THR B N 1
ATOM 3563 C CA . THR B 1 160 ? -21.797 28.484 19.203 1 90.12 160 THR B CA 1
ATOM 3564 C C . THR B 1 160 ? -21.25 29.906 19.297 1 90.12 160 THR B C 1
ATOM 3566 O O . THR B 1 160 ? -21.75 30.812 18.609 1 90.12 160 THR B O 1
ATOM 3569 N N . THR B 1 161 ? -20.234 30.125 20.016 1 92.19 161 THR B N 1
ATOM 3570 C CA . THR B 1 161 ? -19.75 31.469 20.297 1 92.19 161 THR B CA 1
ATOM 3571 C C . THR B 1 161 ? -18.641 31.844 19.328 1 92.19 161 THR B C 1
ATOM 3573 O O . THR B 1 161 ? -18.266 33.031 19.234 1 92.19 161 THR B O 1
ATOM 3576 N N . ASN B 1 162 ? -18.062 30.844 18.688 1 90.88 162 ASN B N 1
ATOM 3577 C CA . ASN B 1 162 ? -16.953 31.031 17.766 1 90.88 162 ASN B CA 1
ATOM 3578 C C . ASN B 1 162 ? -15.703 31.516 18.5 1 90.88 162 ASN B C 1
ATOM 3580 O O . ASN B 1 162 ? -14.758 31.984 17.859 1 90.88 162 ASN B O 1
ATOM 3584 N N . ARG B 1 163 ? -15.773 31.359 19.797 1 95.19 163 ARG B N 1
ATOM 3585 C CA . ARG B 1 163 ? -14.609 31.766 20.578 1 95.19 163 ARG B CA 1
ATOM 3586 C C . ARG B 1 163 ? -13.484 30.75 20.438 1 95.19 163 ARG B C 1
ATOM 3588 O O . ARG B 1 163 ? -13.719 29.547 20.469 1 95.19 163 ARG B O 1
ATOM 3595 N N . HIS B 1 164 ? -12.289 31.266 20.234 1 97.38 164 HIS B N 1
ATOM 3596 C CA . HIS B 1 164 ? -11.109 30.406 20.156 1 97.38 164 HIS B CA 1
ATOM 3597 C C . HIS B 1 164 ? -10.82 29.734 21.5 1 97.38 164 HIS B C 1
ATOM 3599 O O . HIS B 1 164 ? -11.055 30.328 22.547 1 97.38 164 HIS B O 1
ATOM 3605 N N . ILE B 1 165 ? -10.336 28.578 21.5 1 97.44 165 ILE B N 1
ATOM 3606 C CA . ILE B 1 165 ? -9.922 27.922 22.734 1 97.44 165 ILE B CA 1
ATOM 3607 C C . ILE B 1 165 ? -8.82 28.75 23.406 1 97.44 165 ILE B C 1
ATOM 3609 O O . ILE B 1 165 ? -8.117 29.516 22.75 1 97.44 165 ILE B O 1
ATOM 3613 N N . PRO B 1 166 ? -8.703 28.578 24.703 1 96.75 166 PRO B N 1
ATOM 3614 C CA . PRO B 1 166 ? -7.68 29.359 25.391 1 96.75 166 PRO B CA 1
ATOM 3615 C C . PRO B 1 166 ? -6.266 28.828 25.125 1 96.75 166 PRO B C 1
ATOM 3617 O O . PRO B 1 166 ? -6.078 27.625 24.922 1 96.75 166 PRO B O 1
ATOM 3620 N N . TYR B 1 167 ? -5.301 29.797 25.141 1 97.69 167 TYR B N 1
ATOM 3621 C CA . TYR B 1 167 ? -3.883 29.453 25.125 1 97.69 167 TYR B CA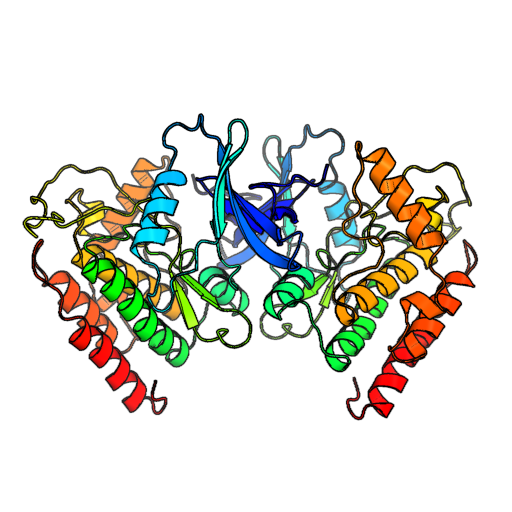 1
ATOM 3622 C C . TYR B 1 167 ? -3.502 28.656 26.375 1 97.69 167 TYR B C 1
ATOM 3624 O O . TYR B 1 167 ? -3.898 29.016 27.484 1 97.69 167 TYR B O 1
ATOM 3632 N N . ARG B 1 168 ? -2.838 27.516 26.219 1 98.06 168 ARG B N 1
ATOM 3633 C CA . ARG B 1 168 ? -2.357 26.688 27.328 1 98.06 168 ARG B CA 1
ATOM 3634 C C . ARG B 1 168 ? -0.937 26.203 27.062 1 98.06 168 ARG B C 1
ATOM 3636 O O . ARG B 1 168 ? -0.483 26.172 25.922 1 98.06 168 ARG B O 1
ATOM 3643 N N . GLU B 1 169 ? -0.212 25.844 28.125 1 97.75 169 GLU B N 1
ATOM 3644 C CA . GLU B 1 169 ? 1.137 25.297 28.047 1 97.75 169 GLU B CA 1
ATOM 3645 C C . GLU B 1 169 ? 1.229 23.953 28.766 1 97.75 169 GLU B C 1
ATOM 3647 O O . GLU B 1 169 ? 0.214 23.406 29.219 1 97.75 169 GLU B O 1
ATOM 3652 N N . ASN B 1 170 ? 2.301 23.312 28.672 1 97 170 ASN B N 1
ATOM 3653 C CA . ASN B 1 170 ? 2.594 22.047 29.328 1 97 170 ASN B CA 1
ATOM 3654 C C . ASN B 1 170 ? 1.73 20.922 28.766 1 97 170 ASN B C 1
ATOM 3656 O O . ASN B 1 170 ? 1.183 20.125 29.531 1 97 170 ASN B O 1
ATOM 3660 N N . LYS B 1 171 ? 1.492 20.984 27.516 1 96.94 171 LYS B N 1
ATOM 3661 C CA . LYS B 1 171 ? 0.782 19.906 26.812 1 96.94 171 LYS B CA 1
ATOM 3662 C C . LYS B 1 171 ? 1.737 18.797 26.406 1 96.94 171 LYS B C 1
ATOM 3664 O O . LYS B 1 171 ? 2.906 19.047 26.109 1 96.94 171 LYS B O 1
ATOM 3669 N N . ASN B 1 172 ? 1.265 17.594 26.375 1 94.56 172 ASN B N 1
ATOM 3670 C CA . ASN B 1 172 ? 2.021 16.484 25.797 1 94.56 172 ASN B CA 1
ATOM 3671 C C . ASN B 1 172 ? 2.109 16.609 24.266 1 94.56 172 ASN B C 1
ATOM 3673 O O . ASN B 1 172 ? 1.246 17.219 23.641 1 94.56 172 ASN B O 1
ATOM 3677 N N . LEU B 1 173 ? 3.154 15.961 23.766 1 95.5 173 LEU B N 1
ATOM 3678 C CA . LEU B 1 173 ? 3.314 15.961 22.312 1 95.5 173 LEU B CA 1
ATOM 3679 C C . LEU B 1 173 ? 2.182 15.195 21.641 1 95.5 173 LEU B C 1
ATOM 3681 O O . LEU B 1 173 ? 1.914 14.039 21.984 1 95.5 173 LEU B O 1
ATOM 3685 N N . THR B 1 174 ? 1.471 15.828 20.734 1 95 174 THR B N 1
ATOM 3686 C CA . THR B 1 174 ? 0.382 15.242 19.969 1 95 174 THR B CA 1
ATOM 3687 C C . THR B 1 174 ? 0.69 15.297 18.469 1 95 174 THR B C 1
ATOM 3689 O O . THR B 1 174 ? 1.065 16.344 17.953 1 95 174 THR B O 1
ATOM 3692 N N . GLY B 1 175 ? 0.517 14.188 17.781 1 94.69 175 GLY B N 1
ATOM 3693 C CA . GLY B 1 175 ? 0.828 14.102 16.359 1 94.69 175 GLY B CA 1
ATOM 3694 C C . GLY B 1 175 ? 2.096 13.312 16.078 1 94.69 175 GLY B C 1
ATOM 3695 O O . GLY B 1 175 ? 2.533 12.516 16.906 1 94.69 175 GLY B O 1
ATOM 3696 N N . THR B 1 176 ? 2.605 13.398 14.891 1 94.81 176 THR B N 1
ATOM 3697 C CA . THR B 1 176 ? 3.867 12.781 14.492 1 94.81 176 THR B CA 1
ATOM 3698 C C . THR B 1 176 ? 5.031 13.742 14.711 1 94.81 176 THR B C 1
ATOM 3700 O O . THR B 1 176 ? 5.125 14.773 14.039 1 94.81 176 THR B O 1
ATOM 3703 N N . ALA B 1 177 ? 5.926 13.391 15.57 1 96.06 177 ALA B N 1
ATOM 3704 C CA . ALA B 1 177 ? 6.996 14.258 16.047 1 96.06 177 ALA B CA 1
ATOM 3705 C C . ALA B 1 177 ? 7.762 14.875 14.875 1 96.06 177 ALA B C 1
ATOM 3707 O O . ALA B 1 177 ? 8.102 16.062 14.898 1 96.06 177 ALA B O 1
ATOM 3708 N N . ARG B 1 178 ? 7.98 14.164 13.82 1 95 178 ARG B N 1
ATOM 3709 C CA . ARG B 1 178 ? 8.766 14.586 12.664 1 95 178 ARG B CA 1
ATOM 3710 C C . ARG B 1 178 ? 8.156 15.82 12.008 1 95 178 ARG B C 1
ATOM 3712 O O . ARG B 1 178 ? 8.883 16.672 11.5 1 95 178 ARG B O 1
ATOM 3719 N N . TYR B 1 179 ? 6.844 15.93 12.125 1 98.44 179 TYR B N 1
ATOM 3720 C CA . TYR B 1 179 ? 6.188 17 11.375 1 98.44 179 TYR B CA 1
ATOM 3721 C C . TYR B 1 179 ? 5.504 17.984 12.312 1 98.44 179 TYR B C 1
ATOM 3723 O O . TYR B 1 179 ? 4.973 19 11.867 1 98.44 179 TYR B O 1
ATOM 3731 N N . ALA B 1 180 ? 5.543 17.703 13.578 1 98.56 180 ALA B N 1
ATOM 3732 C CA . ALA B 1 180 ? 4.891 18.562 14.547 1 98.56 180 ALA B CA 1
ATOM 3733 C C . ALA B 1 180 ? 5.543 19.953 14.578 1 98.56 180 ALA B C 1
ATOM 3735 O O . ALA B 1 180 ? 6.758 20.078 14.398 1 98.56 180 ALA B O 1
ATOM 3736 N N . SER B 1 181 ? 4.762 20.969 14.828 1 98.69 181 SER B N 1
ATOM 3737 C CA . SER B 1 181 ? 5.273 22.328 14.891 1 98.69 181 SER B CA 1
ATOM 3738 C C . SER B 1 181 ? 6.211 22.516 16.078 1 98.69 181 SER B C 1
ATOM 3740 O O . SER B 1 181 ? 6.191 21.719 17.031 1 98.69 181 SER B O 1
ATOM 3742 N N . CYS B 1 182 ? 6.992 23.578 16.031 1 98.19 182 CYS B N 1
ATOM 3743 C CA . CYS B 1 182 ? 7.859 23.938 17.141 1 98.19 182 CYS B CA 1
ATOM 3744 C C . CYS B 1 182 ? 7.047 24.156 18.406 1 98.19 182 CYS B C 1
ATOM 3746 O O . CYS B 1 182 ? 7.426 23.703 19.484 1 98.19 182 CYS B O 1
ATOM 3748 N N . ASN B 1 183 ? 5.938 24.844 18.281 1 98.44 183 ASN B N 1
ATOM 3749 C CA . ASN B 1 183 ? 5.074 25.109 19.438 1 98.44 183 ASN B CA 1
ATOM 3750 C C . ASN B 1 183 ? 4.566 23.812 20.062 1 98.44 183 ASN B C 1
ATOM 3752 O O . ASN B 1 183 ? 4.477 23.703 21.281 1 98.44 183 ASN B O 1
ATOM 3756 N N . THR B 1 184 ? 4.227 22.859 19.219 1 98.5 184 THR B N 1
ATOM 3757 C CA . THR B 1 184 ? 3.762 21.562 19.719 1 98.5 184 THR B CA 1
ATOM 3758 C C . THR B 1 184 ? 4.852 20.875 20.531 1 98.5 184 THR B C 1
ATOM 3760 O O . THR B 1 184 ? 4.582 20.312 21.594 1 98.5 184 THR B O 1
ATOM 3763 N N . HIS B 1 185 ? 6.066 20.906 20.031 1 98.06 185 HIS B N 1
ATOM 3764 C CA . HIS B 1 185 ? 7.199 20.328 20.734 1 98.06 185 HIS B CA 1
ATOM 3765 C C . HIS B 1 185 ? 7.414 21.016 22.078 1 98.06 185 HIS B C 1
ATOM 3767 O O . HIS B 1 185 ? 7.836 20.359 23.047 1 98.06 185 HIS B O 1
ATOM 3773 N N . LEU B 1 186 ? 7.129 22.25 22.172 1 97.69 186 LEU B N 1
ATOM 3774 C CA . LEU B 1 186 ? 7.363 23.047 23.375 1 97.69 186 LEU B CA 1
ATOM 3775 C C . LEU B 1 186 ? 6.207 22.891 24.359 1 97.69 186 LEU B C 1
ATOM 3777 O O . LEU B 1 186 ? 6.191 23.531 25.406 1 97.69 186 LEU B O 1
ATOM 3781 N N . GLY B 1 187 ? 5.199 22.156 23.984 1 97.94 187 GLY B N 1
ATOM 3782 C CA . GLY B 1 187 ? 4.082 21.875 24.875 1 97.94 187 GLY B CA 1
ATOM 3783 C C . GLY B 1 187 ? 3.021 22.969 24.859 1 97.94 187 GLY B C 1
ATOM 3784 O O . GLY B 1 187 ? 2.283 23.141 25.828 1 97.94 187 GLY B O 1
ATOM 3785 N N . ILE B 1 188 ? 3.051 23.734 23.875 1 98.31 188 ILE B N 1
ATOM 3786 C CA . ILE B 1 188 ? 2.055 24.781 23.734 1 98.31 188 ILE B CA 1
ATOM 3787 C C . ILE B 1 188 ? 0.805 24.234 23.047 1 98.31 188 ILE B C 1
ATOM 3789 O O . ILE B 1 188 ? 0.903 23.453 22.094 1 98.31 188 ILE B O 1
ATOM 3793 N N . GLU B 1 189 ? -0.363 24.688 23.5 1 98.5 189 GLU B N 1
ATOM 3794 C CA . GLU B 1 189 ? -1.636 24.312 22.891 1 98.5 189 GLU B CA 1
ATOM 3795 C C . GLU B 1 189 ? -1.627 24.594 21.391 1 98.5 189 GLU B C 1
ATOM 3797 O O . GLU B 1 189 ? -1.232 25.672 20.953 1 98.5 189 GLU B O 1
ATOM 3802 N N . GLN B 1 190 ? -2.066 23.547 20.609 1 98.69 190 GLN B N 1
ATOM 3803 C CA . GLN B 1 190 ? -2.029 23.703 19.156 1 98.69 190 GLN B CA 1
ATOM 3804 C C . GLN B 1 190 ? -3.148 24.609 18.672 1 98.69 190 GLN B C 1
ATOM 3806 O O . GLN B 1 190 ? -4.234 24.641 19.25 1 98.69 190 GLN B O 1
ATOM 3811 N N . SER B 1 191 ? -2.92 25.328 17.672 1 98.69 191 SER B N 1
ATOM 3812 C CA . SER B 1 191 ? -3.875 26.156 16.922 1 98.69 191 SER B CA 1
ATOM 3813 C C . SER B 1 191 ? -3.662 26.031 15.422 1 98.69 191 SER B C 1
ATOM 3815 O O . SER B 1 191 ? -2.918 25.156 14.969 1 98.69 191 SER B O 1
ATOM 3817 N N . ARG B 1 192 ? -4.328 26.828 14.594 1 98.75 192 ARG B N 1
ATOM 3818 C CA . ARG B 1 192 ? -4.316 26.719 13.141 1 98.75 192 ARG B CA 1
ATOM 3819 C C . ARG B 1 192 ? -2.898 26.844 12.594 1 98.75 192 ARG B C 1
ATOM 3821 O O . ARG B 1 192 ? -2.537 26.156 11.633 1 98.75 192 ARG B O 1
ATOM 3828 N N . ARG B 1 193 ? -2.096 27.688 13.219 1 98.81 193 ARG B N 1
ATOM 3829 C CA . ARG B 1 193 ? -0.73 27.922 12.758 1 98.81 193 ARG B CA 1
ATOM 3830 C C . ARG B 1 193 ? 0.091 26.641 12.805 1 98.81 193 ARG B C 1
ATOM 3832 O O . ARG B 1 193 ? 1.003 26.453 12 1 98.81 193 ARG B O 1
ATOM 3839 N N . ASP B 1 194 ? -0.191 25.719 13.719 1 98.94 194 ASP B N 1
ATOM 3840 C CA . ASP B 1 194 ? 0.582 24.5 13.906 1 98.94 194 ASP B CA 1
ATOM 3841 C C . ASP B 1 194 ? 0.344 23.516 12.766 1 98.94 194 ASP B C 1
ATOM 3843 O O . ASP B 1 194 ? 1.282 22.875 12.289 1 98.94 194 ASP B O 1
ATOM 3847 N N . ASP B 1 195 ? -0.921 23.406 12.312 1 98.94 195 ASP B N 1
ATOM 3848 C CA . ASP B 1 195 ? -1.208 22.609 11.125 1 98.94 195 ASP B CA 1
ATOM 3849 C C . ASP B 1 195 ? -0.443 23.125 9.914 1 98.94 195 ASP B C 1
ATOM 3851 O O . ASP B 1 195 ? 0.107 22.344 9.141 1 98.94 195 ASP B O 1
ATOM 3855 N N . LEU B 1 196 ? -0.405 24.422 9.82 1 98.94 196 LEU B N 1
ATOM 3856 C CA . LEU B 1 196 ? 0.234 25.031 8.664 1 98.94 196 LEU B CA 1
ATOM 3857 C C . LEU B 1 196 ? 1.744 24.812 8.695 1 98.94 196 LEU B C 1
ATOM 3859 O O . LEU B 1 196 ? 2.361 24.531 7.672 1 98.94 196 LEU B O 1
ATOM 3863 N N . GLU B 1 197 ? 2.334 24.969 9.859 1 98.94 197 GLU B N 1
ATOM 3864 C CA . GLU B 1 197 ? 3.764 24.703 9.961 1 98.94 197 GLU B CA 1
ATOM 3865 C C . GLU B 1 197 ? 4.082 23.25 9.602 1 98.94 197 GLU B C 1
ATOM 3867 O O . GLU B 1 197 ? 5.066 22.984 8.914 1 98.94 197 GLU B O 1
ATOM 3872 N N . SER B 1 198 ? 3.271 22.328 10.062 1 98.94 198 SER B N 1
ATOM 3873 C CA . SER B 1 198 ? 3.449 20.922 9.75 1 98.94 198 SER B CA 1
ATOM 3874 C C . SER B 1 198 ? 3.396 20.672 8.25 1 98.94 198 SER B C 1
ATOM 3876 O O . SER B 1 198 ? 4.168 19.875 7.715 1 98.94 198 SER B O 1
ATOM 3878 N N . ILE B 1 199 ? 2.451 21.344 7.555 1 98.94 199 ILE B N 1
ATOM 3879 C CA . ILE B 1 199 ? 2.385 21.25 6.102 1 98.94 199 ILE B CA 1
ATOM 3880 C C . ILE B 1 199 ? 3.719 21.672 5.492 1 98.94 199 ILE B C 1
ATOM 3882 O O . ILE B 1 199 ? 4.227 21.016 4.578 1 98.94 199 ILE B O 1
ATOM 3886 N N . GLY B 1 200 ? 4.254 22.75 6.016 1 98.88 200 GLY B N 1
ATOM 3887 C CA . GLY B 1 200 ? 5.559 23.188 5.543 1 98.88 200 GLY B CA 1
ATOM 3888 C C . GLY B 1 200 ? 6.629 22.125 5.652 1 98.88 200 GLY B C 1
ATOM 3889 O O . GLY B 1 200 ? 7.414 21.922 4.723 1 98.88 200 GLY B O 1
ATOM 3890 N N . TYR B 1 201 ? 6.688 21.438 6.793 1 98.81 201 TYR B N 1
ATOM 3891 C CA . TYR B 1 201 ? 7.664 20.375 6.984 1 98.81 201 TYR B CA 1
ATOM 3892 C C . TYR B 1 201 ? 7.441 19.234 5.984 1 98.81 201 TYR B C 1
ATOM 3894 O O . TYR B 1 201 ? 8.398 18.656 5.469 1 98.81 201 TYR B O 1
ATOM 3902 N N . VAL B 1 202 ? 6.184 18.891 5.707 1 98.81 202 VAL B N 1
ATOM 3903 C CA . VAL B 1 202 ? 5.871 17.844 4.738 1 98.81 202 VAL B CA 1
ATOM 3904 C C . VAL B 1 202 ? 6.375 18.25 3.355 1 98.81 202 VAL B C 1
ATOM 3906 O O . VAL B 1 202 ? 6.977 17.453 2.643 1 98.81 202 VAL B O 1
ATOM 3909 N N . LEU B 1 203 ? 6.129 19.531 2.979 1 98.75 203 LEU B N 1
ATOM 3910 C CA . LEU B 1 203 ? 6.559 20 1.671 1 98.75 203 LEU B CA 1
ATOM 3911 C C . LEU B 1 203 ? 8.078 19.969 1.553 1 98.75 203 LEU B C 1
ATOM 3913 O O . LEU B 1 203 ? 8.617 19.531 0.534 1 98.75 203 LEU B O 1
ATOM 3917 N N . LEU B 1 204 ? 8.781 20.344 2.584 1 98.38 204 LEU B N 1
ATOM 3918 C CA . LEU B 1 204 ? 10.234 20.312 2.553 1 98.38 204 LEU B CA 1
ATOM 3919 C C . LEU B 1 204 ? 10.75 18.891 2.543 1 98.38 204 LEU B C 1
ATOM 3921 O O . LEU B 1 204 ? 11.758 18.578 1.904 1 98.38 204 LEU B O 1
ATOM 3925 N N . TYR B 1 205 ? 10.102 18.031 3.316 1 97.75 205 TYR B N 1
ATOM 3926 C CA . TYR B 1 205 ? 10.414 16.609 3.287 1 97.75 205 TYR B CA 1
ATOM 3927 C C . TYR B 1 205 ? 10.398 16.078 1.861 1 97.75 205 TYR B C 1
ATOM 3929 O O . TYR B 1 205 ? 11.312 15.367 1.445 1 97.75 205 TYR B O 1
ATOM 3937 N N . PHE B 1 206 ? 9.375 16.453 1.073 1 97.94 206 PHE B N 1
ATOM 3938 C CA . PHE B 1 206 ? 9.219 15.992 -0.303 1 97.94 206 PHE B CA 1
ATOM 3939 C C . PHE B 1 206 ? 10.312 16.578 -1.192 1 97.94 206 PHE B C 1
ATOM 3941 O O . PHE B 1 206 ? 10.742 15.938 -2.152 1 97.94 206 PHE B O 1
ATOM 3948 N N . LEU B 1 207 ? 10.789 17.75 -0.877 1 96.88 207 LEU B N 1
ATOM 3949 C CA . LEU B 1 207 ? 11.805 18.422 -1.69 1 96.88 207 LEU B CA 1
ATOM 3950 C C . LEU B 1 207 ? 13.203 17.906 -1.334 1 96.88 207 LEU B C 1
ATOM 3952 O O . LEU B 1 207 ? 14.039 17.719 -2.215 1 96.88 207 LEU B O 1
ATOM 3956 N N . ARG B 1 208 ? 13.406 17.625 -0.036 1 94.81 208 ARG B N 1
ATOM 3957 C CA . ARG B 1 208 ? 14.742 17.328 0.469 1 94.81 208 ARG B CA 1
ATOM 3958 C C . ARG B 1 208 ? 15.016 15.828 0.457 1 94.81 208 ARG B C 1
ATOM 3960 O O . ARG B 1 208 ? 16.172 15.398 0.456 1 94.81 208 ARG B O 1
ATOM 3967 N N . GLY B 1 209 ? 13.961 15.141 0.518 1 92.06 209 GLY B N 1
ATOM 3968 C CA . GLY B 1 209 ? 14.141 13.711 0.685 1 92.06 209 GLY B CA 1
ATOM 3969 C C . GLY B 1 209 ? 14.148 13.273 2.139 1 92.06 209 GLY B C 1
ATOM 3970 O O . GLY B 1 209 ? 13.82 12.133 2.451 1 92.06 209 GLY B O 1
ATOM 3971 N N . SER B 1 210 ? 14.594 14.172 2.982 1 91.69 210 SER B N 1
ATOM 3972 C CA . SER B 1 210 ? 14.617 13.93 4.422 1 91.69 210 SER B CA 1
ATOM 3973 C C . SER B 1 210 ? 14.648 15.242 5.199 1 91.69 210 SER B C 1
ATOM 3975 O O . SER B 1 210 ? 15 16.281 4.652 1 91.69 210 SER B O 1
ATOM 3977 N N . LEU B 1 211 ? 14.227 15.148 6.414 1 95.31 211 LEU B N 1
ATOM 3978 C CA . LEU B 1 211 ? 14.328 16.281 7.312 1 95.31 211 LEU B CA 1
ATOM 3979 C C . LEU B 1 211 ? 15.539 16.156 8.234 1 95.31 211 LEU B C 1
ATOM 3981 O O . LEU B 1 211 ? 15.953 15.031 8.562 1 95.31 211 LEU B O 1
ATOM 3985 N N . PRO B 1 212 ? 16.141 17.266 8.672 1 95.88 212 PRO B N 1
ATOM 3986 C CA . PRO B 1 212 ? 17.391 17.234 9.422 1 95.88 212 PRO B CA 1
ATOM 3987 C C . PRO B 1 212 ? 17.266 16.484 10.75 1 95.88 212 PRO B C 1
ATOM 3989 O O . PRO B 1 212 ? 18.281 16.078 11.32 1 95.88 212 PRO B O 1
ATOM 3992 N N . TRP B 1 213 ? 16.109 16.359 11.242 1 96.5 213 TRP B N 1
ATOM 3993 C CA . TRP B 1 213 ? 15.93 15.758 12.555 1 96.5 213 TRP B CA 1
ATOM 3994 C C . TRP B 1 213 ? 15.422 14.328 12.43 1 96.5 213 TRP B C 1
ATOM 3996 O O . TRP B 1 213 ? 14.781 13.805 13.352 1 96.5 213 TRP B O 1
ATOM 4006 N N . GLN B 1 214 ? 15.664 13.719 11.328 1 89.44 214 GLN B N 1
ATOM 4007 C CA . GLN B 1 214 ? 15.367 12.305 11.141 1 89.44 214 GLN B CA 1
ATOM 4008 C C . GLN B 1 214 ? 16.578 11.438 11.477 1 89.44 214 GLN B C 1
ATOM 4010 O O . GLN B 1 214 ? 17.719 11.875 11.328 1 89.44 214 GLN B O 1
ATOM 4015 N N . GLY B 1 215 ? 16.359 10.266 11.922 1 81.62 215 GLY B N 1
ATOM 4016 C CA . GLY B 1 215 ? 17.422 9.289 12.133 1 81.62 215 GLY B CA 1
ATOM 4017 C C . GLY B 1 215 ? 18.203 9.531 13.414 1 81.62 215 GLY B C 1
ATOM 4018 O O . GLY B 1 215 ? 19.312 9.031 13.562 1 81.62 215 GLY B O 1
ATOM 4019 N N . LEU B 1 216 ? 17.656 10.273 14.273 1 86 216 LEU B N 1
ATOM 4020 C CA . LEU B 1 216 ? 18.328 10.547 15.531 1 86 216 LEU B CA 1
ATOM 4021 C C . LEU B 1 216 ? 18.234 9.352 16.469 1 86 216 LEU B C 1
ATOM 4023 O O . LEU B 1 216 ? 17.188 8.711 16.562 1 86 216 LEU B O 1
ATOM 4027 N N . LYS B 1 217 ? 19.344 9.07 17.125 1 82.12 217 LYS B N 1
ATOM 4028 C CA . LYS B 1 217 ? 19.391 7.941 18.047 1 82.12 217 LYS B CA 1
ATOM 4029 C C . LYS B 1 217 ? 19.078 8.383 19.484 1 82.12 217 LYS B C 1
ATOM 4031 O O . LYS B 1 217 ? 19.516 9.445 19.922 1 82.12 217 LYS B O 1
ATOM 4036 N N . ALA B 1 218 ? 18.281 7.633 20.078 1 87.38 218 ALA B N 1
ATOM 4037 C CA . ALA B 1 218 ? 17.969 7.883 21.484 1 87.38 218 ALA B CA 1
ATOM 4038 C C . ALA B 1 218 ? 17.594 6.586 22.203 1 87.38 218 ALA B C 1
ATOM 4040 O O . ALA B 1 218 ? 17.172 5.617 21.562 1 87.38 218 ALA B O 1
ATOM 4041 N N . ALA B 1 219 ? 17.797 6.559 23.5 1 86.69 219 ALA B N 1
ATOM 4042 C CA . ALA B 1 219 ? 17.547 5.359 24.297 1 86.69 219 ALA B CA 1
ATOM 4043 C C . ALA B 1 219 ? 16.062 5.137 24.516 1 86.69 219 ALA B C 1
ATOM 4045 O O . ALA B 1 219 ? 15.602 3.994 24.609 1 86.69 219 ALA B O 1
ATOM 4046 N N . THR B 1 220 ? 15.367 6.195 24.703 1 89.69 220 THR B N 1
ATOM 4047 C CA . THR B 1 220 ? 13.938 6.105 24.953 1 89.69 220 THR B CA 1
ATOM 4048 C C . THR B 1 220 ? 13.164 6.961 23.953 1 89.69 220 THR B C 1
ATOM 4050 O O . THR B 1 220 ? 13.734 7.832 23.297 1 89.69 220 THR B O 1
ATOM 4053 N N . LYS B 1 221 ? 11.914 6.703 23.859 1 85.75 221 LYS B N 1
ATOM 4054 C CA . LYS B 1 221 ? 11.031 7.496 23 1 85.75 221 LYS B CA 1
ATOM 4055 C C . LYS B 1 221 ? 11.031 8.961 23.422 1 85.75 221 LYS B C 1
ATOM 4057 O O . LYS B 1 221 ? 11.055 9.859 22.578 1 85.75 221 LYS B O 1
ATOM 4062 N N . LYS B 1 222 ? 10.93 9.219 24.688 1 89.94 222 LYS B N 1
ATOM 4063 C CA . LYS B 1 222 ? 10.922 10.578 25.219 1 89.94 222 LYS B CA 1
ATOM 4064 C C . LYS B 1 222 ? 12.195 11.32 24.828 1 89.94 222 LYS B C 1
ATOM 4066 O O . LYS B 1 222 ? 12.141 12.477 24.391 1 89.94 222 LYS B O 1
ATOM 4071 N N . GLN B 1 223 ? 13.312 10.68 24.953 1 93.56 223 GLN B N 1
ATOM 4072 C CA . GLN B 1 223 ? 14.586 11.281 24.578 1 93.56 223 GLN B CA 1
ATOM 4073 C C . GLN B 1 223 ? 14.633 11.586 23.094 1 93.56 223 GLN B C 1
ATOM 4075 O O . GLN B 1 223 ? 15.203 12.602 22.672 1 93.56 223 GLN B O 1
ATOM 4080 N N . LYS B 1 224 ? 14.102 10.711 22.328 1 91.81 224 LYS B N 1
ATOM 4081 C CA . LYS B 1 224 ? 14.062 10.922 20.891 1 91.81 224 LYS B CA 1
ATOM 4082 C C . LYS B 1 224 ? 13.266 12.18 20.547 1 91.81 224 LYS B C 1
ATOM 4084 O O . LYS B 1 224 ? 13.695 12.984 19.703 1 91.81 224 LYS B O 1
ATOM 4089 N N . TYR B 1 225 ? 12.102 12.32 21.188 1 93.88 225 TYR B N 1
ATOM 4090 C CA . TYR B 1 225 ? 11.266 13.492 20.953 1 93.88 225 TYR B CA 1
ATOM 4091 C C . TYR B 1 225 ? 11.984 14.766 21.375 1 93.88 225 TYR B C 1
ATOM 4093 O O . TYR B 1 225 ? 11.891 15.797 20.703 1 93.88 225 TYR B O 1
ATOM 4101 N N . ASP B 1 226 ? 12.695 14.656 22.406 1 95.75 226 ASP B N 1
ATOM 4102 C CA . ASP B 1 226 ? 13.461 15.805 22.875 1 95.75 226 ASP B CA 1
ATOM 4103 C C . ASP B 1 226 ? 14.547 16.188 21.875 1 95.75 226 ASP B C 1
ATOM 4105 O O . ASP B 1 226 ? 14.773 17.375 21.609 1 95.75 226 ASP B O 1
ATOM 4109 N N . LYS B 1 227 ? 15.172 15.188 21.359 1 96.62 227 LYS B N 1
ATOM 4110 C CA . LYS B 1 227 ? 16.234 15.445 20.375 1 96.62 227 LYS B CA 1
ATOM 4111 C C . LYS B 1 227 ? 15.664 16.062 19.109 1 96.62 227 LYS B C 1
ATOM 4113 O O . LYS B 1 227 ? 16.266 16.953 18.516 1 96.62 227 LYS B O 1
ATOM 4118 N N . ILE B 1 228 ? 14.531 15.531 18.688 1 96.94 228 ILE B N 1
ATOM 4119 C CA . ILE B 1 228 ? 13.875 16.094 17.516 1 96.94 228 ILE B CA 1
ATOM 4120 C C . ILE B 1 228 ? 13.523 17.562 17.766 1 96.94 228 ILE B C 1
ATOM 4122 O O . ILE B 1 228 ? 13.797 18.422 16.922 1 96.94 228 ILE B O 1
ATOM 4126 N N . SER B 1 229 ? 12.984 17.812 18.938 1 97.75 229 SER B N 1
ATOM 4127 C CA . SER B 1 229 ? 12.625 19.172 19.328 1 97.75 229 SER B CA 1
ATOM 4128 C C . SER B 1 229 ? 13.844 20.078 19.312 1 97.75 229 SER B C 1
ATOM 4130 O O . SER B 1 229 ? 13.805 21.156 18.719 1 97.75 229 SER B O 1
ATOM 4132 N N . GLU B 1 230 ? 14.859 19.625 19.922 1 97.94 230 GLU B N 1
ATOM 4133 C CA . GLU B 1 230 ? 16.078 20.422 20.031 1 97.94 230 GLU B CA 1
ATOM 4134 C C . GLU B 1 230 ? 16.641 20.734 18.641 1 97.94 230 GLU B C 1
ATOM 4136 O O . GLU B 1 230 ? 17 21.891 18.375 1 97.94 230 GLU B O 1
ATOM 4141 N N . LYS B 1 231 ? 16.719 19.734 17.844 1 97.94 231 LYS B N 1
ATOM 4142 C CA . LYS B 1 231 ? 17.266 19.938 16.516 1 97.94 231 LYS B CA 1
ATOM 4143 C C . LYS B 1 231 ? 16.375 20.875 15.688 1 97.94 231 LYS B C 1
ATOM 4145 O O . LYS B 1 231 ? 16.875 21.734 14.961 1 97.94 231 LYS B O 1
ATOM 4150 N N . LYS B 1 232 ? 15.117 20.688 15.781 1 97.81 232 LYS B N 1
ATOM 4151 C CA . LYS B 1 232 ? 14.172 21.531 15.062 1 97.81 232 LYS B CA 1
ATOM 4152 C C . LYS B 1 232 ? 14.312 22.984 15.484 1 97.81 232 LYS B C 1
ATOM 4154 O O . LYS B 1 232 ? 14.383 23.891 14.641 1 97.81 232 LYS B O 1
ATOM 4159 N N . LEU B 1 233 ? 14.344 23.25 16.781 1 97.19 233 LEU B N 1
ATOM 4160 C CA . LEU B 1 233 ? 14.391 24.609 17.328 1 97.19 233 LEU B CA 1
ATOM 4161 C C . LEU B 1 233 ? 15.727 25.266 17.016 1 97.19 233 LEU B C 1
ATOM 4163 O O . LEU B 1 233 ? 15.812 26.5 16.906 1 97.19 233 LEU B O 1
ATOM 4167 N N . SER B 1 234 ? 16.719 24.453 16.812 1 97.69 234 SER B N 1
ATOM 4168 C CA . SER B 1 234 ? 18.047 25 16.562 1 97.69 234 SER B CA 1
ATOM 4169 C C . SER B 1 234 ? 18.312 25.141 15.07 1 97.69 234 SER B C 1
ATOM 4171 O O . SER B 1 234 ? 19.375 25.609 14.672 1 97.69 234 SER B O 1
ATOM 4173 N N . THR B 1 235 ? 17.453 24.672 14.227 1 97.94 235 THR B N 1
ATOM 4174 C CA . THR B 1 235 ? 17.625 24.797 12.781 1 97.94 235 THR B CA 1
ATOM 4175 C C . THR B 1 235 ? 16.938 26.047 12.25 1 97.94 235 THR B C 1
ATOM 4177 O O . THR B 1 235 ? 15.703 26.078 12.125 1 97.94 235 THR B O 1
ATOM 4180 N N . PRO B 1 236 ? 17.719 27.047 11.914 1 97.81 236 PRO B N 1
ATOM 4181 C CA . PRO B 1 236 ? 17.094 28.234 11.344 1 97.81 236 PRO B CA 1
ATOM 4182 C C . PRO B 1 236 ? 16.359 27.953 10.039 1 97.81 236 PRO B C 1
ATOM 4184 O O . PRO B 1 236 ? 16.766 27.062 9.281 1 97.81 236 PRO B O 1
ATOM 4187 N N . ILE B 1 237 ? 15.344 28.734 9.758 1 98.31 237 ILE B N 1
ATOM 4188 C CA . ILE B 1 237 ? 14.531 28.578 8.555 1 98.31 237 ILE B CA 1
ATOM 4189 C C . ILE B 1 237 ? 15.414 28.656 7.316 1 98.31 237 ILE B C 1
ATOM 4191 O O . ILE B 1 237 ? 15.234 27.875 6.371 1 98.31 237 ILE B O 1
ATOM 4195 N N . GLU B 1 238 ? 16.406 29.547 7.348 1 97.88 238 GLU B N 1
ATOM 4196 C CA . GLU B 1 238 ? 17.281 29.75 6.207 1 97.88 238 GLU B CA 1
ATOM 4197 C C . GLU B 1 238 ? 18.109 28.5 5.922 1 97.88 238 GLU B C 1
ATOM 4199 O O . GLU B 1 238 ? 18.422 28.203 4.766 1 97.88 238 GLU B O 1
ATOM 4204 N N . VAL B 1 239 ? 18.469 27.797 6.969 1 97.81 239 VAL B N 1
ATOM 4205 C CA . VAL B 1 239 ? 19.219 26.547 6.82 1 97.81 239 VAL B CA 1
ATOM 4206 C C . VAL B 1 239 ? 18.297 25.438 6.324 1 97.81 239 VAL B C 1
ATOM 4208 O O . VAL B 1 239 ? 18.672 24.672 5.43 1 97.81 239 VAL B O 1
ATOM 4211 N N . LEU B 1 240 ? 17.125 25.359 6.879 1 97.81 240 LEU B N 1
ATOM 4212 C CA . LEU B 1 240 ? 16.141 24.359 6.508 1 97.81 240 LEU B CA 1
ATOM 4213 C C . LEU B 1 240 ? 15.758 24.484 5.035 1 97.81 240 LEU B C 1
ATOM 4215 O O . LEU B 1 240 ? 15.586 23.484 4.34 1 97.81 240 LEU B O 1
ATOM 4219 N N . CYS B 1 241 ? 15.617 25.641 4.551 1 98.12 241 CYS B N 1
ATOM 4220 C CA . CYS B 1 241 ? 15.141 25.906 3.197 1 98.12 241 CYS B CA 1
ATOM 4221 C C . CYS B 1 241 ? 16.312 26.219 2.268 1 98.12 241 CYS B C 1
ATOM 4223 O O . CYS B 1 241 ? 16.109 26.781 1.184 1 98.12 241 CYS B O 1
ATOM 4225 N N . LYS B 1 242 ? 17.5 25.781 2.766 1 94.44 242 LYS B N 1
ATOM 4226 C CA . LYS B 1 242 ? 18.688 26.125 1.98 1 94.44 242 LYS B CA 1
ATOM 4227 C C . LYS B 1 242 ? 18.625 25.484 0.599 1 94.44 242 LYS B C 1
ATOM 4229 O O . LYS B 1 242 ? 18.234 24.328 0.462 1 94.44 242 LYS B O 1
ATOM 4234 N N . THR B 1 243 ? 18.859 26.047 -0.485 1 94.06 243 THR B N 1
ATOM 4235 C CA . THR B 1 243 ? 18.969 25.594 -1.867 1 94.06 243 THR B CA 1
ATOM 4236 C C . THR B 1 243 ? 17.594 25.438 -2.488 1 94.06 243 THR B C 1
ATOM 4238 O O . THR B 1 243 ? 17.453 24.812 -3.545 1 94.06 243 THR B O 1
ATOM 4241 N N . HIS B 1 244 ? 16.562 25.734 -1.749 1 96.88 244 HIS B N 1
ATOM 4242 C CA . HIS B 1 244 ? 15.195 25.719 -2.273 1 96.88 244 HIS B CA 1
ATOM 4243 C C . HIS B 1 244 ? 14.68 27.125 -2.514 1 96.88 244 HIS B C 1
ATOM 4245 O O . HIS B 1 244 ? 15.25 28.094 -2.002 1 96.88 244 HIS B O 1
ATOM 4251 N N . PRO B 1 245 ? 13.711 27.281 -3.373 1 97.38 245 PRO B N 1
ATOM 4252 C CA . PRO B 1 245 ? 13.18 28.625 -3.666 1 97.38 245 PRO B CA 1
ATOM 4253 C C . PRO B 1 245 ? 12.805 29.391 -2.406 1 97.38 245 PRO B C 1
ATOM 4255 O O . PRO B 1 245 ? 12.336 28.797 -1.431 1 97.38 245 PRO B O 1
ATOM 4258 N N . VAL B 1 246 ? 12.961 30.641 -2.395 1 97.62 246 VAL B N 1
ATOM 4259 C CA . VAL B 1 246 ? 12.844 31.531 -1.246 1 97.62 246 VAL B CA 1
ATOM 4260 C C . VAL B 1 246 ? 11.414 31.5 -0.705 1 97.62 246 VAL B C 1
ATOM 4262 O O . VAL B 1 246 ? 11.18 31.797 0.469 1 97.62 246 VAL B O 1
ATOM 4265 N N . GLU B 1 247 ? 10.461 31.141 -1.567 1 98.31 247 GLU B N 1
ATOM 4266 C CA . GLU B 1 247 ? 9.055 31.062 -1.177 1 98.31 247 GLU B CA 1
ATOM 4267 C C . GLU B 1 247 ? 8.852 30.094 -0.012 1 98.31 247 GLU B C 1
ATOM 4269 O O . GLU B 1 247 ? 7.973 30.297 0.826 1 98.31 247 GLU B O 1
ATOM 4274 N N . PHE B 1 248 ? 9.664 29.094 0.105 1 98.69 248 PHE B N 1
ATOM 4275 C CA . PHE B 1 248 ? 9.547 28.141 1.208 1 98.69 248 PHE B CA 1
ATOM 4276 C C . PHE B 1 248 ? 9.953 28.797 2.525 1 98.69 248 PHE B C 1
ATOM 4278 O O . PHE B 1 248 ? 9.297 28.594 3.549 1 98.69 248 PHE B O 1
ATOM 4285 N N . ALA B 1 249 ? 11.039 29.531 2.486 1 98.69 249 ALA B N 1
ATOM 4286 C CA . ALA B 1 249 ? 11.414 30.281 3.686 1 98.69 249 ALA B CA 1
ATOM 4287 C C . ALA B 1 249 ? 10.328 31.281 4.07 1 98.69 249 ALA B C 1
ATOM 4289 O O . ALA B 1 249 ? 10 31.422 5.25 1 98.69 249 ALA B O 1
ATOM 4290 N N . SER B 1 250 ? 9.805 32 3.061 1 98.69 250 SER B N 1
ATOM 4291 C CA . SER B 1 250 ? 8.734 32.938 3.303 1 98.69 250 SER B CA 1
ATOM 4292 C C . SER B 1 250 ? 7.531 32.281 3.959 1 98.69 250 SER B C 1
ATOM 4294 O O . SER B 1 250 ? 6.902 32.844 4.852 1 98.69 250 SER B O 1
ATOM 4296 N N . TYR B 1 251 ? 7.191 31.125 3.492 1 98.88 251 TYR B N 1
ATOM 4297 C CA . TYR B 1 251 ? 6.102 30.344 4.062 1 98.88 251 TYR B CA 1
ATOM 4298 C C . TYR B 1 251 ? 6.312 30.109 5.555 1 98.88 251 TYR B C 1
ATOM 4300 O O . TYR B 1 251 ? 5.418 30.375 6.363 1 98.88 251 TYR B O 1
ATOM 4308 N N . PHE B 1 252 ? 7.469 29.688 5.953 1 98.81 252 PHE B N 1
ATOM 4309 C CA . PHE B 1 252 ? 7.762 29.375 7.352 1 98.81 252 PHE B CA 1
ATOM 4310 C C . PHE B 1 252 ? 7.793 30.656 8.188 1 98.81 252 PHE B C 1
ATOM 4312 O O . PHE B 1 252 ? 7.316 30.672 9.32 1 98.81 252 PHE B O 1
ATOM 4319 N N . HIS B 1 253 ? 8.406 31.672 7.617 1 98.81 253 HIS B N 1
ATOM 4320 C CA . HIS B 1 253 ? 8.406 32.938 8.328 1 98.81 253 HIS B CA 1
ATOM 4321 C C . HIS B 1 253 ? 6.984 33.406 8.641 1 98.81 253 HIS B C 1
ATOM 4323 O O . HIS B 1 253 ? 6.703 33.875 9.742 1 98.81 253 HIS B O 1
ATOM 4329 N N . TYR B 1 254 ? 6.145 33.312 7.652 1 98.81 254 TYR B N 1
ATOM 4330 C CA . TYR B 1 254 ? 4.75 33.688 7.855 1 98.81 254 TYR B CA 1
ATOM 4331 C C . TYR B 1 254 ? 4.113 32.844 8.953 1 98.81 254 TYR B C 1
ATOM 4333 O O . TYR B 1 254 ? 3.48 33.406 9.867 1 98.81 254 TYR B O 1
ATOM 4341 N N . CYS B 1 255 ? 4.289 31.516 8.93 1 98.69 255 CYS B N 1
ATOM 4342 C CA . CYS B 1 255 ? 3.707 30.625 9.938 1 98.69 255 CYS B CA 1
ATOM 4343 C C . CYS B 1 255 ? 4.199 31 11.328 1 98.69 255 CYS B C 1
ATOM 4345 O O . CYS B 1 255 ? 3.414 31.031 12.281 1 98.69 255 CYS B O 1
ATOM 4347 N N . HIS B 1 256 ? 5.453 31.312 11.391 1 98.25 256 HIS B N 1
ATOM 4348 C CA . HIS B 1 256 ? 6.059 31.625 12.68 1 98.25 256 HIS B CA 1
ATOM 4349 C C . HIS B 1 256 ? 5.613 33 13.188 1 98.25 256 HIS B C 1
ATOM 4351 O O . HIS B 1 256 ? 5.727 33.281 14.375 1 98.25 256 HIS B O 1
ATOM 4357 N N . SER B 1 257 ? 5.18 33.812 12.289 1 98.56 257 SER B N 1
ATOM 4358 C CA . SER B 1 257 ? 4.754 35.156 12.68 1 98.56 257 SER B CA 1
ATOM 4359 C C . SER B 1 257 ? 3.34 35.156 13.25 1 98.56 257 SER B C 1
ATOM 4361 O O . SER B 1 257 ? 2.904 36.125 13.875 1 98.56 257 SER B O 1
ATOM 4363 N N . LEU B 1 258 ? 2.59 34.094 13.039 1 98.75 258 LEU B N 1
ATOM 4364 C CA . LEU B 1 258 ? 1.203 34 13.484 1 98.75 258 LEU B CA 1
ATOM 4365 C C . LEU B 1 258 ? 1.13 33.844 15 1 98.75 258 LEU B C 1
ATOM 4367 O O . LEU B 1 258 ? 1.864 33.031 15.578 1 98.75 258 LEU B O 1
ATOM 4371 N N . THR B 1 259 ? 0.265 34.594 15.602 1 98.19 259 THR B N 1
ATOM 4372 C CA . THR B 1 259 ? -0.017 34.375 17.016 1 98.19 259 THR B CA 1
ATOM 4373 C C . THR B 1 259 ? -0.98 33.219 17.219 1 98.19 259 THR B C 1
ATOM 4375 O O . THR B 1 259 ? -1.532 32.688 16.25 1 98.19 259 THR B O 1
ATOM 4378 N N . PHE B 1 260 ? -1.201 32.906 18.422 1 98.44 260 PHE B N 1
ATOM 4379 C CA . PHE B 1 260 ? -1.96 31.719 18.781 1 98.44 260 PHE B CA 1
ATOM 4380 C C . PHE B 1 260 ? -3.354 31.75 18.156 1 98.44 260 PHE B C 1
ATOM 4382 O O . PHE B 1 260 ? -3.818 30.766 17.594 1 98.44 260 PHE B O 1
ATOM 4389 N N . ASP B 1 261 ? -4.035 32.875 18.219 1 97.69 261 ASP B N 1
ATOM 4390 C CA . ASP B 1 261 ? -5.441 32.906 17.828 1 97.69 261 ASP B CA 1
ATOM 4391 C C . ASP B 1 261 ? -5.625 33.688 16.516 1 97.69 261 ASP B C 1
ATOM 4393 O O . ASP B 1 261 ? -6.754 33.938 16.094 1 97.69 261 ASP B O 1
ATOM 4397 N N . GLN B 1 262 ? -4.527 34.031 15.883 1 98.06 262 GLN B N 1
ATOM 4398 C CA . GLN B 1 262 ? -4.602 34.781 14.633 1 98.06 262 GLN B CA 1
ATOM 4399 C C . GLN B 1 262 ? -5.109 33.938 13.492 1 98.06 262 GLN B C 1
ATOM 4401 O O . GLN B 1 262 ? -4.695 32.781 13.352 1 98.06 262 GLN B O 1
ATOM 4406 N N . ARG B 1 263 ? -6.09 34.438 12.727 1 97.88 263 ARG B N 1
ATOM 4407 C CA . ARG B 1 263 ? -6.527 33.719 11.523 1 97.88 263 ARG B CA 1
ATOM 4408 C C . ARG B 1 263 ? -5.465 33.812 10.43 1 97.88 263 ARG B C 1
ATOM 4410 O O . ARG B 1 263 ? -5.059 34.906 10.023 1 97.88 263 ARG B O 1
ATOM 4417 N N . PRO B 1 264 ? -4.996 32.656 9.883 1 98.81 264 PRO B N 1
ATOM 4418 C CA . PRO B 1 264 ? -4 32.688 8.812 1 98.81 264 PRO B CA 1
ATOM 4419 C C . PRO B 1 264 ? -4.562 33.25 7.504 1 98.81 264 PRO B C 1
ATOM 4421 O O . PRO B 1 264 ? -5.754 33.094 7.227 1 98.81 264 PRO B O 1
ATOM 4424 N N . ASP B 1 265 ? -3.723 33.875 6.742 1 98.81 265 ASP B N 1
ATOM 4425 C CA . ASP B 1 265 ? -4.031 34.219 5.359 1 98.81 265 ASP B CA 1
ATOM 4426 C C . ASP B 1 265 ? -3.688 33.062 4.414 1 98.81 265 ASP B C 1
ATOM 4428 O O . ASP B 1 265 ? -2.631 33.094 3.781 1 98.81 265 ASP B O 1
ATOM 4432 N N . TYR B 1 266 ? -4.656 32.156 4.312 1 98.75 266 TYR B N 1
ATOM 4433 C CA . TYR B 1 266 ? -4.449 30.969 3.492 1 98.75 266 TYR B CA 1
ATOM 4434 C C . TYR B 1 266 ? -4.203 31.359 2.037 1 98.75 266 TYR B C 1
ATOM 4436 O O . TYR B 1 266 ? -3.402 30.719 1.349 1 98.75 266 TYR B O 1
ATOM 4444 N N . GLY B 1 267 ? -4.953 32.312 1.588 1 98.44 267 GLY B N 1
ATOM 4445 C CA . GLY B 1 267 ? -4.77 32.812 0.228 1 98.44 267 GLY B CA 1
ATOM 4446 C C . GLY B 1 267 ? -3.355 33.281 -0.053 1 98.44 267 GLY B C 1
ATOM 4447 O O . GLY B 1 267 ? -2.803 33 -1.118 1 98.44 267 GLY B O 1
ATOM 4448 N N . PHE B 1 268 ? -2.801 34 0.88 1 98.5 268 PHE B N 1
ATOM 4449 C CA . PHE B 1 268 ? -1.418 34.438 0.751 1 98.5 268 PHE B CA 1
ATOM 4450 C C . PHE B 1 268 ? -0.478 33.25 0.606 1 98.5 268 PHE B C 1
ATOM 4452 O O . PHE B 1 268 ? 0.402 33.25 -0.258 1 98.5 268 PHE B O 1
ATOM 4459 N N . LEU B 1 269 ? -0.638 32.25 1.473 1 98.69 269 LEU B N 1
ATOM 4460 C CA . LEU B 1 269 ? 0.216 31.062 1.446 1 98.69 269 LEU B CA 1
ATOM 4461 C C . LEU B 1 269 ? 0.114 30.344 0.104 1 98.69 269 LEU B C 1
ATOM 4463 O O . LEU B 1 269 ? 1.126 29.922 -0.457 1 98.69 269 LEU B O 1
ATOM 4467 N N . ARG B 1 270 ? -1.069 30.188 -0.41 1 98.31 270 ARG B N 1
ATOM 4468 C CA . ARG B 1 270 ? -1.264 29.562 -1.708 1 98.31 270 ARG B CA 1
ATOM 4469 C C . ARG B 1 270 ? -0.64 30.391 -2.824 1 98.31 270 ARG B C 1
ATOM 4471 O O . ARG B 1 270 ? -0.019 29.844 -3.738 1 98.31 270 ARG B O 1
ATOM 4478 N N . ARG B 1 271 ? -0.796 31.688 -2.764 1 97.94 271 ARG B N 1
ATOM 4479 C CA . ARG B 1 271 ? -0.259 32.594 -3.783 1 97.94 271 ARG B CA 1
ATOM 4480 C C . ARG B 1 271 ? 1.264 32.5 -3.83 1 97.94 271 ARG B C 1
ATOM 4482 O O . ARG B 1 271 ? 1.864 32.625 -4.898 1 97.94 271 ARG B O 1
ATOM 4489 N N . LEU B 1 272 ? 1.899 32.375 -2.666 1 97.75 272 LEU B N 1
ATOM 4490 C CA . LEU B 1 272 ? 3.348 32.219 -2.623 1 97.75 272 LEU B CA 1
ATOM 4491 C C . LEU B 1 272 ? 3.795 31.109 -3.582 1 97.75 272 LEU B C 1
ATOM 4493 O O . LEU B 1 272 ? 4.727 31.297 -4.367 1 97.75 272 LEU B O 1
ATOM 4497 N N . PHE B 1 273 ? 3.086 29.984 -3.553 1 97.81 273 PHE B N 1
ATOM 4498 C CA . PHE B 1 273 ? 3.514 28.828 -4.316 1 97.81 273 PHE B CA 1
ATOM 4499 C C . PHE B 1 273 ? 2.998 28.891 -5.75 1 97.81 273 PHE B C 1
ATOM 4501 O O . PHE B 1 273 ? 3.658 28.422 -6.676 1 97.81 273 PHE B O 1
ATOM 4508 N N . ARG B 1 274 ? 1.858 29.5 -5.969 1 97.19 274 ARG B N 1
ATOM 4509 C CA . ARG B 1 274 ? 1.355 29.688 -7.324 1 97.19 274 ARG B CA 1
ATOM 4510 C C . ARG B 1 274 ? 2.268 30.625 -8.117 1 97.19 274 ARG B C 1
ATOM 4512 O O . ARG B 1 274 ? 2.545 30.375 -9.297 1 97.19 274 ARG B O 1
ATOM 4519 N N . ASP B 1 275 ? 2.678 31.672 -7.449 1 96.5 275 ASP B N 1
ATOM 4520 C CA . ASP B 1 275 ? 3.604 32.594 -8.094 1 96.5 275 ASP B CA 1
ATOM 4521 C C . ASP B 1 275 ? 4.91 31.906 -8.469 1 96.5 275 ASP B C 1
ATOM 4523 O O . ASP B 1 275 ? 5.461 32.125 -9.547 1 96.5 275 ASP B O 1
ATOM 4527 N N . LEU B 1 276 ? 5.402 31.156 -7.551 1 97.12 276 LEU B N 1
ATOM 4528 C CA . LEU B 1 276 ? 6.613 30.391 -7.82 1 97.12 276 LEU B CA 1
ATOM 4529 C C . LEU B 1 276 ? 6.406 29.453 -9 1 97.12 276 LEU B C 1
ATOM 4531 O O . LEU B 1 276 ? 7.281 29.312 -9.859 1 97.12 276 LEU B O 1
ATOM 4535 N N . SER B 1 277 ? 5.281 28.734 -9.016 1 96.19 277 SER B N 1
ATOM 4536 C CA . SER B 1 277 ? 4.969 27.828 -10.109 1 96.19 277 SER B CA 1
ATOM 4537 C C . SER B 1 277 ? 4.957 28.547 -11.445 1 96.19 277 SER B C 1
ATOM 4539 O O . SER B 1 277 ? 5.473 28.047 -12.445 1 96.19 277 SER B O 1
ATOM 4541 N N . ASP B 1 278 ? 4.383 29.719 -11.484 1 94.88 278 ASP B N 1
ATOM 4542 C CA . ASP B 1 278 ? 4.344 30.547 -12.688 1 94.88 278 ASP B CA 1
ATOM 4543 C C . ASP B 1 278 ? 5.75 30.922 -13.148 1 94.88 278 ASP B C 1
ATOM 4545 O O . ASP B 1 278 ? 6.062 30.844 -14.336 1 94.88 278 ASP B O 1
ATOM 4549 N N . ARG B 1 279 ? 6.512 31.312 -12.242 1 94.62 279 ARG B N 1
ATOM 4550 C CA . ARG B 1 279 ? 7.879 31.719 -12.555 1 94.62 279 ARG B CA 1
ATOM 4551 C C . ARG B 1 279 ? 8.68 30.531 -13.109 1 94.62 279 ARG B C 1
ATOM 4553 O O . ARG B 1 279 ? 9.562 30.719 -13.945 1 94.62 279 ARG B O 1
ATOM 4560 N N . GLU B 1 280 ? 8.359 29.344 -12.617 1 93 280 GLU B N 1
ATOM 4561 C CA . GLU B 1 280 ? 9.055 28.141 -13.062 1 93 280 GLU B CA 1
ATOM 4562 C C . GLU B 1 280 ? 8.477 27.625 -14.375 1 93 280 GLU B C 1
ATOM 4564 O O . GLU B 1 280 ? 8.953 26.625 -14.914 1 93 280 GLU B O 1
ATOM 4569 N N . GLY B 1 281 ? 7.406 28.25 -14.969 1 88.5 281 GLY B N 1
ATOM 4570 C CA . GLY B 1 281 ? 6.836 27.891 -16.266 1 88.5 281 GLY B CA 1
ATOM 4571 C C . GLY B 1 281 ? 5.887 26.719 -16.188 1 88.5 281 GLY B C 1
ATOM 4572 O O . GLY B 1 281 ? 5.68 26.016 -17.188 1 88.5 281 GLY B O 1
ATOM 4573 N N . ALA B 1 282 ? 5.457 26.406 -14.992 1 84.75 282 ALA B N 1
ATOM 4574 C CA . ALA B 1 282 ? 4.52 25.297 -14.797 1 84.75 282 ALA B CA 1
ATOM 4575 C C . ALA B 1 282 ? 3.352 25.719 -13.914 1 84.75 282 ALA B C 1
ATOM 4577 O O . ALA B 1 282 ? 3.229 25.266 -12.773 1 84.75 282 ALA B O 1
ATOM 4578 N N . PRO B 1 283 ? 2.426 26.531 -14.578 1 83.88 283 PRO B N 1
ATOM 4579 C CA . PRO B 1 283 ? 1.333 27.062 -13.758 1 83.88 283 PRO B CA 1
ATOM 4580 C C . PRO B 1 283 ? 0.415 25.969 -13.219 1 83.88 283 PRO B C 1
ATOM 4582 O O . PRO B 1 283 ? 0.153 24.984 -13.906 1 83.88 283 PRO B O 1
ATOM 4585 N N . ILE B 1 284 ? -0.068 26.156 -11.953 1 83.38 284 ILE B N 1
ATOM 4586 C CA . ILE B 1 284 ? -0.927 25.188 -11.281 1 83.38 284 ILE B CA 1
ATOM 4587 C C . ILE B 1 284 ? -2.293 25.812 -11.008 1 83.38 284 ILE B C 1
ATOM 4589 O O . ILE B 1 284 ? -2.408 27.031 -10.867 1 83.38 284 ILE B O 1
#

Solvent-accessible surface area (backbone atoms only — not comparable to full-atom values): 31054 Å² total; per-residue (Å²): 102,78,48,62,44,93,86,38,31,35,47,56,56,73,74,46,72,56,99,70,31,37,30,26,38,24,30,29,73,86,79,58,48,67,30,29,33,39,39,25,56,57,82,45,94,73,68,34,63,69,61,25,49,53,49,40,62,73,45,59,90,42,79,41,47,58,51,71,76,47,72,50,73,58,90,65,26,36,37,40,30,29,55,53,64,31,60,25,47,44,55,51,34,56,44,50,70,41,50,52,53,70,65,57,48,43,50,47,48,47,50,51,53,51,43,52,48,53,42,44,74,73,30,33,38,53,55,50,55,46,46,73,33,29,25,27,30,40,65,95,36,45,87,38,61,27,57,54,80,50,58,64,39,41,72,48,32,40,90,83,78,61,44,64,62,79,90,47,66,82,40,75,79,67,56,47,76,92,25,44,24,71,54,34,66,70,8,32,59,80,43,68,47,37,51,54,39,8,49,50,46,46,50,46,29,42,64,62,51,55,55,94,58,58,89,70,84,47,90,41,63,68,53,34,52,49,50,34,40,51,48,53,74,69,48,50,58,68,66,75,36,54,97,47,67,66,54,58,37,52,51,51,53,51,39,71,66,52,52,77,84,53,82,78,62,62,66,57,59,41,45,48,43,44,51,51,27,45,75,70,73,52,73,117,103,79,48,62,45,93,87,38,30,35,46,58,56,73,73,44,71,56,98,71,32,38,29,25,37,25,31,30,73,85,78,59,47,68,29,28,34,40,39,25,58,56,82,45,94,74,67,34,62,70,60,25,49,52,50,40,61,74,45,59,91,40,78,40,48,61,51,71,76,47,72,50,72,58,90,66,26,36,37,39,31,28,54,53,66,33,59,26,47,42,55,52,34,56,42,48,68,42,49,52,53,68,66,57,48,42,51,45,49,45,49,51,52,51,43,49,49,51,41,44,74,73,29,32,39,53,54,50,56,48,48,71,34,29,25,26,30,39,64,96,37,45,87,38,60,26,58,54,79,50,58,65,39,41,72,48,34,41,90,84,78,60,45,64,61,77,91,48,67,81,41,74,80,67,58,48,76,91,23,46,24,72,54,34,65,70,8,32,59,81,43,68,49,36,51,53,40,8,48,49,45,46,51,45,30,41,64,62,50,54,55,94,58,58,89,69,84,45,90,41,63,68,51,34,53,49,49,32,40,51,46,51,77,68,51,50,58,68,65,74,37,54,96,48,67,65,55,57,36,52,50,51,52,53,37,69,66,52,54,78,84,54,83,78,62,62,68,57,58,42,44,48,43,44,52,50,26,46,75,70,73,51,72,117

Sequence (568 aa):
MDRIVGSKYKLGRKIGSGSFGEIYLATHVDTYEIVAVKIENSKTNHPQLLYEAKLYNALQGGTGIANIKWCGIDGEENVLVIDLLGPSLEDLFVYCGRRFSLKTVLMLADQMITRIEFLHSKGYLHRDIKPDNFLMGLGRKANQVYIIDFGLAKRYRDSTTNRHIPYRENKNLTGTARYASCNTHLGIEQSRRDDLESIGYVLLYFLRGSLPWQGLKAATKKQKYDKISEKKLSTPIEVLCKTHPVEFASYFHYCHSLTFDQRPDYGFLRRLFRDLSDREGAPIMDRIVGSKYKLGRKIGSGSFGEIYLATHVDTYEIVAVKIENSKTNHPQLLYEAKLYNALQGGTGIANIKWCGIDGEENVLVIDLLGPSLEDLFVYCGRRFSLKTVLMLADQMITRIEFLHSKGYLHRDIKPDNFLMGLGRKANQVYIIDFGLAKRYRDSTTNRHIPYRENKNLTGTARYASCNTHLGIEQSRRDDLESIGYVLLYFLRGSLPWQGLKAATKKQKYDKISEKKLSTPIEVLCKTHPVEFASYFHYCHSLTFDQRPDYGFLRRLFRDLSDREGAPI

Foldseek 3Di:
DQDDPPNFWGWDDWDDADPFFTKTWTAGNVPRAIWIKGKGFQPDPQHQVVVQQVLLVLLPPDFQRWHWDDWDDDVRMTMTITHDFAAFQVVVCVVVVNADDLLLLLLVQLQLLSQLVSCVVSQKHQQADARRQWTAGDDVRRSGIHGHDSSVMDGQADPPPRHGDDKDAPAAQTYDLQQFDLCSLRRIDDASLRSQSSSLSNSLSNHVSHFPLPPDDDDDPVVSSVSSSVVVVPQDLCNSCPPHDCLSSVSNVQSVVDDRPDDHPSVVNSVSSQVVCVVVVHHD/DQDDPPNFWGWDDWDDADPFFTKTWTAGNVPRAIWIKGKGFQPDPQHQVVVQQVLLVLLPPDFQRWHWDDWDDDVRMTMTITHDFAAFQVVVCVVVVNADDLLLLLLVQLQLLSQLVSCVVSQKHQQADARRQWTAGDDVRRSHIHGGDSSVMDGQADPPPRHGDDKDADAAQTYDLQQFDLCSLRRIDDASLRSQSSSLSNSLSNHVSHFPLPPDDDDDPVVSSVSSSVVVVPQDLCNSCPPHDCLSSVSNVQSVVDDRPRDHPSVVNSVSSQVVCVVVVHHD

Nearest PDB structures (foldseek):
  3sv0-assembly1_A  TM=9.942E-01  e=2.722E-46  Oryza sativa Japonica Group
  5fqd-assembly1_C  TM=9.916E-01  e=2.542E-43  Homo sapiens
  7qra-assembly2_B  TM=9.826E-01  e=3.193E-43  Homo sapiens
  6gzm-assembly1_A  TM=9.748E-01  e=2.691E-43  Homo sapiens
  1ckj-assembly1_A  TM=9.743E-01  e=6.328E-43  Rattus norvegicus